Protein AF-A0A944BM39-F1 (afdb_monomer_lite)

Foldseek 3Di:
DDDDDDDDDDDDDDDDDDDDDDDDDDDDDDDDDDDDDDDDDDDDDDDDDDDDDDDDDDDDDDDDDDDDDDDDDDDDDDDDDPPVPPPPQDQAADPQSLLVLCVCCLFVVVPVSNLSQADDLVQQCVLLVDDSVVSNVQSVVQVVLQVVVSVLSDDPDPLQDAPDTLCVFKDFPGWAWAFFAASVRHRDDPVPGDRFKTAFIWGWMDGPPAPDIWTWTQGMWGQTPSGIHRNHHIDTDLLVSLCSQLQLSTALCCQDLVNDQEHQDAFWKFKKWKFFDFQDPPDDDDDDDDDDDDDPDPPPPDPRFTKMKMWGFHDWADDRQKIKTKIWIWIDTPPDDDIDIDIWIWIHGSFFIFTQDPVNVVCVVHSVVNSVVQQATFTPGGPPDDAQQFADRSRDRPDPDGQWGKHDDPPPFDQFLAGTAGPWIWIWGADPQGIKTFTAGGSHGTQKMWHQHSRGIMIIGTNDIDHDD

Radius of gyration: 32.83 Å; chains: 1; bounding box: 105×97×83 Å

pLDDT: mean 75.5, std 26.19, range [22.61, 98.12]

Sequence (469 aa):
MDSRRATERRSCSSNGVAAFMARSNGEKLCSMRRIAALGIWGALSIACALSTMSCERKMSGDDPPMRPLVYTELPPEERAEEEVAPAAAVINIAPEDLGYTLFHAIVDGDRAAYESMFIRAEALSQLIHMPIKEAEKTAAGYMAKSESLWTLFAAKSTAEEPVSVLSSRVRLAEFRLGKGRNLAGKIADPETDEVLQHWGNELRIELLQSDKKFVIRVPKIVKTPQGWRIAQPIDVDSSLRVFLETGMHLKSDLLRSEHYPMPIEVGNFWKYRVEKGERSTFNDHETGKNAAKSPTDPESALPLSTVTVTDMITDVMHRDGYWIVVFEKTTVDSSQPDPETETFAWLVTPRMVFICKRDCRNQADNIGYLLGYIMRQTPIFIFPLDVGQKWDVAGSRTARYSRYEVRKYHQDPVVVPGGAYTGVFEIFGSVEEGRESRYFMPGTGIVMRIVRSGAGIKREELIQHRLIL

Secondary structure (DSSP, 8-state):
---------------------------------------------------------------PPPPPPP---------------------B-SHHHHHHHHHHHHHTT-HHHHHHTBPPHHHHHHHHT--HHHHHHHHHHHHHHHHHHHHHHS-SSTTS--SS-GGGTEEEEEEE--EEE-TTSPBPPTTTS---EEEEEEEEEEETTSS-EEEEEEEEEEEETTEEEE-S--EE-HHHHHHHHTTTTS-GGGGSTTTSSS---TT-EEEEEEEEE--------------------SS-------EEEEEEEEEEEEETTEEEEEEEEEEEETTSSS-EEEEEEEEEETTEEEE--HHHHHTTT-HHHHHHHHTTSPPSEESS--TT-EE-GGG-S--SS-SEEEEE-SS-SEEETTEEESSPEEEEEEETTEEEEEEEETTTEEEEEEEEETTEEEEEEEEEEE---

Structure (mmCIF, N/CA/C/O backbone):
data_AF-A0A944BM39-F1
#
_entry.id   AF-A0A944BM39-F1
#
loop_
_atom_site.group_PDB
_atom_site.id
_atom_site.type_symbol
_atom_site.label_atom_id
_atom_site.label_alt_id
_atom_site.label_comp_id
_atom_site.label_asym_id
_atom_site.label_entity_id
_atom_site.label_seq_id
_atom_site.pdbx_PDB_ins_code
_atom_site.Cartn_x
_atom_site.Cartn_y
_atom_site.Cartn_z
_atom_site.occupancy
_atom_site.B_iso_or_equiv
_atom_site.auth_seq_id
_atom_site.auth_comp_id
_atom_site.auth_asym_id
_atom_site.auth_atom_id
_atom_site.pdbx_PDB_model_num
ATOM 1 N N . MET A 1 1 ? 40.842 -53.279 5.215 1.00 36.69 1 MET A N 1
ATOM 2 C CA . MET A 1 1 ? 42.303 -53.295 5.002 1.00 36.69 1 MET A CA 1
ATOM 3 C C . MET A 1 1 ? 42.680 -51.886 4.586 1.00 36.69 1 MET A C 1
ATOM 5 O O . MET A 1 1 ? 42.465 -51.526 3.443 1.00 36.69 1 MET A O 1
ATOM 9 N N . ASP A 1 2 ? 42.727 -50.962 5.538 1.00 31.30 2 ASP A N 1
ATOM 10 C CA . ASP A 1 2 ? 43.871 -50.567 6.391 1.00 31.30 2 ASP A CA 1
ATOM 11 C C . ASP A 1 2 ? 44.389 -49.213 5.866 1.00 31.30 2 ASP A C 1
ATOM 13 O O . ASP A 1 2 ? 44.834 -49.141 4.733 1.00 31.30 2 ASP A O 1
ATOM 17 N N . SER A 1 3 ? 44.121 -48.056 6.483 1.00 29.20 3 SER A N 1
ATOM 18 C CA . SER A 1 3 ? 44.412 -47.569 7.845 1.00 29.20 3 SER A CA 1
ATOM 19 C C . SER A 1 3 ? 45.765 -46.846 7.936 1.00 29.20 3 SER A C 1
ATOM 21 O O . SER A 1 3 ? 46.814 -47.453 7.753 1.00 29.20 3 SER A O 1
ATOM 23 N N . ARG A 1 4 ? 45.673 -45.575 8.381 1.00 33.97 4 ARG A N 1
ATOM 24 C CA . ARG A 1 4 ? 46.684 -44.729 9.066 1.00 33.97 4 ARG A CA 1
ATOM 25 C C . ARG A 1 4 ? 47.739 -44.058 8.161 1.00 33.97 4 ARG A C 1
ATOM 27 O O . ARG A 1 4 ? 48.220 -44.648 7.215 1.00 33.97 4 ARG A O 1
ATOM 34 N N . ARG A 1 5 ? 48.175 -42.816 8.421 1.00 31.47 5 ARG A N 1
ATOM 35 C CA . ARG A 1 5 ? 48.452 -42.206 9.735 1.00 31.47 5 ARG A CA 1
ATOM 36 C C . ARG A 1 5 ? 48.526 -40.670 9.652 1.00 31.47 5 ARG A C 1
ATOM 38 O O . ARG A 1 5 ? 49.091 -40.119 8.716 1.00 31.47 5 ARG A O 1
ATOM 45 N N . ALA A 1 6 ? 48.000 -40.023 10.687 1.00 32.72 6 ALA A N 1
ATOM 46 C CA . ALA A 1 6 ? 48.200 -38.620 11.033 1.00 32.72 6 ALA A CA 1
ATOM 47 C C . ALA A 1 6 ? 49.622 -38.350 11.557 1.00 32.72 6 ALA A C 1
ATOM 49 O O . ALA A 1 6 ? 50.248 -39.261 12.102 1.00 32.72 6 ALA A O 1
ATOM 50 N N . THR A 1 7 ? 50.062 -37.084 11.512 1.00 31.59 7 THR A N 1
ATOM 51 C CA . THR A 1 7 ? 50.999 -36.554 12.519 1.00 31.59 7 THR A CA 1
ATOM 52 C C . THR A 1 7 ? 50.721 -35.076 12.822 1.00 31.59 7 THR A C 1
ATOM 54 O O . THR A 1 7 ? 50.962 -34.203 11.994 1.00 31.59 7 THR A O 1
ATOM 57 N N . GLU A 1 8 ? 50.222 -34.822 14.034 1.00 28.23 8 GLU A N 1
ATOM 58 C CA . GLU A 1 8 ? 50.304 -33.556 14.772 1.00 28.23 8 GLU A CA 1
ATOM 59 C C . GLU A 1 8 ? 51.749 -33.275 15.235 1.00 28.23 8 GLU A C 1
ATOM 61 O O . GLU A 1 8 ? 52.428 -34.184 15.712 1.00 28.23 8 GLU A O 1
ATOM 66 N N . ARG A 1 9 ? 52.148 -31.996 15.242 1.00 27.59 9 ARG A N 1
ATOM 67 C CA . ARG A 1 9 ? 52.984 -31.327 16.271 1.00 27.59 9 ARG A CA 1
ATOM 68 C C . ARG A 1 9 ? 52.537 -29.855 16.274 1.00 27.59 9 ARG A C 1
ATOM 70 O O . ARG A 1 9 ? 52.689 -29.199 15.255 1.00 27.59 9 ARG A O 1
ATOM 77 N N . ARG A 1 10 ? 51.707 -29.352 17.197 1.00 26.05 10 ARG A N 1
ATOM 78 C CA . ARG A 1 10 ? 51.889 -28.993 18.624 1.00 26.05 10 ARG A CA 1
ATOM 79 C C . ARG A 1 10 ? 53.099 -28.116 18.962 1.00 26.05 10 ARG A C 1
ATOM 81 O O . ARG A 1 10 ? 54.228 -28.476 18.651 1.00 26.05 10 ARG A O 1
ATOM 88 N N . SER A 1 11 ? 52.767 -27.131 19.814 1.00 25.31 11 SER A N 1
ATOM 89 C CA . SER A 1 11 ? 53.570 -26.459 20.853 1.00 25.31 11 SER A CA 1
ATOM 90 C C . SER A 1 11 ? 54.368 -25.222 20.430 1.00 25.31 11 SER A C 1
ATOM 92 O O . SER A 1 11 ? 55.091 -25.285 19.450 1.00 25.31 11 SER A O 1
ATOM 94 N N . CYS A 1 12 ? 54.425 -24.110 21.171 1.00 22.61 12 CYS A N 1
ATOM 95 C CA . CYS A 1 12 ? 53.669 -23.500 22.284 1.00 22.61 12 CYS A CA 1
ATOM 96 C C . CYS A 1 12 ? 54.413 -22.189 22.633 1.00 22.61 12 CYS A C 1
ATOM 98 O O . CYS A 1 12 ? 55.532 -21.979 22.173 1.00 22.61 12 CYS A O 1
ATOM 100 N N . SER A 1 13 ? 53.832 -21.434 23.574 1.00 23.94 13 SER A N 1
ATOM 101 C CA . SER A 1 13 ? 54.423 -20.364 24.402 1.00 23.94 13 SER A CA 1
ATOM 102 C C . SER A 1 13 ? 54.324 -18.952 23.807 1.00 23.94 13 SER A C 1
ATOM 104 O O . SER A 1 13 ? 54.913 -18.705 22.766 1.00 23.94 13 SER A O 1
ATOM 106 N N . SER A 1 14 ? 53.559 -17.974 24.312 1.00 25.53 14 SER A N 1
ATOM 107 C CA . SER A 1 14 ? 53.057 -17.547 25.643 1.00 25.53 14 SER A CA 1
ATOM 108 C C . SER A 1 14 ? 53.782 -16.311 26.198 1.00 25.53 14 SER A C 1
ATOM 110 O O . SER A 1 14 ? 55.005 -16.232 26.143 1.00 25.53 14 SER A O 1
ATOM 112 N N . ASN A 1 15 ? 52.966 -15.437 26.813 1.00 26.05 15 ASN A N 1
ATOM 113 C CA . ASN A 1 15 ? 53.269 -14.320 27.732 1.00 26.05 15 ASN A CA 1
ATOM 114 C C . ASN A 1 15 ? 53.662 -12.981 27.075 1.00 26.05 15 ASN A C 1
ATOM 116 O O . ASN A 1 15 ? 54.475 -12.955 26.165 1.00 26.05 15 ASN A O 1
ATOM 120 N N . GLY A 1 16 ? 53.155 -11.809 27.479 1.00 25.19 16 GLY A N 1
ATOM 121 C CA . GLY A 1 16 ? 52.248 -11.390 28.564 1.00 25.19 16 GLY A CA 1
ATOM 122 C C . GLY A 1 16 ? 51.833 -9.916 28.326 1.00 25.19 16 GLY A C 1
ATOM 123 O O . GLY A 1 16 ? 52.519 -9.199 27.609 1.00 25.19 16 GLY A O 1
ATOM 124 N N . VAL A 1 17 ? 50.588 -9.521 28.620 1.00 26.80 17 VAL A N 1
ATOM 125 C CA . VAL A 1 17 ? 50.118 -8.755 29.806 1.00 26.80 17 VAL A CA 1
ATOM 126 C C . VAL A 1 17 ? 50.775 -7.377 30.035 1.00 26.80 17 VAL A C 1
ATOM 128 O O . VAL A 1 17 ? 51.920 -7.321 30.467 1.00 26.80 17 VAL A O 1
ATOM 131 N N . ALA A 1 18 ? 49.979 -6.305 29.853 1.00 26.17 18 ALA A N 1
ATOM 132 C CA . ALA A 1 18 ? 49.820 -5.076 30.679 1.00 26.17 18 ALA A CA 1
ATOM 133 C C . ALA A 1 18 ? 49.232 -3.951 29.783 1.00 26.17 18 ALA A C 1
ATOM 135 O O . ALA A 1 18 ? 49.803 -3.644 28.747 1.00 26.17 18 ALA A O 1
ATOM 136 N N . ALA A 1 19 ? 47.995 -3.467 29.947 1.00 26.30 19 ALA A N 1
ATOM 137 C CA . ALA A 1 19 ? 47.412 -2.634 31.013 1.00 26.30 19 ALA A CA 1
ATOM 138 C C . ALA A 1 19 ? 47.741 -1.120 30.920 1.00 26.30 19 ALA A C 1
ATOM 140 O O . ALA A 1 19 ? 48.899 -0.728 30.931 1.00 26.30 19 ALA A O 1
ATOM 141 N N . PHE A 1 20 ? 46.665 -0.313 30.977 1.00 22.78 20 PHE A N 1
ATOM 142 C CA . PHE A 1 20 ? 46.569 1.091 31.429 1.00 22.78 20 PHE A CA 1
ATOM 143 C C . PHE A 1 20 ? 47.109 2.241 30.546 1.00 22.78 20 PHE A C 1
ATOM 145 O O . PHE A 1 20 ? 48.304 2.485 30.483 1.00 22.78 20 PHE A O 1
ATOM 152 N N . MET A 1 21 ? 46.208 3.096 30.032 1.00 25.66 21 MET A N 1
ATOM 153 C CA . MET A 1 21 ? 45.911 4.407 30.648 1.00 25.66 21 MET A CA 1
ATOM 154 C C . MET A 1 21 ? 44.826 5.187 29.885 1.00 25.66 21 MET A C 1
ATOM 156 O O . MET A 1 21 ? 44.953 5.490 28.704 1.00 25.66 21 MET A O 1
ATOM 160 N N . ALA A 1 22 ? 43.794 5.578 30.631 1.00 31.44 22 ALA A N 1
ATOM 161 C CA . ALA A 1 22 ? 42.958 6.738 30.363 1.00 31.44 22 ALA A CA 1
ATOM 162 C C . ALA A 1 22 ? 43.580 7.989 31.017 1.00 31.44 22 ALA A C 1
ATOM 164 O O . ALA A 1 22 ? 44.096 7.892 32.131 1.00 31.44 22 ALA A O 1
ATOM 165 N N . ARG A 1 23 ? 43.487 9.148 30.351 1.00 24.67 23 ARG A N 1
ATOM 166 C CA . ARG A 1 23 ? 43.525 10.535 30.886 1.00 24.67 23 ARG A CA 1
ATOM 167 C C . ARG A 1 23 ? 43.257 11.469 29.698 1.00 24.67 23 ARG A C 1
ATOM 169 O O . ARG A 1 23 ? 43.922 11.335 28.682 1.00 24.67 23 ARG A O 1
ATOM 176 N N . SER A 1 24 ? 42.158 12.218 29.624 1.00 25.84 24 SER A N 1
ATOM 177 C CA . SER A 1 24 ? 41.667 13.340 30.449 1.00 25.84 24 SER A CA 1
ATOM 178 C C . SER A 1 24 ? 42.476 14.638 30.329 1.00 25.84 24 SER A C 1
ATOM 180 O O . SER A 1 24 ? 43.684 14.649 30.552 1.00 25.84 24 SER A O 1
ATOM 182 N N . ASN A 1 25 ? 41.705 15.705 30.067 1.00 26.44 25 ASN A N 1
ATOM 183 C CA . ASN A 1 25 ? 41.859 17.151 30.328 1.00 26.44 25 ASN A CA 1
ATOM 184 C C . ASN A 1 25 ? 41.676 17.937 29.016 1.00 26.44 25 ASN A C 1
ATOM 186 O O . ASN A 1 25 ? 42.408 17.712 28.062 1.00 26.44 25 ASN A O 1
ATOM 190 N N . GLY A 1 26 ? 40.631 18.759 28.840 1.00 25.25 26 GLY A N 1
ATOM 191 C CA . GLY A 1 26 ? 40.147 19.823 29.741 1.00 25.25 26 GLY A CA 1
ATOM 192 C C . GLY A 1 26 ? 40.908 21.109 29.378 1.00 25.25 26 GLY A C 1
ATOM 193 O O . GLY A 1 26 ? 42.111 21.042 29.184 1.00 25.25 26 GLY A O 1
ATOM 194 N N . GLU A 1 27 ? 40.363 22.307 29.200 1.00 29.20 27 GLU A N 1
ATOM 195 C CA . GLU A 1 27 ? 39.082 22.965 29.468 1.00 29.20 27 GLU A CA 1
ATOM 196 C C . GLU A 1 27 ? 39.090 24.273 28.635 1.00 29.20 27 GLU A C 1
ATOM 198 O O . GLU A 1 27 ? 40.169 24.770 28.305 1.00 29.20 27 GLU A O 1
ATOM 203 N N . LYS A 1 28 ? 37.930 24.899 28.380 1.00 27.28 28 LYS A N 1
ATOM 204 C CA . LYS A 1 28 ? 37.620 26.249 28.909 1.00 27.28 28 LYS A CA 1
ATOM 205 C C . LYS A 1 28 ? 36.239 26.755 28.477 1.00 27.28 28 LYS A C 1
ATOM 207 O O . LYS A 1 28 ? 35.931 26.900 27.299 1.00 27.28 28 LYS A O 1
ATOM 212 N N . LEU A 1 29 ? 35.449 27.052 29.507 1.00 29.44 29 LEU A N 1
ATOM 213 C CA . LEU A 1 29 ? 34.241 27.871 29.526 1.00 29.44 29 LEU A CA 1
ATOM 214 C C . LEU A 1 29 ? 34.535 29.353 29.235 1.00 29.44 29 LEU A C 1
ATOM 216 O O . LEU A 1 29 ? 35.557 29.869 29.679 1.00 29.44 29 LEU A O 1
ATOM 220 N N . CYS A 1 30 ? 33.557 30.044 28.636 1.00 23.72 30 CYS A N 1
ATOM 221 C CA . CYS A 1 30 ? 33.066 31.377 29.039 1.00 23.72 30 CYS A CA 1
ATOM 222 C C . CYS A 1 30 ? 31.768 31.686 28.249 1.00 23.72 30 CYS A C 1
ATOM 224 O O . CYS A 1 30 ? 31.761 31.589 27.030 1.00 23.72 30 CYS A O 1
ATOM 226 N N . SER A 1 31 ? 30.607 31.833 28.910 1.00 26.39 31 SER A N 1
ATOM 227 C CA . SER A 1 31 ? 30.041 33.113 29.409 1.00 26.39 31 SER A CA 1
ATOM 228 C C . SER A 1 31 ? 29.315 33.903 28.295 1.00 26.39 31 SER A C 1
ATOM 230 O O . SER A 1 31 ? 29.957 34.403 27.387 1.00 26.39 31 SER A O 1
ATOM 232 N N . MET A 1 32 ? 27.980 33.827 28.166 1.00 26.48 32 MET A N 1
ATOM 233 C CA . MET A 1 32 ? 26.893 34.610 28.811 1.00 26.48 32 MET A CA 1
ATOM 234 C C . MET A 1 32 ? 26.247 35.680 27.894 1.00 26.48 32 MET A C 1
ATOM 236 O O . MET A 1 32 ? 26.900 36.617 27.459 1.00 26.48 32 MET A O 1
ATOM 240 N N . ARG A 1 33 ? 24.905 35.585 27.807 1.00 26.36 33 ARG A N 1
ATOM 241 C CA . ARG A 1 33 ? 23.862 36.648 27.831 1.00 26.36 33 ARG A CA 1
ATOM 242 C C . ARG A 1 33 ? 23.755 37.715 26.718 1.00 26.36 33 ARG A C 1
ATOM 244 O O . ARG A 1 33 ? 24.617 38.573 26.593 1.00 26.36 33 ARG A O 1
ATOM 251 N N . ARG A 1 34 ? 22.544 37.780 26.122 1.00 28.52 34 ARG A N 1
ATOM 252 C CA . ARG A 1 34 ? 21.575 38.921 25.971 1.00 28.52 34 ARG A CA 1
ATOM 253 C C . ARG A 1 34 ? 20.440 38.435 25.034 1.00 28.52 34 ARG A C 1
ATOM 255 O O . ARG A 1 34 ? 20.751 37.920 23.974 1.00 28.52 34 ARG A O 1
ATOM 262 N N . ILE A 1 35 ? 19.173 38.252 25.433 1.00 30.30 35 ILE A N 1
ATOM 263 C CA . ILE A 1 35 ? 18.056 39.197 25.701 1.00 30.30 35 ILE A CA 1
ATOM 264 C C . ILE A 1 35 ? 17.857 40.293 24.634 1.00 30.30 35 ILE A C 1
ATOM 266 O O . ILE A 1 35 ? 18.630 41.245 24.619 1.00 30.30 35 ILE A O 1
ATOM 270 N N . ALA A 1 36 ? 16.773 40.167 23.847 1.00 27.91 36 ALA A N 1
ATOM 271 C CA . ALA A 1 36 ? 15.790 41.187 23.397 1.00 27.91 36 ALA A CA 1
ATOM 272 C C . ALA A 1 36 ? 14.858 40.502 22.353 1.00 27.91 36 ALA A C 1
ATOM 274 O O . ALA A 1 36 ? 15.373 39.902 21.421 1.00 27.91 36 ALA A O 1
ATOM 275 N N . ALA A 1 37 ? 13.548 40.289 22.534 1.00 25.33 37 ALA A N 1
ATOM 276 C CA . ALA A 1 37 ? 12.401 41.189 22.748 1.00 25.33 37 ALA A CA 1
ATOM 277 C C . ALA A 1 37 ? 11.857 41.868 21.462 1.00 25.33 37 ALA A C 1
ATOM 279 O O . ALA A 1 37 ? 12.594 42.599 20.813 1.00 25.33 37 ALA A O 1
ATOM 280 N N . LEU A 1 38 ? 10.534 41.693 21.243 1.00 28.11 38 LEU A N 1
ATOM 281 C CA . LEU A 1 38 ? 9.570 42.500 20.445 1.00 28.11 38 LEU A CA 1
ATOM 282 C C . LEU A 1 38 ? 9.625 42.367 18.904 1.00 28.11 38 LEU A C 1
ATOM 284 O O . LEU A 1 38 ? 10.699 42.268 18.337 1.00 28.11 38 LEU A O 1
ATOM 288 N N . GLY A 1 39 ? 8.527 42.368 18.135 1.00 25.72 39 GLY A N 1
ATOM 289 C CA . GLY A 1 39 ? 7.081 42.537 18.378 1.00 25.72 39 GLY A CA 1
ATOM 290 C C . GLY A 1 39 ? 6.296 41.895 17.208 1.00 25.72 39 GLY A C 1
ATOM 291 O O . GLY A 1 39 ? 6.849 41.683 16.136 1.00 25.72 39 GLY A O 1
ATOM 292 N N . ILE A 1 40 ? 5.115 41.304 17.414 1.00 33.00 40 ILE A N 1
ATOM 293 C CA . ILE A 1 40 ? 3.775 41.915 17.260 1.00 33.00 40 ILE A CA 1
ATOM 294 C C . ILE A 1 40 ? 3.730 43.042 16.216 1.00 33.00 40 ILE A C 1
ATOM 296 O O . ILE A 1 40 ? 4.364 44.064 16.435 1.00 33.00 40 ILE A O 1
ATOM 300 N N . TRP A 1 41 ? 2.936 42.840 15.153 1.00 29.03 41 TRP A N 1
ATOM 301 C CA . TRP A 1 41 ? 2.000 43.759 14.460 1.00 29.03 41 TRP A CA 1
ATOM 302 C C . TRP A 1 41 ? 1.322 42.922 13.347 1.00 29.03 41 TRP A C 1
ATOM 304 O O . TRP A 1 41 ? 2.014 42.293 12.557 1.00 29.03 41 TRP A O 1
ATOM 314 N N . GLY A 1 42 ? 0.022 42.615 13.438 1.00 25.94 42 GLY A N 1
ATOM 315 C CA . GLY A 1 42 ? -1.078 43.373 12.808 1.00 25.94 42 GLY A CA 1
ATOM 316 C C . GLY A 1 42 ? -1.453 42.698 11.472 1.00 25.94 42 GLY A C 1
ATOM 317 O O . GLY A 1 42 ? -0.656 42.716 10.551 1.00 25.94 42 GLY A O 1
ATOM 318 N N . ALA A 1 43 ? -2.474 41.839 11.379 1.00 29.08 43 ALA A N 1
ATOM 319 C CA . ALA A 1 43 ? -3.915 42.119 11.306 1.00 29.08 43 ALA A CA 1
ATOM 320 C C . ALA A 1 43 ? -4.349 42.942 10.071 1.00 29.08 43 ALA A C 1
ATOM 322 O O . ALA A 1 43 ? -3.810 44.019 9.844 1.00 29.08 43 ALA A O 1
ATOM 323 N N . LEU A 1 44 ? -5.426 42.457 9.419 1.00 27.84 44 LEU A N 1
ATOM 324 C CA . LEU A 1 44 ? -6.322 43.144 8.463 1.00 27.84 44 LEU A CA 1
ATOM 325 C C . LEU A 1 44 ? -5.759 43.374 7.035 1.00 27.84 44 LEU A C 1
ATOM 327 O O . LEU A 1 44 ? -4.606 43.730 6.881 1.00 27.84 44 LEU A O 1
ATOM 331 N N . SER A 1 45 ? -6.497 43.265 5.922 1.00 30.25 45 SER A N 1
ATOM 332 C CA . SER A 1 45 ? -7.920 43.005 5.652 1.00 30.25 45 SER A CA 1
ATOM 333 C C . SER A 1 45 ? -8.181 43.068 4.126 1.00 30.25 45 SER A C 1
ATOM 335 O O . SER A 1 45 ? -7.388 43.685 3.425 1.00 30.25 45 SER A O 1
ATOM 337 N N . ILE A 1 46 ? -9.363 42.588 3.690 1.00 31.02 46 ILE A N 1
ATOM 338 C CA . ILE A 1 46 ? -10.166 43.035 2.509 1.00 31.02 46 ILE A CA 1
ATOM 339 C C . ILE A 1 46 ? -9.615 42.614 1.122 1.00 31.02 46 ILE A C 1
ATOM 341 O O . ILE A 1 46 ? -8.524 43.001 0.737 1.00 31.02 46 ILE A O 1
ATOM 345 N N . ALA A 1 47 ? -10.236 41.699 0.364 1.00 26.89 47 ALA A N 1
ATOM 346 C CA . ALA A 1 47 ? -11.577 41.658 -0.256 1.00 26.89 47 ALA A CA 1
ATOM 347 C C . ALA A 1 47 ? -11.721 42.468 -1.566 1.00 26.89 47 ALA A C 1
ATOM 349 O O . ALA A 1 47 ? -11.218 43.580 -1.683 1.00 26.89 47 ALA A O 1
ATOM 350 N N . CYS A 1 48 ? -12.506 41.883 -2.487 1.00 25.83 48 CYS A N 1
ATOM 351 C CA . CYS A 1 48 ? -12.957 42.369 -3.805 1.00 25.83 48 CYS A CA 1
ATOM 352 C C . CYS A 1 48 ? -11.912 42.268 -4.944 1.00 25.83 48 CYS A C 1
ATOM 354 O O . CYS A 1 48 ? -10.735 42.499 -4.734 1.00 25.83 48 CYS A O 1
ATOM 356 N N . ALA A 1 49 ? -12.246 41.903 -6.185 1.00 30.14 49 ALA A N 1
ATOM 357 C CA . ALA A 1 49 ? -13.533 41.955 -6.862 1.00 30.14 49 ALA A CA 1
ATOM 358 C C . ALA A 1 49 ? -13.654 40.901 -7.980 1.00 30.14 49 ALA A C 1
ATOM 360 O O . ALA A 1 49 ? -12.680 40.498 -8.612 1.00 30.14 49 ALA A O 1
ATOM 361 N N . LEU A 1 50 ? -14.911 40.535 -8.222 1.00 29.59 50 LEU A N 1
ATOM 362 C CA . LEU A 1 50 ? -15.451 39.896 -9.417 1.00 29.59 50 LEU A CA 1
ATOM 363 C C . LEU A 1 50 ? -15.065 40.648 -10.699 1.00 29.59 50 LEU A C 1
ATOM 365 O O . LEU A 1 50 ? -15.046 41.878 -10.727 1.00 29.59 50 LEU A O 1
ATOM 369 N N . SER A 1 51 ? -14.890 39.914 -11.796 1.00 30.34 51 SER A N 1
ATOM 370 C CA . SER A 1 51 ? -15.132 40.422 -13.149 1.00 30.34 51 SER A CA 1
ATOM 371 C C . SER A 1 51 ? -15.622 39.278 -14.027 1.00 30.34 51 SER A C 1
ATOM 373 O O . SER A 1 51 ? -14.873 38.415 -14.468 1.00 30.34 51 SER A O 1
ATOM 375 N N . THR A 1 52 ? -16.932 39.281 -14.221 1.00 30.91 52 THR A N 1
ATOM 376 C CA . THR A 1 52 ? -17.667 38.574 -15.261 1.00 30.91 52 THR A CA 1
ATOM 377 C C . THR A 1 52 ? -17.321 39.155 -16.632 1.00 30.91 52 THR A C 1
ATOM 379 O O . THR A 1 52 ? -17.492 40.357 -16.822 1.00 30.91 52 THR A O 1
ATOM 382 N N . MET A 1 53 ? -16.966 38.322 -17.610 1.00 28.91 53 MET A N 1
ATOM 383 C CA . MET A 1 53 ? -17.379 38.546 -18.999 1.00 28.91 53 MET A CA 1
ATOM 384 C C . MET A 1 53 ? -17.782 37.216 -19.630 1.00 28.91 53 MET A C 1
ATOM 386 O O . MET A 1 53 ? -17.062 36.223 -19.575 1.00 28.91 53 MET A O 1
ATOM 390 N N . SER A 1 54 ? -18.997 37.245 -20.162 1.00 24.34 54 SER A N 1
ATOM 391 C CA . SER A 1 54 ? -19.675 36.203 -20.917 1.00 24.34 54 SER A CA 1
ATOM 392 C C . SER A 1 54 ? -19.591 36.527 -22.415 1.00 24.34 54 SER A C 1
ATOM 394 O O . SER A 1 54 ? -19.219 37.644 -22.779 1.00 24.34 54 SER A O 1
ATOM 396 N N . CYS A 1 55 ? -20.052 35.566 -23.222 1.00 27.11 55 CYS A N 1
ATOM 397 C CA . CYS A 1 55 ? -20.222 35.538 -24.686 1.00 27.11 55 CYS A CA 1
ATOM 398 C C . CYS A 1 55 ? -18.982 35.073 -25.479 1.00 27.11 55 CYS A C 1
ATOM 400 O O . CYS A 1 55 ? -17.885 35.568 -25.275 1.00 27.11 55 CYS A O 1
ATOM 402 N N . GLU A 1 56 ? -19.051 34.148 -26.439 1.00 26.41 56 GLU A N 1
ATOM 403 C CA . GLU A 1 56 ? -20.154 33.368 -27.010 1.00 26.41 56 GLU A CA 1
ATOM 404 C C . GLU A 1 56 ? -19.552 32.275 -27.930 1.00 26.41 56 GLU A C 1
ATOM 406 O O . GLU A 1 56 ? -18.640 32.544 -28.704 1.00 26.41 56 GLU A O 1
ATOM 411 N N . ARG A 1 57 ? -20.100 31.055 -27.841 1.00 26.78 57 ARG A N 1
ATOM 412 C CA . ARG A 1 57 ? -20.368 30.063 -28.912 1.00 26.78 57 ARG A CA 1
ATOM 413 C C . ARG A 1 57 ? -19.382 29.857 -30.088 1.00 26.78 57 ARG A C 1
ATOM 415 O O . ARG A 1 57 ? -19.296 30.676 -30.997 1.00 26.78 57 ARG A O 1
ATOM 422 N N . LYS A 1 58 ? -18.972 28.589 -30.260 1.00 26.08 58 LYS A N 1
ATOM 423 C CA . LYS A 1 58 ? -19.355 27.773 -31.438 1.00 26.08 58 LYS A CA 1
ATOM 424 C C . LYS A 1 58 ? -19.279 26.267 -31.141 1.00 26.08 58 LYS A C 1
ATOM 426 O O . LYS A 1 58 ? -18.274 25.777 -30.645 1.00 26.08 58 LYS A O 1
ATOM 431 N N . MET A 1 59 ? -20.386 25.581 -31.431 1.00 29.81 59 MET A N 1
ATOM 432 C CA . MET A 1 59 ? -20.583 24.128 -31.375 1.00 29.81 59 MET A CA 1
ATOM 433 C C . MET A 1 59 ? -20.047 23.453 -32.644 1.00 29.81 59 MET A C 1
ATOM 435 O O . MET A 1 59 ? -20.215 23.994 -33.736 1.00 29.81 59 MET A O 1
ATOM 439 N N . SER A 1 60 ? -19.481 22.259 -32.478 1.00 29.61 60 SER A N 1
ATOM 440 C CA . SER A 1 60 ? -19.269 21.184 -33.464 1.00 29.61 60 SER A CA 1
ATOM 441 C C . SER A 1 60 ? -18.605 20.069 -32.647 1.00 29.61 60 SER A C 1
ATOM 443 O O . SER A 1 60 ? -17.520 20.302 -32.133 1.00 29.61 60 SER A O 1
ATOM 445 N N . GLY A 1 61 ? -19.217 18.939 -32.310 1.00 29.17 61 GLY A N 1
ATOM 446 C CA . GLY A 1 61 ? -19.993 18.025 -33.141 1.00 29.17 61 GLY A CA 1
ATOM 447 C C . GLY A 1 61 ? -19.228 16.698 -33.109 1.00 29.17 61 GLY A C 1
ATOM 448 O O . GLY A 1 61 ? -18.096 16.693 -33.576 1.00 29.17 61 GLY A O 1
ATOM 449 N N . ASP A 1 62 ? -19.822 15.678 -32.473 1.00 32.31 62 ASP A N 1
ATOM 450 C CA . ASP A 1 62 ? -19.526 14.225 -32.525 1.00 32.31 62 ASP A CA 1
ATOM 451 C C . ASP A 1 62 ? -19.430 13.561 -31.136 1.00 32.31 62 ASP A C 1
ATOM 453 O O . ASP A 1 62 ? -18.356 13.183 -30.679 1.00 32.31 62 ASP A O 1
ATOM 457 N N . ASP A 1 63 ? -20.591 13.363 -30.497 1.00 34.72 63 ASP A N 1
ATOM 458 C CA . ASP A 1 63 ? -20.784 12.336 -29.462 1.00 34.72 63 ASP A CA 1
ATOM 459 C C . ASP A 1 63 ? -21.672 11.207 -30.038 1.00 34.72 63 ASP A C 1
ATOM 461 O O . ASP A 1 63 ? -22.675 11.498 -30.702 1.00 34.72 63 ASP A O 1
ATOM 465 N N . PRO A 1 64 ? -21.335 9.919 -29.826 1.00 41.03 64 PRO A N 1
ATOM 466 C CA . PRO A 1 64 ? -22.076 8.787 -30.388 1.00 41.03 64 PRO A CA 1
ATOM 467 C C . PRO A 1 64 ? -23.439 8.554 -29.697 1.00 41.03 64 PRO A C 1
ATOM 469 O O . PRO A 1 64 ? -23.617 8.896 -28.527 1.00 41.03 64 PRO A O 1
ATOM 472 N N . PRO A 1 65 ? -24.425 7.947 -30.392 1.00 38.19 65 PRO A N 1
ATOM 473 C CA . PRO A 1 65 ? -25.814 7.936 -29.941 1.00 38.19 65 PRO A CA 1
ATOM 474 C C . PRO A 1 65 ? -26.058 7.021 -28.732 1.00 38.19 65 PRO A C 1
ATOM 476 O O . PRO A 1 65 ? -25.708 5.838 -28.727 1.00 38.19 65 PRO A O 1
ATOM 479 N N . MET A 1 66 ? -26.750 7.575 -27.733 1.00 34.47 66 MET A N 1
ATOM 480 C CA . MET A 1 66 ? -27.317 6.844 -26.601 1.00 34.47 66 MET A CA 1
ATOM 481 C C . MET A 1 66 ? -28.399 5.852 -27.055 1.00 34.47 66 MET A C 1
ATOM 483 O O . MET A 1 66 ? -29.245 6.160 -27.895 1.00 34.47 66 MET A O 1
ATOM 487 N N . ARG A 1 67 ? -28.374 4.649 -26.471 1.00 35.88 67 ARG A N 1
ATOM 488 C CA . ARG A 1 67 ? -29.383 3.596 -26.664 1.00 35.88 67 ARG A CA 1
ATOM 489 C C . ARG A 1 67 ? -30.715 3.994 -26.000 1.00 35.88 67 ARG A C 1
ATOM 491 O O . ARG A 1 67 ? -30.683 4.625 -24.945 1.00 35.88 67 ARG A O 1
ATOM 498 N N . PRO A 1 68 ? -31.875 3.604 -26.558 1.00 30.59 68 PRO A N 1
ATOM 499 C CA . PRO A 1 68 ? -33.170 3.959 -25.991 1.00 30.59 68 PRO A CA 1
ATOM 500 C C . PRO A 1 68 ? -33.445 3.156 -24.712 1.00 30.59 68 PRO A C 1
ATOM 502 O O . PRO A 1 68 ? -33.499 1.926 -24.737 1.00 30.59 68 PRO A O 1
ATOM 505 N N . LEU A 1 69 ? -33.636 3.864 -23.597 1.00 32.56 69 LEU A N 1
ATOM 506 C CA . LEU A 1 69 ? -34.246 3.318 -22.388 1.00 32.56 69 LEU A CA 1
ATOM 507 C C . LEU A 1 69 ? -35.736 3.096 -22.668 1.00 32.56 69 LEU A C 1
ATOM 509 O O . LEU A 1 69 ? -36.481 4.030 -22.961 1.00 32.56 69 LEU A O 1
ATOM 513 N N . VAL A 1 70 ? -36.144 1.832 -22.616 1.00 30.09 70 VAL A N 1
ATOM 514 C CA . VAL A 1 70 ? -37.540 1.403 -22.682 1.00 30.09 70 VAL A CA 1
ATOM 515 C C . VAL A 1 70 ? -38.252 1.909 -21.426 1.00 30.09 70 VAL A C 1
ATOM 517 O O . VAL A 1 70 ? -37.914 1.510 -20.315 1.00 30.09 70 VAL A O 1
ATOM 520 N N . TYR A 1 71 ? -39.231 2.794 -21.616 1.00 28.08 71 TYR A N 1
ATOM 521 C CA . TYR A 1 71 ? -40.192 3.189 -20.591 1.00 28.08 71 TYR A CA 1
ATOM 522 C C . TYR A 1 71 ? -41.199 2.052 -20.389 1.00 28.08 71 TYR A C 1
ATOM 524 O O . TYR A 1 71 ? -41.973 1.742 -21.292 1.00 28.08 71 TYR A O 1
ATOM 532 N N . THR A 1 72 ? -41.219 1.453 -19.202 1.00 33.03 72 THR A N 1
ATOM 533 C CA . THR A 1 72 ? -42.413 0.770 -18.693 1.00 33.03 72 THR A CA 1
ATOM 534 C C . THR A 1 72 ? -43.033 1.657 -17.629 1.00 33.03 72 THR A C 1
ATOM 536 O O . THR A 1 72 ? -42.467 1.835 -16.551 1.00 33.03 72 THR A O 1
ATOM 539 N N . GLU A 1 73 ? -44.177 2.239 -17.971 1.00 30.03 73 GLU A N 1
ATOM 540 C CA . GLU A 1 73 ? -45.067 2.926 -17.045 1.00 30.03 73 GLU A CA 1
ATOM 541 C C . GLU A 1 73 ? -45.562 1.940 -15.975 1.00 30.03 73 GLU A C 1
ATOM 543 O O . GLU A 1 73 ? -46.040 0.851 -16.297 1.00 30.03 73 GLU A O 1
ATOM 548 N N . LEU A 1 74 ? -45.453 2.323 -14.702 1.00 32.69 74 LEU A N 1
ATOM 549 C CA . LEU A 1 74 ? -46.148 1.690 -13.580 1.00 32.69 74 LEU A CA 1
ATOM 550 C C . LEU A 1 74 ? -46.993 2.766 -12.862 1.00 32.69 74 LEU A C 1
ATOM 552 O O . LEU A 1 74 ? -46.569 3.923 -12.808 1.00 32.69 74 LEU A O 1
ATOM 556 N N . PRO A 1 75 ? -48.205 2.413 -12.391 1.00 33.66 75 PRO A N 1
ATOM 557 C CA . PRO A 1 75 ? -49.295 3.344 -12.079 1.00 33.66 75 PRO A CA 1
ATOM 558 C C . PRO A 1 75 ? -49.115 4.077 -10.733 1.00 33.66 75 PRO A C 1
ATOM 560 O O . PRO A 1 75 ? -48.253 3.694 -9.940 1.00 33.66 75 PRO A O 1
ATOM 563 N N . PRO A 1 76 ? -49.906 5.138 -10.466 1.00 38.66 76 PRO A N 1
ATOM 564 C CA . PRO A 1 76 ? -49.635 6.072 -9.382 1.00 38.66 76 PRO A CA 1
ATOM 565 C C . PRO A 1 76 ? -50.284 5.667 -8.047 1.00 38.66 76 PRO A C 1
ATOM 567 O O . PRO A 1 76 ? -51.319 5.010 -8.018 1.00 38.66 76 PRO A O 1
ATOM 570 N N . GLU A 1 77 ? -49.683 6.202 -6.980 1.00 35.12 77 GLU A N 1
ATOM 571 C CA . GLU A 1 77 ? -50.172 6.336 -5.598 1.00 35.12 77 GLU A CA 1
ATOM 572 C C . GLU A 1 77 ? -50.163 5.099 -4.686 1.00 35.12 77 GLU A C 1
ATOM 574 O O . GLU A 1 77 ? -51.109 4.327 -4.628 1.00 35.12 77 GLU A O 1
ATOM 579 N N . GLU A 1 78 ? -49.168 5.062 -3.797 1.00 31.92 78 GLU A N 1
ATOM 580 C CA . GLU A 1 78 ? -49.436 5.007 -2.357 1.00 31.92 78 GLU A CA 1
ATOM 581 C C . GLU A 1 78 ? -48.319 5.768 -1.625 1.00 31.92 78 GLU A C 1
ATOM 583 O O . GLU A 1 78 ? -47.133 5.471 -1.767 1.00 31.92 78 GLU A O 1
ATOM 588 N N . ARG A 1 79 ? -48.695 6.824 -0.892 1.00 39.88 79 ARG A N 1
ATOM 589 C CA . ARG A 1 79 ? -47.798 7.543 0.019 1.00 39.88 79 ARG A CA 1
ATOM 590 C C . ARG A 1 79 ? -47.439 6.596 1.162 1.00 39.88 79 ARG A C 1
ATOM 592 O O . ARG A 1 79 ? -48.157 6.542 2.153 1.00 39.88 79 ARG A O 1
ATOM 599 N N . ALA A 1 80 ? -46.338 5.869 1.023 1.00 32.94 80 ALA A N 1
ATOM 600 C CA . ALA A 1 80 ? -45.635 5.339 2.176 1.00 32.94 80 ALA A CA 1
ATOM 601 C C . ALA A 1 80 ? -44.822 6.493 2.761 1.00 32.94 80 ALA A C 1
ATOM 603 O O . ALA A 1 80 ? -43.894 7.006 2.135 1.00 32.94 80 ALA A O 1
ATOM 604 N N . GLU A 1 81 ? -45.251 6.956 3.929 1.00 32.38 81 GLU A N 1
ATOM 605 C CA . GLU A 1 81 ? -44.445 7.777 4.817 1.00 32.38 81 GLU A CA 1
ATOM 606 C C . GLU A 1 81 ? -43.061 7.128 4.929 1.00 32.38 81 GLU A C 1
ATOM 608 O O . GLU A 1 81 ? -42.939 5.958 5.290 1.00 32.38 81 GLU A O 1
ATOM 613 N N . GLU A 1 82 ? -42.022 7.868 4.544 1.00 34.56 82 GLU A N 1
ATOM 614 C CA . GLU A 1 82 ? -40.634 7.463 4.724 1.00 34.56 82 GLU A CA 1
ATOM 615 C C . GLU A 1 82 ? -40.331 7.534 6.227 1.00 34.56 82 GLU A C 1
ATOM 617 O O . GLU A 1 82 ? -39.779 8.501 6.753 1.00 34.56 82 GLU A O 1
ATOM 622 N N . GLU A 1 83 ? -40.788 6.513 6.949 1.00 30.78 83 GLU A N 1
ATOM 623 C CA . GLU A 1 83 ? -40.322 6.198 8.284 1.00 30.78 83 GLU A CA 1
ATOM 624 C C . GLU A 1 83 ? -38.847 5.819 8.127 1.00 30.78 83 GLU A C 1
ATOM 626 O O . GLU A 1 83 ? -38.499 4.711 7.715 1.00 30.78 83 GLU A O 1
ATOM 631 N N . VAL A 1 84 ? -37.961 6.785 8.385 1.00 34.78 84 VAL A N 1
ATOM 632 C CA . VAL A 1 84 ? -36.531 6.537 8.569 1.00 34.78 84 VAL A CA 1
ATOM 633 C C . VAL A 1 84 ? -36.417 5.573 9.743 1.00 34.78 84 VAL A C 1
ATOM 635 O O . VAL A 1 84 ? -36.383 5.989 10.903 1.00 34.78 84 VAL A O 1
ATOM 638 N N . ALA A 1 85 ? -36.415 4.274 9.446 1.00 28.66 85 ALA A N 1
ATOM 639 C CA . ALA A 1 85 ? -36.208 3.240 10.436 1.00 28.66 85 ALA A CA 1
ATOM 640 C C . ALA A 1 85 ? -34.892 3.566 11.162 1.00 28.66 85 ALA A C 1
ATOM 642 O O . ALA A 1 85 ? -33.849 3.684 10.507 1.00 28.66 85 ALA A O 1
ATOM 643 N N . PRO A 1 86 ? -34.897 3.760 12.493 1.00 35.97 86 PRO A N 1
ATOM 644 C CA . PRO A 1 86 ? -33.652 3.921 13.216 1.00 35.97 86 PRO A CA 1
ATOM 645 C C . PRO A 1 86 ? -32.847 2.648 12.979 1.00 35.97 86 PRO A C 1
ATOM 647 O O . PRO A 1 86 ? -33.346 1.554 13.245 1.00 35.97 86 PRO A O 1
ATOM 650 N N . ALA A 1 87 ? -31.625 2.785 12.456 1.00 39.69 87 ALA A N 1
ATOM 651 C CA . ALA A 1 87 ? -30.681 1.679 12.359 1.00 39.69 87 ALA A CA 1
ATOM 652 C C . ALA A 1 87 ? -30.731 0.908 13.683 1.00 39.69 87 ALA A C 1
ATOM 654 O O . ALA A 1 87 ? -30.485 1.499 14.741 1.00 39.69 87 ALA A O 1
ATOM 655 N N . ALA A 1 88 ? -31.160 -0.358 13.634 1.00 43.50 88 ALA A N 1
ATOM 656 C CA . ALA A 1 88 ? -31.356 -1.171 14.823 1.00 43.50 88 ALA A CA 1
ATOM 657 C C . ALA A 1 88 ? -30.064 -1.109 15.643 1.00 43.50 88 ALA A C 1
ATOM 659 O O . ALA A 1 88 ? -29.005 -1.538 15.186 1.00 43.50 88 ALA A O 1
ATOM 660 N N . ALA A 1 89 ? -30.123 -0.471 16.812 1.00 52.84 89 ALA A N 1
ATOM 661 C CA . ALA A 1 89 ? -28.933 -0.241 17.610 1.00 52.84 89 ALA A CA 1
ATOM 662 C C . ALA A 1 89 ? -28.372 -1.605 18.016 1.00 52.84 89 ALA A C 1
ATOM 664 O O . ALA A 1 89 ? -29.018 -2.327 18.772 1.00 52.84 89 ALA A O 1
ATOM 665 N N . VAL A 1 90 ? -27.187 -1.965 17.517 1.00 59.88 90 VAL A N 1
ATOM 666 C CA . VAL A 1 90 ? -26.538 -3.224 17.889 1.00 59.88 90 VAL A CA 1
ATOM 667 C C . VAL A 1 90 ? -26.312 -3.219 19.405 1.00 59.88 90 VAL A C 1
ATOM 669 O O . VAL A 1 90 ? -25.602 -2.365 19.960 1.00 59.88 90 VAL A O 1
ATOM 672 N N . ILE A 1 91 ? -26.974 -4.141 20.101 1.00 66.38 91 ILE A N 1
ATOM 673 C CA . ILE A 1 91 ? -26.862 -4.290 21.552 1.00 66.38 91 ILE A CA 1
ATOM 674 C C . ILE A 1 91 ? -25.746 -5.298 21.814 1.00 66.38 91 ILE A C 1
ATOM 676 O O . ILE A 1 91 ? -25.942 -6.502 21.697 1.00 66.38 91 ILE A O 1
ATOM 680 N N . ASN A 1 92 ? -24.566 -4.795 22.173 1.00 72.19 92 ASN A N 1
ATOM 681 C CA . ASN A 1 92 ? -23.410 -5.623 22.524 1.00 72.19 92 ASN A CA 1
ATOM 682 C C . ASN A 1 92 ? -23.493 -5.965 24.011 1.00 72.19 92 ASN A C 1
ATOM 684 O O . ASN A 1 92 ? -22.990 -5.211 24.850 1.00 72.19 92 ASN A O 1
ATOM 688 N N . ILE A 1 93 ? -24.218 -7.034 24.341 1.00 73.94 93 ILE A N 1
ATOM 689 C CA . ILE A 1 93 ? -24.524 -7.409 25.728 1.00 73.94 93 ILE A CA 1
ATOM 690 C C . ILE A 1 93 ? -23.254 -7.922 26.412 1.00 73.94 93 ILE A C 1
ATOM 692 O O . ILE A 1 93 ? -22.913 -7.455 27.504 1.00 73.94 93 ILE A O 1
ATOM 696 N N . ALA A 1 94 ? -22.520 -8.819 25.750 1.00 87.12 94 ALA A N 1
ATOM 697 C CA . ALA A 1 94 ? -21.192 -9.238 26.164 1.00 87.12 94 ALA A CA 1
ATOM 698 C C . ALA A 1 94 ? -20.114 -8.331 25.539 1.00 87.12 94 ALA A C 1
ATOM 700 O O . ALA A 1 94 ? -20.291 -7.800 24.436 1.00 87.12 94 ALA A O 1
ATOM 701 N N . PRO A 1 95 ? -18.978 -8.117 26.221 1.00 88.88 95 PRO A N 1
ATOM 702 C CA . PRO A 1 95 ? -17.872 -7.357 25.646 1.00 88.88 95 PRO A CA 1
ATOM 703 C C . PRO A 1 95 ? -17.263 -8.063 24.421 1.00 88.88 95 PRO A C 1
ATOM 705 O O . PRO A 1 95 ? -16.732 -7.390 23.542 1.00 88.88 95 PRO A O 1
ATOM 708 N N . GLU A 1 96 ? -17.377 -9.387 24.312 1.00 91.44 96 GLU A N 1
ATOM 709 C CA . GLU A 1 96 ? -16.984 -10.160 23.133 1.00 91.44 96 GLU A CA 1
ATOM 710 C C . GLU A 1 96 ? -17.836 -9.826 21.904 1.00 91.44 96 GLU A C 1
ATOM 712 O O . GLU A 1 96 ? -17.277 -9.685 20.815 1.00 91.44 96 GLU A O 1
ATOM 717 N N . ASP A 1 97 ? -19.147 -9.609 22.072 1.00 91.25 97 ASP A N 1
ATOM 718 C CA . ASP A 1 97 ? -20.073 -9.249 20.983 1.00 91.25 97 ASP A CA 1
ATOM 719 C C . ASP A 1 97 ? -19.637 -7.957 20.279 1.00 91.25 97 ASP A C 1
ATOM 721 O O . ASP A 1 97 ? -19.752 -7.825 19.059 1.00 91.25 97 ASP A O 1
ATOM 725 N N . LEU A 1 98 ? -19.057 -7.019 21.038 1.00 93.25 98 LEU A N 1
ATOM 726 C CA . LEU A 1 98 ? -18.474 -5.793 20.494 1.00 93.25 98 LEU A CA 1
ATOM 727 C C . LEU A 1 98 ? -17.290 -6.096 19.563 1.00 93.25 98 LEU A C 1
ATOM 729 O O . LEU A 1 98 ? -17.144 -5.448 18.531 1.00 93.25 98 LEU A O 1
ATOM 733 N N . GLY A 1 99 ? -16.451 -7.075 19.911 1.00 92.62 99 GLY A N 1
ATOM 734 C CA . GLY A 1 99 ? -15.335 -7.519 19.077 1.00 92.62 99 GLY A CA 1
ATOM 735 C C . GLY A 1 99 ? -15.795 -8.180 17.777 1.00 92.62 99 GLY A C 1
ATOM 736 O O . GLY A 1 99 ? -15.277 -7.848 16.710 1.00 92.62 99 GLY A O 1
ATOM 737 N N . TYR A 1 100 ? -16.797 -9.063 17.852 1.00 91.69 100 TYR A N 1
ATOM 738 C CA . TYR A 1 100 ? -17.415 -9.683 16.673 1.00 91.69 100 TYR A CA 1
ATOM 739 C C . TYR A 1 100 ? -18.055 -8.635 15.757 1.00 91.69 100 TYR A C 1
ATOM 741 O O . TYR A 1 100 ? -17.777 -8.612 14.559 1.00 91.69 100 TYR A O 1
ATOM 749 N N . THR A 1 101 ? -18.842 -7.720 16.326 1.00 92.75 101 THR A N 1
ATOM 750 C CA . THR A 1 101 ? -19.473 -6.624 15.578 1.00 92.75 101 THR A CA 1
ATOM 751 C C . THR A 1 101 ? -18.425 -5.732 14.918 1.00 92.75 101 THR A C 1
ATOM 753 O O . THR A 1 101 ? -18.575 -5.376 13.754 1.00 92.75 101 THR A O 1
ATOM 756 N N . LEU A 1 102 ? -17.326 -5.416 15.616 1.00 92.31 102 LEU A N 1
ATOM 757 C CA . LEU A 1 102 ? -16.237 -4.611 15.058 1.00 92.31 102 LEU A CA 1
ATOM 758 C C . LEU A 1 102 ? -15.575 -5.288 13.861 1.00 92.31 102 LEU A C 1
ATOM 760 O O . LEU A 1 102 ? -15.306 -4.624 12.860 1.00 92.31 102 LEU A O 1
ATOM 764 N N . PHE A 1 103 ? -15.316 -6.592 13.960 1.00 92.00 103 PHE A N 1
ATOM 765 C CA . PHE A 1 103 ? -14.761 -7.366 12.857 1.00 92.00 103 PHE A CA 1
ATOM 766 C C . PHE A 1 103 ? -15.674 -7.306 11.627 1.00 92.00 103 PHE A C 1
ATOM 768 O O . PHE A 1 103 ? -15.219 -6.893 10.563 1.00 92.00 103 PHE A O 1
ATOM 775 N N . HIS A 1 104 ? -16.956 -7.643 11.786 1.00 89.69 104 HIS A N 1
ATOM 776 C CA . HIS A 1 104 ? -17.921 -7.651 10.684 1.00 89.69 104 HIS A CA 1
ATOM 777 C C . HIS A 1 104 ? -18.144 -6.262 10.087 1.00 89.69 104 HIS A C 1
ATOM 779 O O . HIS A 1 104 ? -18.080 -6.108 8.874 1.00 89.69 104 HIS A O 1
ATOM 785 N N . ALA A 1 105 ? -18.281 -5.224 10.914 1.00 89.94 105 ALA A N 1
ATOM 786 C CA . ALA A 1 105 ? -18.465 -3.859 10.428 1.00 89.94 105 ALA A CA 1
ATOM 787 C C . ALA A 1 105 ? -17.317 -3.396 9.513 1.00 89.94 105 ALA A C 1
ATOM 789 O O . ALA A 1 105 ? -17.552 -2.771 8.482 1.00 89.94 105 ALA A O 1
ATOM 790 N N . ILE A 1 106 ? -16.069 -3.722 9.865 1.00 88.19 106 ILE A N 1
ATOM 791 C CA . ILE A 1 106 ? -14.893 -3.377 9.053 1.00 88.19 106 ILE A CA 1
ATOM 792 C C . ILE A 1 106 ? -14.834 -4.221 7.780 1.00 88.19 106 ILE A C 1
ATOM 794 O O . ILE A 1 106 ? -14.550 -3.710 6.699 1.00 88.19 106 ILE A O 1
ATOM 798 N N . VAL A 1 107 ? -15.046 -5.524 7.925 1.00 85.12 107 VAL A N 1
ATOM 799 C CA . VAL A 1 107 ? -14.863 -6.498 6.852 1.00 85.12 107 VAL A CA 1
ATOM 800 C C . VAL A 1 107 ? -15.944 -6.368 5.779 1.00 85.12 107 VAL A C 1
ATOM 802 O O . VAL A 1 107 ? -15.623 -6.422 4.593 1.00 85.12 107 VAL A O 1
ATOM 805 N N . ASP A 1 108 ? -17.189 -6.166 6.201 1.00 84.62 108 ASP A N 1
ATOM 806 C CA . ASP A 1 108 ? -18.369 -6.077 5.340 1.00 84.62 108 ASP A CA 1
ATOM 807 C C . ASP A 1 108 ? -18.634 -4.633 4.870 1.00 84.62 108 ASP A C 1
ATOM 809 O O . ASP A 1 108 ? -19.522 -4.392 4.057 1.00 84.62 108 ASP A O 1
ATOM 813 N N . GLY A 1 109 ? -17.849 -3.661 5.352 1.00 84.44 109 GLY A N 1
ATOM 814 C CA . GLY A 1 109 ? -17.991 -2.252 4.982 1.00 84.44 109 GLY A CA 1
ATOM 815 C C . GLY A 1 109 ? -19.234 -1.574 5.570 1.00 84.44 109 GLY A C 1
ATOM 816 O O . GLY A 1 109 ? -19.661 -0.537 5.060 1.00 84.44 109 GLY A O 1
ATOM 817 N N . ASP A 1 110 ? -19.801 -2.107 6.657 1.00 88.19 110 ASP A N 1
ATOM 818 C CA . ASP A 1 110 ? -20.947 -1.513 7.350 1.00 88.19 110 ASP A CA 1
ATOM 819 C C . ASP A 1 110 ? -20.515 -0.334 8.237 1.00 88.19 110 ASP A C 1
ATOM 821 O O . ASP A 1 110 ? -20.146 -0.465 9.413 1.00 88.19 110 ASP A O 1
ATOM 825 N N . ARG A 1 111 ? -20.571 0.860 7.640 1.00 88.94 111 ARG A N 1
ATOM 826 C CA . ARG A 1 111 ? -20.222 2.116 8.307 1.00 88.94 111 ARG A CA 1
ATOM 827 C C . ARG A 1 111 ? -21.126 2.408 9.502 1.00 88.94 111 ARG A C 1
ATOM 829 O O . ARG A 1 111 ? -20.642 2.901 10.521 1.00 88.94 111 ARG A O 1
ATOM 836 N N . ALA A 1 112 ? -22.419 2.121 9.387 1.00 90.75 112 ALA A N 1
ATOM 837 C CA . ALA A 1 112 ? -23.385 2.431 10.431 1.00 90.75 112 ALA A CA 1
ATOM 838 C C . ALA A 1 112 ? -23.146 1.552 11.666 1.00 90.75 112 ALA A C 1
ATOM 840 O O . ALA A 1 112 ? -23.101 2.064 12.789 1.00 90.75 112 ALA A O 1
ATOM 841 N N . ALA A 1 113 ? -22.897 0.252 11.465 1.00 90.31 113 ALA A N 1
ATOM 842 C CA . ALA A 1 113 ? -22.482 -0.645 12.537 1.00 90.31 113 ALA A CA 1
ATOM 843 C C . ALA A 1 113 ? -21.164 -0.177 13.170 1.00 90.31 113 ALA A C 1
ATOM 845 O O . ALA A 1 113 ? -21.084 -0.100 14.401 1.00 90.31 113 ALA A O 1
ATOM 846 N N . TYR A 1 114 ? -20.176 0.223 12.354 1.00 91.25 114 TYR A N 1
ATOM 847 C CA . TYR A 1 114 ? -18.890 0.736 12.836 1.00 91.25 114 TYR A CA 1
ATOM 848 C C . TYR A 1 114 ? -19.051 1.931 13.790 1.00 91.25 114 TYR A C 1
ATOM 850 O O . TYR A 1 114 ? -18.535 1.923 14.910 1.00 91.25 114 TYR A O 1
ATOM 858 N N . GLU A 1 115 ? -19.804 2.947 13.370 1.00 92.12 115 GLU A N 1
ATOM 859 C CA . GLU A 1 115 ? -20.035 4.161 14.158 1.00 92.12 115 GLU A CA 1
ATOM 860 C C . GLU A 1 115 ? -20.873 3.889 15.415 1.00 92.12 115 GLU A C 1
ATOM 862 O O . GLU A 1 115 ? -20.598 4.447 16.480 1.00 92.12 115 GLU A O 1
ATOM 867 N N . SER A 1 116 ? -21.856 2.985 15.331 1.00 91.38 116 SER A N 1
ATOM 868 C CA . SER A 1 116 ? -22.758 2.664 16.447 1.00 91.38 116 SER A CA 1
ATOM 869 C C . SER A 1 116 ? -22.059 2.060 17.674 1.00 91.38 116 SER A C 1
ATOM 871 O O . SER A 1 116 ? -22.586 2.131 18.790 1.00 91.38 116 SER A O 1
ATOM 873 N N . MET A 1 117 ? -20.864 1.490 17.488 1.00 93.00 117 MET A N 1
ATOM 874 C CA . MET A 1 117 ? -20.061 0.899 18.560 1.00 93.00 117 MET A CA 1
ATOM 875 C C . MET A 1 117 ? -19.368 1.931 19.446 1.00 93.00 117 MET A C 1
ATOM 877 O O . MET A 1 117 ? -18.960 1.596 20.562 1.00 93.00 117 MET A O 1
ATOM 881 N N . PHE A 1 118 ? -19.204 3.171 18.983 1.00 94.62 118 PHE A N 1
ATOM 882 C CA . PHE A 1 118 ? -18.586 4.223 19.781 1.00 94.62 118 PHE A CA 1
ATOM 883 C C . PHE A 1 118 ? -19.554 4.743 20.845 1.00 94.62 118 PHE A C 1
ATOM 885 O O . PHE A 1 118 ? -20.773 4.783 20.669 1.00 94.62 118 PHE A O 1
ATOM 892 N N . ILE A 1 119 ? -19.005 5.137 21.994 1.00 94.31 119 ILE A N 1
ATOM 893 C CA . ILE A 1 119 ? -19.803 5.743 23.056 1.00 94.31 119 ILE A CA 1
ATOM 894 C C . ILE A 1 119 ? -20.400 7.075 22.585 1.00 94.31 119 ILE A C 1
ATOM 896 O O . ILE A 1 119 ? -19.695 7.929 22.048 1.00 94.31 119 ILE A O 1
ATOM 900 N N . ARG A 1 120 ? -21.704 7.262 22.815 1.00 93.12 120 ARG A N 1
ATOM 901 C CA . ARG A 1 120 ? -22.404 8.522 22.533 1.00 93.12 120 ARG A CA 1
ATOM 902 C C . ARG A 1 120 ? -22.179 9.553 23.637 1.00 93.12 120 ARG A C 1
ATOM 904 O O . ARG A 1 120 ? -21.849 9.201 24.771 1.00 93.12 120 ARG A O 1
ATOM 911 N N . ALA A 1 121 ? -22.379 10.825 23.307 1.00 93.38 121 ALA A N 1
ATOM 912 C CA . ALA A 1 121 ? -22.137 11.943 24.214 1.00 93.38 121 ALA A CA 1
ATOM 913 C C . ALA A 1 121 ? -22.972 11.855 25.499 1.00 93.38 121 ALA A C 1
ATOM 915 O O . ALA A 1 121 ? -22.450 12.088 26.586 1.00 93.38 121 ALA A O 1
ATOM 916 N N . GLU A 1 122 ? -24.239 11.458 25.397 1.00 93.25 122 GLU A N 1
ATOM 917 C CA . GLU A 1 122 ? -25.164 11.344 26.527 1.00 93.25 122 GLU A CA 1
ATOM 918 C C . GLU A 1 122 ? -24.706 10.250 27.492 1.00 93.25 122 GLU A C 1
ATOM 920 O O . GLU A 1 122 ? -24.599 10.482 28.696 1.00 93.25 122 GLU A O 1
ATOM 925 N N . ALA A 1 123 ? -24.360 9.078 26.953 1.00 91.50 123 ALA A N 1
ATOM 926 C CA . ALA A 1 123 ? -23.849 7.960 27.738 1.00 91.50 123 ALA A CA 1
ATOM 927 C C . ALA A 1 123 ? -22.513 8.315 28.406 1.00 91.50 123 ALA A C 1
ATOM 929 O O . ALA A 1 123 ? -22.312 8.011 29.578 1.00 91.50 123 ALA A O 1
ATOM 930 N N . LEU A 1 124 ? -21.613 9.004 27.695 1.00 90.19 124 LEU A N 1
ATOM 931 C CA . LEU A 1 124 ? -20.347 9.473 28.258 1.00 90.19 124 LEU A CA 1
ATOM 932 C C . LEU A 1 124 ? -20.575 10.510 29.371 1.00 90.19 124 LEU A C 1
ATOM 934 O O . LEU A 1 124 ? -19.986 10.393 30.443 1.00 90.19 124 LEU A O 1
ATOM 938 N N . SER A 1 125 ? -21.450 11.491 29.144 1.00 92.00 125 SER A N 1
ATOM 939 C CA . SER A 1 125 ? -21.806 12.527 30.120 1.00 92.00 125 SER A CA 1
ATOM 940 C C . SER A 1 125 ? -22.362 11.918 31.407 1.00 92.00 125 SER A C 1
ATOM 942 O O . SER A 1 125 ? -21.913 12.277 32.495 1.00 92.00 125 SER A O 1
ATOM 944 N N . GLN A 1 126 ? -23.264 10.941 31.290 1.00 89.50 126 GLN A N 1
ATOM 945 C CA . GLN A 1 126 ? -23.826 10.215 32.430 1.00 89.50 126 GLN A CA 1
ATOM 946 C C . GLN A 1 126 ? -22.773 9.379 33.165 1.00 89.50 126 GLN A C 1
ATOM 948 O O . GLN A 1 126 ? -22.741 9.380 34.392 1.00 89.50 126 GLN A O 1
ATOM 953 N N . LEU A 1 127 ? -21.897 8.694 32.424 1.00 86.94 127 LEU A N 1
ATOM 954 C CA . LEU A 1 127 ? -20.931 7.746 32.978 1.00 86.94 127 LEU A CA 1
ATOM 955 C C . LEU A 1 127 ? -19.823 8.425 33.797 1.00 86.94 127 LEU A C 1
ATOM 957 O O . LEU A 1 127 ? -19.403 7.890 34.817 1.00 86.94 127 LEU A O 1
ATOM 961 N N . ILE A 1 128 ? -19.322 9.579 33.347 1.00 86.88 128 ILE A N 1
ATOM 962 C CA . ILE A 1 128 ? -18.200 10.281 34.001 1.00 86.88 128 ILE A CA 1
ATOM 963 C C . ILE A 1 128 ? -18.574 11.671 34.533 1.00 86.88 128 ILE A C 1
ATOM 965 O O . ILE A 1 128 ? -17.685 12.457 34.854 1.00 86.88 128 ILE A O 1
ATOM 969 N N . HIS A 1 129 ? -19.873 11.980 34.617 1.00 88.75 129 HIS A N 1
ATOM 970 C CA . HIS A 1 129 ? -20.417 13.272 35.065 1.00 88.75 129 HIS A CA 1
ATOM 971 C C . HIS A 1 129 ? -19.802 14.489 34.349 1.00 88.75 129 HIS A C 1
ATOM 973 O O . HIS A 1 129 ? -19.622 15.559 34.929 1.00 88.75 129 HIS A O 1
ATOM 979 N N . MET A 1 130 ? -19.468 14.316 33.070 1.00 90.19 130 MET A N 1
ATOM 980 C CA . MET A 1 130 ? -18.892 15.358 32.223 1.00 90.19 130 MET A CA 1
ATOM 981 C C . MET A 1 130 ? -20.006 16.243 31.641 1.00 90.19 130 MET A C 1
ATOM 983 O O . MET A 1 130 ? -21.046 15.707 31.246 1.00 90.19 130 MET A O 1
ATOM 987 N N . PRO A 1 131 ? -19.816 17.571 31.511 1.00 95.38 131 PRO A N 1
ATOM 988 C CA . PRO A 1 131 ? -20.767 18.433 30.813 1.00 95.38 131 PRO A CA 1
ATOM 989 C C . PRO A 1 131 ? -21.038 17.945 29.383 1.00 95.38 131 PRO A C 1
ATOM 991 O O . PRO A 1 131 ? -20.100 17.618 28.655 1.00 95.38 131 PRO A O 1
ATOM 994 N N . ILE A 1 132 ? -22.304 17.946 28.947 1.00 95.50 132 ILE A N 1
ATOM 995 C CA . ILE A 1 132 ? -22.703 17.354 27.655 1.00 95.50 132 ILE A CA 1
ATOM 996 C C . ILE A 1 132 ? -21.903 17.904 26.462 1.00 95.50 132 ILE A C 1
ATOM 998 O O . ILE A 1 132 ? -21.438 17.130 25.635 1.00 95.50 132 ILE A O 1
ATOM 1002 N N . LYS A 1 133 ? -21.614 19.212 26.435 1.00 94.75 133 LYS A N 1
ATOM 1003 C CA . LYS A 1 133 ? -20.803 19.846 25.376 1.00 94.75 133 LYS A CA 1
ATOM 1004 C C . LYS A 1 133 ? -19.367 19.309 25.305 1.00 94.75 133 LYS A C 1
ATOM 1006 O O . LYS A 1 133 ? -18.783 19.204 24.229 1.00 94.75 133 LYS A O 1
ATOM 1011 N N . GLU A 1 134 ? -18.766 18.990 26.449 1.00 94.31 134 GLU A N 1
ATOM 1012 C CA . GLU A 1 134 ? -17.431 18.382 26.494 1.00 94.31 134 GLU A CA 1
ATOM 1013 C C . GLU A 1 134 ? -17.485 16.904 26.094 1.00 94.31 134 GLU A C 1
ATOM 1015 O O . GLU A 1 134 ? -16.582 16.417 25.405 1.00 94.31 134 GLU A O 1
ATOM 1020 N N . ALA A 1 135 ? -18.565 16.210 26.466 1.00 93.50 135 ALA A N 1
ATOM 1021 C CA . ALA A 1 135 ? -18.799 14.823 26.089 1.00 93.50 135 ALA A CA 1
ATOM 1022 C C . ALA A 1 135 ? -18.996 14.673 24.572 1.00 93.50 135 ALA A C 1
ATOM 1024 O O . ALA A 1 135 ? -18.385 13.788 23.977 1.00 93.50 135 ALA A O 1
ATOM 1025 N N . GLU A 1 136 ? -19.742 15.580 23.931 1.00 94.19 136 GLU A N 1
ATOM 1026 C CA . GLU A 1 136 ? -19.897 15.664 22.470 1.00 94.19 136 GLU A CA 1
ATOM 1027 C C . GLU A 1 136 ? -18.541 15.780 21.771 1.00 94.19 136 GLU A C 1
ATOM 1029 O O . GLU A 1 136 ? -18.196 14.957 20.920 1.00 94.19 136 GLU A O 1
ATOM 1034 N N . LYS A 1 137 ? -17.722 16.756 22.183 1.00 94.94 137 LYS A N 1
ATOM 1035 C CA . LYS A 1 137 ? -16.380 16.963 21.621 1.00 94.94 137 LYS A CA 1
ATOM 1036 C C . LYS A 1 137 ? -15.483 15.739 21.813 1.00 94.94 137 LYS A C 1
ATOM 1038 O O . LYS A 1 137 ? -14.696 15.400 20.928 1.00 94.94 137 LYS A O 1
ATOM 1043 N N . THR A 1 138 ? -15.575 15.088 22.969 1.00 93.50 138 THR A N 1
ATOM 1044 C CA . THR A 1 138 ? -14.743 13.930 23.311 1.00 93.50 138 THR A CA 1
ATOM 1045 C C . THR A 1 138 ? -15.141 12.691 22.511 1.00 93.50 138 THR A C 1
ATOM 1047 O O . THR A 1 138 ? -14.273 12.069 21.897 1.00 93.50 138 THR A O 1
ATOM 1050 N N . ALA A 1 139 ? -16.437 12.369 22.460 1.00 92.38 139 ALA A N 1
ATOM 1051 C CA . ALA A 1 139 ? -16.980 11.249 21.694 1.00 92.38 139 ALA A CA 1
ATOM 1052 C C . ALA A 1 139 ? -16.704 11.410 20.190 1.00 92.38 139 ALA A C 1
ATOM 1054 O O . ALA A 1 139 ? -16.139 10.509 19.565 1.00 92.38 139 ALA A O 1
ATOM 1055 N N . ALA A 1 140 ? -16.974 12.597 19.632 1.00 92.50 140 ALA A N 1
ATOM 1056 C CA . ALA A 1 140 ? -16.634 12.917 18.246 1.00 92.50 140 ALA A CA 1
ATOM 1057 C C . ALA A 1 140 ? -15.122 12.797 17.989 1.00 92.50 140 ALA A C 1
ATOM 1059 O O . ALA A 1 140 ? -14.697 12.280 16.958 1.00 92.50 140 ALA A O 1
ATOM 1060 N N . GLY A 1 141 ? -14.292 13.210 18.952 1.00 93.81 141 GLY A N 1
ATOM 1061 C CA . GLY A 1 141 ? -12.840 13.067 18.883 1.00 93.81 141 GLY A CA 1
ATOM 1062 C C . GLY A 1 141 ? -12.353 11.613 18.851 1.00 93.81 141 GLY A C 1
ATOM 1063 O O . GLY A 1 141 ? -11.329 11.342 18.222 1.00 93.81 141 GLY A O 1
ATOM 1064 N N . TYR A 1 142 ? -13.053 10.674 19.498 1.00 94.19 142 TYR A N 1
ATOM 1065 C CA . TYR A 1 142 ? -12.728 9.245 19.417 1.00 94.19 142 TYR A CA 1
ATOM 1066 C C . TYR A 1 142 ? -13.010 8.677 18.030 1.00 94.19 142 TYR A C 1
ATOM 1068 O O . TYR A 1 142 ? -12.141 8.009 17.464 1.00 94.19 142 TYR A O 1
ATOM 1076 N N . MET A 1 143 ? -14.174 9.000 17.467 1.00 90.62 143 MET A N 1
ATOM 1077 C CA . MET A 1 143 ? -14.556 8.582 16.121 1.00 90.62 143 MET A CA 1
ATOM 1078 C C . MET A 1 143 ? -13.620 9.188 15.069 1.00 90.62 143 MET A C 1
ATOM 1080 O O . MET A 1 143 ? -12.996 8.455 14.309 1.00 90.62 143 MET A O 1
ATOM 1084 N N . ALA A 1 144 ? -13.396 10.506 15.110 1.00 91.25 144 ALA A N 1
ATOM 1085 C CA . ALA A 1 144 ? -12.539 11.208 14.153 1.00 91.25 144 ALA A CA 1
ATOM 1086 C C . ALA A 1 144 ? -11.091 10.687 14.144 1.00 91.25 144 ALA A C 1
ATOM 1088 O O . ALA A 1 144 ? -10.474 10.568 13.089 1.00 91.25 144 ALA A O 1
ATOM 1089 N N . LYS A 1 145 ? -10.529 10.336 15.309 1.00 92.38 145 LYS A N 1
ATOM 1090 C CA . LYS A 1 145 ? -9.184 9.733 15.381 1.00 92.38 145 LYS A CA 1
ATOM 1091 C C . LYS A 1 145 ? -9.155 8.290 14.868 1.00 92.38 145 LYS A C 1
ATOM 1093 O O . LYS A 1 145 ? -8.134 7.860 14.334 1.00 92.38 145 LYS A O 1
ATOM 1098 N N . SER A 1 146 ? -10.269 7.571 14.995 1.00 91.75 146 SER A N 1
ATOM 1099 C CA . SER A 1 146 ? -10.428 6.201 14.489 1.00 91.75 146 SER A CA 1
ATOM 1100 C C . SER A 1 146 ? -10.807 6.156 13.004 1.00 91.75 146 SER A C 1
ATOM 1102 O O . SER A 1 146 ? -10.797 5.086 12.409 1.00 91.75 146 SER A O 1
ATOM 1104 N N . GLU A 1 147 ? -11.093 7.298 12.372 1.00 88.25 147 GLU A N 1
ATOM 1105 C CA . GLU A 1 147 ? -11.406 7.391 10.938 1.00 88.25 147 GLU A CA 1
ATOM 1106 C C . GLU A 1 147 ? -10.257 6.892 10.057 1.00 88.25 147 GLU A C 1
ATOM 1108 O O . GLU A 1 147 ? -10.457 6.285 9.004 1.00 88.25 147 GLU A O 1
ATOM 1113 N N . SER A 1 148 ? -9.023 7.099 10.524 1.00 83.12 148 SER A N 1
ATOM 1114 C CA . SER A 1 148 ? -7.831 6.591 9.847 1.00 83.12 148 SER A CA 1
ATOM 1115 C C . SER A 1 148 ? -7.850 5.069 9.689 1.00 83.12 148 SER A C 1
ATOM 1117 O O . SER A 1 148 ? -7.307 4.564 8.718 1.00 83.12 148 SER A O 1
ATOM 1119 N N . LEU A 1 149 ? -8.505 4.336 10.595 1.00 84.12 149 LEU A N 1
ATOM 1120 C CA . LEU A 1 149 ? -8.692 2.899 10.451 1.00 84.12 149 LEU A CA 1
ATOM 1121 C C . LEU A 1 149 ? -9.690 2.579 9.342 1.00 84.12 149 LEU A C 1
ATOM 1123 O O . LEU A 1 149 ? -9.388 1.789 8.457 1.00 84.12 149 LEU A O 1
ATOM 1127 N N . TRP A 1 150 ? -10.863 3.209 9.383 1.00 85.50 150 TRP A N 1
ATOM 1128 C CA . TRP A 1 150 ? -11.923 2.973 8.405 1.00 85.50 150 TRP A CA 1
ATOM 1129 C C . TRP A 1 150 ? -11.444 3.229 6.972 1.00 85.50 150 TRP A C 1
ATOM 1131 O O . TRP A 1 150 ? -11.599 2.399 6.080 1.00 85.50 150 TRP A O 1
ATOM 1141 N N . THR A 1 151 ? -10.765 4.357 6.777 1.00 83.19 151 THR A N 1
ATOM 1142 C CA . THR A 1 151 ? -10.214 4.761 5.477 1.00 83.19 151 THR A CA 1
ATOM 1143 C C . THR A 1 151 ? -9.114 3.834 4.951 1.00 83.19 151 THR A C 1
ATOM 1145 O O . THR A 1 151 ? -8.900 3.799 3.742 1.00 83.19 151 THR A O 1
ATOM 1148 N N . LEU A 1 152 ? -8.432 3.061 5.807 1.00 80.06 152 LEU A N 1
ATOM 1149 C CA . LEU A 1 152 ? -7.447 2.064 5.363 1.00 80.06 152 LEU A CA 1
ATOM 1150 C C . LEU A 1 152 ? -8.097 0.855 4.681 1.00 80.06 152 LEU A C 1
ATOM 1152 O O . LEU A 1 152 ? -7.479 0.275 3.790 1.00 80.06 152 LEU A O 1
ATOM 1156 N N . PHE A 1 153 ? -9.311 0.488 5.095 1.00 76.94 153 PHE A N 1
ATOM 1157 C CA . PHE A 1 153 ? -10.065 -0.635 4.532 1.00 76.94 153 PHE A CA 1
ATOM 1158 C C . PHE A 1 153 ? -10.925 -0.246 3.323 1.00 76.94 153 PHE A C 1
ATOM 1160 O O . PHE A 1 153 ? -11.351 -1.119 2.571 1.00 76.94 153 PHE A O 1
ATOM 1167 N N . ALA A 1 154 ? -11.167 1.049 3.113 1.00 70.06 154 ALA A N 1
ATOM 1168 C CA . ALA A 1 154 ? -11.934 1.532 1.975 1.00 70.06 154 ALA A CA 1
ATOM 1169 C C . ALA A 1 154 ? -11.154 1.396 0.649 1.00 70.06 154 ALA A C 1
ATOM 1171 O O . ALA A 1 154 ? -9.962 1.725 0.552 1.00 70.06 154 ALA A O 1
ATOM 1172 N N . ALA A 1 155 ? -11.852 0.966 -0.405 1.00 67.44 155 ALA A N 1
ATOM 1173 C CA . ALA A 1 155 ? -11.368 1.103 -1.775 1.00 67.44 155 ALA A CA 1
ATOM 1174 C C . ALA A 1 155 ? -11.245 2.596 -2.125 1.00 67.44 155 ALA A C 1
ATOM 1176 O O . ALA A 1 155 ? -12.094 3.404 -1.749 1.00 67.44 155 ALA A O 1
ATOM 1177 N N . LYS A 1 156 ? -10.180 2.984 -2.835 1.00 67.88 156 LYS A N 1
ATOM 1178 C CA . LYS A 1 156 ? -9.960 4.381 -3.247 1.00 67.88 156 LYS A CA 1
ATOM 1179 C C . LYS A 1 156 ? -10.617 4.707 -4.586 1.00 67.88 156 LYS A C 1
ATOM 1181 O O . LYS A 1 156 ? -10.694 5.877 -4.948 1.00 67.88 156 LYS A O 1
ATOM 1186 N N . SER A 1 157 ? -11.060 3.696 -5.329 1.00 63.50 157 SER A N 1
ATOM 1187 C CA . SER A 1 157 ? -11.759 3.856 -6.601 1.00 63.50 157 SER A CA 1
ATOM 1188 C C . SER A 1 157 ? -12.707 2.688 -6.861 1.00 63.50 157 SER A C 1
ATOM 1190 O O . SER A 1 157 ? -12.528 1.600 -6.317 1.00 63.50 157 SER A O 1
ATOM 1192 N N . THR A 1 158 ? -13.665 2.895 -7.763 1.00 60.56 158 THR A N 1
ATOM 1193 C CA . THR A 1 158 ? -14.566 1.847 -8.269 1.00 60.56 158 THR A CA 1
ATOM 1194 C C . THR A 1 158 ? -13.812 0.705 -8.958 1.00 60.56 158 THR A C 1
ATOM 1196 O O . THR A 1 158 ? -14.251 -0.438 -8.950 1.00 60.56 158 THR A O 1
ATOM 1199 N N . ALA A 1 159 ? -12.623 0.970 -9.513 1.00 60.66 159 ALA A N 1
ATOM 1200 C CA . ALA A 1 159 ? -11.764 -0.070 -10.079 1.00 60.66 159 ALA A CA 1
ATOM 1201 C C . ALA A 1 159 ? -11.146 -0.976 -8.996 1.00 60.66 159 ALA A C 1
ATOM 1203 O O . ALA A 1 159 ? -10.927 -2.167 -9.240 1.00 60.66 159 ALA A O 1
ATOM 1204 N N . GLU A 1 160 ? -10.902 -0.426 -7.802 1.00 65.62 160 GLU A N 1
ATOM 1205 C CA . GLU A 1 160 ? -10.446 -1.153 -6.614 1.00 65.62 160 GLU A CA 1
ATOM 1206 C C . GLU A 1 160 ? -11.596 -1.813 -5.831 1.00 65.62 160 GLU A C 1
ATOM 1208 O O . GLU A 1 160 ? -11.314 -2.571 -4.901 1.00 65.62 160 GLU A O 1
ATOM 1213 N N . GLU A 1 161 ? -12.866 -1.559 -6.187 1.00 59.72 161 GLU A N 1
ATOM 1214 C CA . GLU A 1 161 ? -14.010 -2.148 -5.485 1.00 59.72 161 GLU A CA 1
ATOM 1215 C C . GLU A 1 161 ? -13.928 -3.685 -5.520 1.00 59.72 161 GLU A C 1
ATOM 1217 O O . GLU A 1 161 ? -13.723 -4.297 -6.583 1.00 59.72 161 GLU A O 1
ATOM 1222 N N . PRO A 1 162 ? -14.020 -4.336 -4.348 1.00 54.44 162 PRO A N 1
ATOM 1223 C CA . PRO A 1 162 ? -13.843 -5.770 -4.249 1.00 54.44 162 PRO A CA 1
ATOM 1224 C C . PRO A 1 162 ? -15.087 -6.494 -4.773 1.00 54.44 162 PRO A C 1
ATOM 1226 O O . PRO A 1 162 ? -16.180 -6.328 -4.247 1.00 54.44 162 PRO A O 1
ATOM 1229 N N . VAL A 1 163 ? -14.909 -7.384 -5.755 1.00 50.19 163 VAL A N 1
ATOM 1230 C CA . VAL A 1 163 ? -15.960 -8.346 -6.156 1.00 50.19 163 VAL A CA 1
ATOM 1231 C C . VAL A 1 163 ? -16.187 -9.395 -5.048 1.00 50.19 163 VAL A C 1
ATOM 1233 O O . VAL A 1 163 ? -17.243 -10.011 -4.977 1.00 50.19 163 VAL A O 1
ATOM 1236 N N . SER A 1 164 ? -15.222 -9.579 -4.135 1.00 49.12 164 SER A N 1
ATOM 1237 C CA . SER A 1 164 ? -15.393 -10.338 -2.887 1.00 49.12 164 SER A CA 1
ATOM 1238 C C . SER A 1 164 ? -14.396 -9.903 -1.798 1.00 49.12 164 SER A C 1
ATOM 1240 O O . SER A 1 164 ? -13.244 -10.322 -1.748 1.00 49.12 164 SER A O 1
ATOM 1242 N N . VAL A 1 165 ? -14.892 -8.972 -0.980 1.00 59.62 165 VAL A N 1
ATOM 1243 C CA . VAL A 1 165 ? -14.773 -8.761 0.473 1.00 59.62 165 VAL A CA 1
ATOM 1244 C C . VAL A 1 165 ? -13.524 -9.309 1.184 1.00 59.62 165 VAL A C 1
ATOM 1246 O O . VAL A 1 165 ? -13.211 -10.497 1.128 1.00 59.62 165 VAL A O 1
ATOM 1249 N N . LEU A 1 166 ? -12.874 -8.447 1.972 1.00 68.44 166 LEU A N 1
ATOM 1250 C CA . LEU A 1 166 ? -11.819 -8.762 2.946 1.00 68.44 166 LEU A CA 1
ATOM 1251 C C . LEU A 1 166 ? -12.102 -10.049 3.765 1.00 68.44 166 LEU A C 1
ATOM 1253 O O . LEU A 1 166 ? -11.162 -10.751 4.134 1.00 68.44 166 LEU A O 1
ATOM 1257 N N . SER A 1 167 ? -13.377 -10.399 3.988 1.00 71.62 167 SER A N 1
ATOM 1258 C CA . SER A 1 167 ? -13.851 -11.619 4.671 1.00 71.62 167 SER A CA 1
ATOM 1259 C C . SER A 1 167 ? -13.358 -12.912 4.032 1.00 71.62 167 SER A C 1
ATOM 1261 O O . SER A 1 167 ? -13.217 -13.919 4.718 1.00 71.62 167 SER A O 1
ATOM 1263 N N . SER A 1 168 ? -13.070 -12.897 2.731 1.00 76.62 168 SER A N 1
ATOM 1264 C CA . SER A 1 168 ? -12.511 -14.045 2.013 1.00 76.62 168 SER A CA 1
ATOM 1265 C C . SER A 1 168 ? -11.029 -14.279 2.314 1.00 76.62 168 SER A C 1
ATOM 1267 O O . SER A 1 168 ? -10.516 -15.363 2.048 1.00 76.62 168 SER A O 1
ATOM 1269 N N . ARG A 1 169 ? -10.337 -13.273 2.867 1.00 80.88 169 ARG A N 1
ATOM 1270 C CA . ARG A 1 169 ? -8.891 -13.285 3.139 1.00 80.88 169 ARG A CA 1
ATOM 1271 C C . ARG A 1 169 ? -8.571 -13.365 4.617 1.00 80.88 169 ARG A C 1
ATOM 1273 O O . ARG A 1 169 ? -7.499 -13.844 4.977 1.00 80.88 169 ARG A O 1
ATOM 1280 N N . VAL A 1 170 ? -9.459 -12.878 5.477 1.00 88.31 170 VAL A N 1
ATOM 1281 C CA . VAL A 1 170 ? -9.214 -12.834 6.914 1.00 88.31 170 VAL A CA 1
ATOM 1282 C C . VAL A 1 170 ? -10.345 -13.461 7.705 1.00 88.31 170 VAL A C 1
ATOM 1284 O O . VAL A 1 170 ? -11.511 -13.367 7.336 1.00 88.31 170 VAL A O 1
ATOM 1287 N N . ARG A 1 171 ? -9.999 -14.045 8.849 1.00 91.50 171 ARG A N 1
ATOM 1288 C CA . ARG A 1 171 ? -10.974 -14.498 9.841 1.00 91.50 171 ARG A CA 1
ATOM 1289 C C . ARG A 1 171 ? -10.686 -13.892 11.200 1.00 91.50 171 ARG A C 1
ATOM 1291 O O . ARG A 1 171 ? -9.534 -13.611 11.544 1.00 91.50 171 ARG A O 1
ATOM 1298 N N . LEU A 1 172 ? -11.734 -13.735 11.995 1.00 93.12 172 LEU A N 1
ATOM 1299 C CA . LEU A 1 172 ? -11.584 -13.398 13.397 1.00 93.12 172 LEU A CA 1
ATOM 1300 C C . LEU A 1 172 ? -10.912 -14.568 14.125 1.00 93.12 172 LEU A C 1
ATOM 1302 O O . LEU A 1 172 ? -11.416 -15.688 14.099 1.00 93.12 172 LEU A O 1
ATOM 1306 N N . ALA A 1 173 ? -9.768 -14.306 14.756 1.00 93.88 173 ALA A N 1
ATOM 1307 C CA . ALA A 1 173 ? -9.086 -15.291 15.586 1.00 93.88 173 ALA A CA 1
ATOM 1308 C C . ALA A 1 173 ? -9.589 -15.222 17.030 1.00 93.88 173 ALA A C 1
ATOM 1310 O O . ALA A 1 173 ? -9.956 -16.239 17.606 1.00 93.88 173 ALA A O 1
ATOM 1311 N N . GLU A 1 174 ? -9.599 -14.021 17.614 1.00 94.69 174 GLU A N 1
ATOM 1312 C CA . GLU A 1 174 ? -10.115 -13.781 18.964 1.00 94.69 174 GLU A CA 1
ATOM 1313 C C . GLU A 1 174 ? -10.338 -12.287 19.221 1.00 94.69 174 GLU A C 1
ATOM 1315 O O . GLU A 1 174 ? -9.652 -11.435 18.650 1.00 94.69 174 GLU A O 1
ATOM 1320 N N . PHE A 1 175 ? -11.243 -11.967 20.147 1.00 96.25 175 PHE A N 1
ATOM 1321 C CA . PHE A 1 175 ? -11.274 -10.670 20.815 1.00 96.25 175 PHE A CA 1
ATOM 1322 C C . PHE A 1 175 ? -10.770 -10.840 22.248 1.00 96.25 175 PHE A C 1
ATOM 1324 O O . PHE A 1 175 ? -11.485 -11.308 23.131 1.00 96.25 175 PHE A O 1
ATOM 1331 N N . ARG A 1 176 ? -9.502 -10.496 22.479 1.00 96.38 176 ARG A N 1
ATOM 1332 C CA . ARG A 1 176 ? -8.867 -10.628 23.788 1.00 96.38 176 ARG A CA 1
ATOM 1333 C C . ARG A 1 176 ? -9.209 -9.423 24.650 1.00 96.38 176 ARG A C 1
ATOM 1335 O O . ARG A 1 176 ? -8.712 -8.319 24.404 1.00 96.38 176 ARG A O 1
ATOM 1342 N N . LEU A 1 177 ? -9.991 -9.652 25.700 1.00 95.69 177 LEU A N 1
ATOM 1343 C CA . LEU A 1 177 ? -10.270 -8.626 26.694 1.00 95.69 177 LEU A CA 1
ATOM 1344 C C . LEU A 1 177 ? -9.030 -8.285 27.508 1.00 95.69 177 LEU A C 1
ATOM 1346 O O . LEU A 1 177 ? -8.250 -9.142 27.929 1.00 95.69 177 LEU A O 1
ATOM 1350 N N . GLY A 1 178 ? -8.873 -6.990 27.740 1.00 93.94 178 GLY A N 1
ATOM 1351 C CA . GLY A 1 178 ? -7.887 -6.469 28.660 1.00 93.94 178 GLY A CA 1
ATOM 1352 C C . GLY A 1 178 ? -8.354 -6.542 30.115 1.00 93.94 178 GLY A C 1
ATOM 1353 O O . GLY A 1 178 ? -9.366 -7.160 30.458 1.00 93.94 178 GLY A O 1
ATOM 1354 N N . LYS A 1 179 ? -7.620 -5.865 31.002 1.00 94.00 179 LYS A N 1
ATOM 1355 C CA . LYS A 1 179 ? -7.912 -5.891 32.444 1.00 94.00 179 LYS A CA 1
ATOM 1356 C C . LYS A 1 179 ? -9.259 -5.228 32.730 1.00 94.00 179 LYS A C 1
ATOM 1358 O O . LYS A 1 179 ? -9.446 -4.063 32.363 1.00 94.00 179 LYS A O 1
ATOM 1363 N N . GLY A 1 180 ? -10.135 -5.959 33.421 1.00 94.12 180 GLY A N 1
ATOM 1364 C CA . GLY A 1 180 ? -11.389 -5.444 33.959 1.00 94.12 180 GLY A CA 1
ATOM 1365 C C . GLY A 1 180 ? -11.134 -4.347 34.990 1.00 94.12 180 GLY A C 1
ATOM 1366 O O . GLY A 1 180 ? -10.213 -4.433 35.808 1.00 94.12 180 GLY A O 1
ATOM 1367 N N . ARG A 1 181 ? -11.910 -3.271 34.907 1.00 93.69 181 ARG A N 1
ATOM 1368 C CA . ARG A 1 181 ? -11.798 -2.100 35.772 1.00 93.69 181 ARG A CA 1
ATOM 1369 C C . ARG A 1 181 ? -13.169 -1.589 36.184 1.00 93.69 181 ARG A C 1
ATOM 1371 O O . ARG A 1 181 ? -14.135 -1.675 35.425 1.00 93.69 181 ARG A O 1
ATOM 1378 N N . ASN A 1 182 ? -13.220 -0.999 37.371 1.00 91.12 182 ASN A N 1
ATOM 1379 C CA . ASN A 1 182 ? -14.398 -0.286 37.851 1.00 91.12 182 ASN A CA 1
ATOM 1380 C C . ASN A 1 182 ? -14.524 1.094 37.175 1.00 91.12 182 ASN A C 1
ATOM 1382 O O . ASN A 1 182 ? -13.679 1.496 36.369 1.00 91.12 182 ASN A O 1
ATOM 1386 N N . LEU A 1 183 ? -15.567 1.856 37.515 1.00 86.00 183 LEU A N 1
ATOM 1387 C CA . LEU A 1 183 ? -15.827 3.175 36.926 1.00 86.00 183 LEU A CA 1
ATOM 1388 C C . LEU A 1 183 ? -14.695 4.196 37.161 1.00 86.00 183 LEU A C 1
ATOM 1390 O O . LEU A 1 183 ? -14.373 4.988 36.277 1.00 86.00 183 LEU A O 1
ATOM 1394 N N . ALA A 1 184 ? -14.024 4.124 38.312 1.00 84.75 184 ALA A N 1
ATOM 1395 C CA . ALA A 1 184 ? -12.876 4.973 38.635 1.00 84.75 184 ALA A CA 1
ATOM 1396 C C . ALA A 1 184 ? -11.594 4.577 37.873 1.00 84.75 184 ALA A C 1
ATOM 1398 O O . ALA A 1 184 ? -10.560 5.231 38.007 1.00 84.75 184 ALA A O 1
ATOM 1399 N N . GLY A 1 185 ? -11.632 3.493 37.093 1.00 85.38 185 GLY A N 1
ATOM 1400 C CA . GLY A 1 185 ? -10.486 2.988 36.353 1.00 85.38 185 GLY A CA 1
ATOM 1401 C C . GLY A 1 185 ? -9.481 2.238 37.223 1.00 85.38 185 GLY A C 1
ATOM 1402 O O . GLY A 1 185 ? -8.346 2.066 36.790 1.00 85.38 185 GLY A O 1
ATOM 1403 N N . LYS A 1 186 ? -9.841 1.771 38.424 1.00 90.00 186 LYS A N 1
ATOM 1404 C CA . LYS A 1 186 ? -9.013 0.822 39.192 1.00 90.00 186 LYS A CA 1
ATOM 1405 C C . LYS A 1 186 ? -9.257 -0.596 38.681 1.00 90.00 186 LYS A C 1
ATOM 1407 O O . LYS A 1 186 ? -10.342 -0.870 38.179 1.00 90.00 186 LYS A O 1
ATOM 1412 N N . ILE A 1 187 ? -8.248 -1.469 38.772 1.00 92.06 187 ILE A N 1
ATOM 1413 C CA . ILE A 1 187 ? -8.421 -2.898 38.456 1.00 92.06 187 ILE A CA 1
ATOM 1414 C C . ILE A 1 187 ? -9.505 -3.432 39.389 1.00 92.06 187 ILE A C 1
ATOM 1416 O O . ILE A 1 187 ? -9.374 -3.264 40.597 1.00 92.06 187 ILE A O 1
ATOM 1420 N N . ALA A 1 188 ? -10.566 -3.972 38.798 1.00 89.56 188 ALA A N 1
ATOM 1421 C CA . ALA A 1 188 ? -11.684 -4.543 39.529 1.00 89.56 188 ALA A CA 1
ATOM 1422 C C . ALA A 1 188 ? -11.305 -5.951 39.989 1.00 89.56 188 ALA A C 1
ATOM 1424 O O . ALA A 1 188 ? -10.731 -6.718 39.208 1.00 89.56 188 ALA A O 1
ATOM 1425 N N . ASP A 1 189 ? -11.614 -6.269 41.238 1.00 86.75 189 ASP A N 1
ATOM 1426 C CA . ASP A 1 189 ? -11.596 -7.643 41.723 1.00 86.75 189 ASP A CA 1
ATOM 1427 C C . ASP A 1 189 ? -12.853 -8.373 41.208 1.00 86.75 189 ASP A C 1
ATOM 1429 O O . ASP A 1 189 ? -13.963 -7.937 41.516 1.00 86.75 189 ASP A O 1
ATOM 1433 N N . PRO A 1 190 ? -12.720 -9.460 40.423 1.00 77.19 190 PRO A N 1
ATOM 1434 C CA . PRO A 1 190 ? -13.863 -10.177 39.860 1.00 77.19 190 PRO A CA 1
ATOM 1435 C C . PRO A 1 190 ? -14.871 -10.685 40.897 1.00 77.19 190 PRO A C 1
ATOM 1437 O O . PRO A 1 190 ? -16.025 -10.914 40.543 1.00 77.19 190 PRO A O 1
ATOM 1440 N N . GLU A 1 191 ? -14.444 -10.899 42.145 1.00 80.44 191 GLU A N 1
ATOM 1441 C CA . GLU A 1 191 ? -15.307 -11.438 43.201 1.00 80.44 191 GLU A CA 1
ATOM 1442 C C . GLU A 1 191 ? -16.112 -10.357 43.929 1.00 80.44 191 GLU A C 1
ATOM 1444 O O . GLU A 1 191 ? -17.148 -10.658 44.524 1.00 80.44 191 GLU A O 1
ATOM 1449 N N . THR A 1 192 ? -15.654 -9.102 43.902 1.00 82.69 192 THR A N 1
ATOM 1450 C CA . THR A 1 192 ? -16.186 -8.045 44.779 1.00 82.69 192 THR A CA 1
ATOM 1451 C C . THR A 1 192 ? -16.583 -6.763 44.054 1.00 82.69 192 THR A C 1
ATOM 1453 O O . THR A 1 192 ? -17.448 -6.036 44.544 1.00 82.69 192 THR A O 1
ATOM 1456 N N . ASP A 1 193 ? -16.023 -6.499 42.874 1.00 86.06 193 ASP A N 1
ATOM 1457 C CA . ASP A 1 193 ? -16.257 -5.281 42.107 1.00 86.06 193 ASP A CA 1
ATOM 1458 C C . ASP A 1 193 ? -17.047 -5.554 40.820 1.00 86.06 193 ASP A C 1
ATOM 1460 O O . ASP A 1 193 ? -16.768 -6.486 40.064 1.00 86.06 193 ASP A O 1
ATOM 1464 N N . GLU A 1 194 ? -17.977 -4.655 40.482 1.00 88.19 194 GLU A N 1
ATOM 1465 C CA . GLU A 1 194 ? -18.571 -4.661 39.145 1.00 88.19 194 GLU A CA 1
ATOM 1466 C C . GLU A 1 194 ? -17.548 -4.182 38.098 1.00 88.19 194 GLU A C 1
ATOM 1468 O O . GLU A 1 194 ? -17.002 -3.072 38.164 1.00 88.19 194 GLU A O 1
ATOM 1473 N N . VAL A 1 195 ? -17.324 -5.010 37.074 1.00 91.25 195 VAL A N 1
ATOM 1474 C CA . VAL A 1 195 ? -16.502 -4.654 35.915 1.00 91.25 195 VAL A CA 1
ATOM 1475 C C . VAL A 1 195 ? -17.313 -3.781 34.957 1.00 91.25 195 VAL A C 1
ATOM 1477 O O . VAL A 1 195 ? -18.241 -4.240 34.293 1.00 91.25 195 VAL A O 1
ATOM 1480 N N . LEU A 1 196 ? -16.927 -2.509 34.856 1.00 92.31 196 LEU A N 1
ATOM 1481 C CA . LEU A 1 196 ? -17.593 -1.508 34.013 1.00 92.31 196 LEU A CA 1
ATOM 1482 C C . LEU A 1 196 ? -16.729 -1.052 32.832 1.00 92.31 196 LEU A C 1
ATOM 1484 O O . LEU A 1 196 ? -17.208 -0.341 31.948 1.00 92.31 196 LEU A O 1
ATOM 1488 N N . GLN A 1 197 ? -15.448 -1.425 32.812 1.00 94.38 197 GLN A N 1
ATOM 1489 C CA . GLN A 1 197 ? -14.505 -1.075 31.753 1.00 94.38 197 GLN A CA 1
ATOM 1490 C C . GLN A 1 197 ? -13.530 -2.226 31.498 1.00 94.38 197 GLN A C 1
ATOM 1492 O O . GLN A 1 197 ? -13.118 -2.897 32.440 1.00 94.38 197 GLN A O 1
ATOM 1497 N N . HIS A 1 198 ? -13.057 -2.370 30.259 1.00 95.62 198 HIS A N 1
ATOM 1498 C CA . HIS A 1 198 ? -11.862 -3.166 29.955 1.00 95.62 198 HIS A CA 1
ATOM 1499 C C . HIS A 1 198 ? -10.831 -2.326 29.212 1.00 95.62 198 HIS A C 1
ATOM 1501 O O . HIS A 1 198 ? -11.168 -1.595 28.273 1.00 95.62 198 HIS A O 1
ATOM 1507 N N . TRP A 1 199 ? -9.573 -2.401 29.655 1.00 95.81 199 TRP A N 1
ATOM 1508 C CA . TRP A 1 199 ? -8.463 -1.620 29.099 1.00 95.81 199 TRP A CA 1
ATOM 1509 C C . TRP A 1 199 ? -7.389 -2.522 28.494 1.00 95.81 199 TRP A C 1
ATOM 1511 O O . TRP A 1 199 ? -6.920 -3.447 29.161 1.00 95.81 199 TRP A O 1
ATOM 1521 N N . GLY A 1 200 ? -6.932 -2.183 27.288 1.00 95.31 200 GLY A N 1
ATOM 1522 C CA . GLY A 1 200 ? -5.923 -2.935 26.539 1.00 95.31 200 GLY A CA 1
ATOM 1523 C C . GLY A 1 200 ? -6.501 -4.126 25.775 1.00 95.31 200 GLY A C 1
ATOM 1524 O O . GLY A 1 200 ? -5.887 -5.189 25.767 1.00 95.31 200 GLY A O 1
ATOM 1525 N N . ASN A 1 201 ? -7.690 -3.966 25.188 1.00 96.94 201 ASN A N 1
ATOM 1526 C CA . ASN A 1 201 ? -8.335 -5.021 24.407 1.00 96.94 201 ASN A CA 1
ATOM 1527 C C . ASN A 1 201 ? -7.701 -5.128 23.016 1.00 96.94 201 ASN A C 1
ATOM 1529 O O . ASN A 1 201 ? -7.249 -4.132 22.439 1.00 96.94 201 ASN A O 1
ATOM 1533 N N . GLU A 1 202 ? -7.694 -6.336 22.469 1.00 97.25 202 GLU A N 1
ATOM 1534 C CA . GLU A 1 202 ? -7.103 -6.646 21.170 1.00 97.25 202 GLU A CA 1
ATOM 1535 C C . GLU A 1 202 ? -8.069 -7.498 20.352 1.00 97.25 202 GLU A C 1
ATOM 1537 O O . GLU A 1 202 ? -8.403 -8.613 20.746 1.00 97.25 202 GLU A O 1
ATOM 1542 N N . LEU A 1 203 ? -8.468 -7.004 19.185 1.00 96.06 203 LEU A N 1
ATOM 1543 C CA . LEU A 1 203 ? -9.105 -7.817 18.160 1.00 96.06 203 LEU A CA 1
ATOM 1544 C C . LEU A 1 203 ? -8.006 -8.413 17.283 1.00 96.06 203 LEU A C 1
ATOM 1546 O O . LEU A 1 203 ? -7.271 -7.685 16.609 1.00 96.06 203 LEU A O 1
ATOM 1550 N N . ARG A 1 204 ? -7.865 -9.735 17.317 1.00 96.19 204 ARG A N 1
ATOM 1551 C CA . ARG A 1 204 ? -6.862 -10.458 16.541 1.00 96.19 204 ARG A CA 1
ATOM 1552 C C . ARG A 1 204 ? -7.496 -11.063 15.309 1.00 96.19 204 ARG A C 1
ATOM 1554 O O . ARG A 1 204 ? -8.471 -11.805 15.397 1.00 96.19 204 ARG A O 1
ATOM 1561 N N . ILE A 1 205 ? -6.897 -10.762 14.170 1.00 94.31 205 ILE A N 1
ATOM 1562 C CA . ILE A 1 205 ? -7.377 -11.168 12.856 1.00 94.31 205 ILE A CA 1
ATOM 1563 C C . ILE A 1 205 ? -6.310 -12.063 12.235 1.00 94.31 205 ILE A C 1
ATOM 1565 O O . ILE A 1 205 ? -5.133 -11.710 12.233 1.00 94.31 205 ILE A O 1
ATOM 1569 N N . GLU A 1 206 ? -6.695 -13.227 11.739 1.00 94.12 206 GLU A N 1
ATOM 1570 C CA . GLU A 1 206 ? -5.792 -14.155 11.062 1.00 94.12 206 GLU A CA 1
ATOM 1571 C C . GLU A 1 206 ? -5.933 -14.005 9.552 1.00 94.12 206 GLU A C 1
ATOM 1573 O O . GLU A 1 206 ? -7.049 -14.001 9.030 1.00 94.12 206 GLU A O 1
ATOM 1578 N N . LEU A 1 207 ? -4.798 -13.887 8.865 1.00 91.19 207 LEU A N 1
ATOM 1579 C CA . LEU A 1 207 ? -4.737 -13.973 7.414 1.00 91.19 207 LEU A CA 1
ATOM 1580 C C . LEU A 1 207 ? -4.841 -15.444 7.013 1.00 91.19 207 LEU A C 1
ATOM 1582 O O . LEU A 1 207 ? -4.025 -16.265 7.430 1.00 91.19 207 LEU A O 1
ATOM 1586 N N . LEU A 1 208 ? -5.842 -15.782 6.208 1.00 88.06 208 LEU A N 1
ATOM 1587 C CA . LEU A 1 208 ? -6.016 -17.139 5.711 1.00 88.06 208 LEU A CA 1
ATOM 1588 C C . LEU A 1 208 ? -4.809 -17.553 4.861 1.00 88.06 208 LEU A C 1
ATOM 1590 O O . LEU A 1 208 ? -4.146 -16.722 4.247 1.00 88.06 208 LEU A O 1
ATOM 1594 N N . GLN A 1 209 ? -4.523 -18.858 4.838 1.00 84.50 209 GLN A N 1
ATOM 1595 C CA . GLN A 1 209 ? -3.379 -19.438 4.113 1.00 84.50 209 GLN A CA 1
ATOM 1596 C C . GLN A 1 209 ? -2.000 -18.951 4.609 1.00 84.50 209 GLN A C 1
ATOM 1598 O O . GLN A 1 209 ? -0.988 -19.141 3.939 1.00 84.50 209 GLN A O 1
ATOM 1603 N N . SER A 1 210 ? -1.948 -18.361 5.804 1.00 86.69 210 SER A N 1
ATOM 1604 C CA . SER A 1 210 ? -0.740 -17.866 6.455 1.00 86.69 210 SER A CA 1
ATOM 1605 C C . SER A 1 210 ? -0.826 -18.086 7.971 1.00 86.69 210 SER A C 1
ATOM 1607 O O . SER A 1 210 ? -1.906 -18.218 8.535 1.00 86.69 210 SER A O 1
ATOM 1609 N N . ASP A 1 211 ? 0.315 -18.105 8.658 1.00 87.31 211 ASP A N 1
ATOM 1610 C CA . ASP A 1 211 ? 0.406 -18.038 10.122 1.00 87.31 211 ASP A CA 1
ATOM 1611 C C . ASP A 1 211 ? 0.300 -16.596 10.667 1.00 87.31 211 ASP A C 1
ATOM 1613 O O . ASP A 1 211 ? 0.375 -16.354 11.879 1.00 87.31 211 ASP A O 1
ATOM 1617 N N . LYS A 1 212 ? 0.131 -15.609 9.779 1.00 92.75 212 LYS A N 1
ATOM 1618 C CA . LYS A 1 212 ? 0.146 -14.194 10.120 1.00 92.75 212 LYS A CA 1
ATOM 1619 C C . LYS A 1 212 ? -1.130 -13.779 10.841 1.00 92.75 212 LYS A C 1
ATOM 1621 O O . LYS A 1 212 ? -2.234 -13.824 10.304 1.00 92.75 212 LYS A O 1
ATOM 1626 N N . LYS A 1 213 ? -0.934 -13.252 12.049 1.00 94.75 213 LYS A N 1
ATOM 1627 C CA . LYS A 1 213 ? -1.963 -12.567 12.832 1.00 94.75 213 LYS A CA 1
ATOM 1628 C C . LYS A 1 213 ? -1.706 -11.063 12.863 1.00 94.75 213 LYS A C 1
ATOM 1630 O O . LYS A 1 213 ? -0.571 -10.609 13.053 1.00 94.75 213 LYS A O 1
ATOM 1635 N N . PHE A 1 214 ? -2.781 -10.320 12.676 1.00 94.94 214 PHE A N 1
ATOM 1636 C CA . PHE A 1 214 ? -2.891 -8.874 12.769 1.00 94.94 214 PHE A CA 1
ATOM 1637 C C . PHE A 1 214 ? -3.611 -8.486 14.055 1.00 94.94 214 PHE A C 1
ATOM 1639 O O . PHE A 1 214 ? -4.368 -9.286 14.612 1.00 94.94 214 PHE A O 1
ATOM 1646 N N . VAL A 1 215 ? -3.382 -7.262 14.530 1.00 95.62 215 VAL A N 1
ATOM 1647 C CA . VAL A 1 215 ? -3.986 -6.781 15.775 1.00 95.62 215 VAL A CA 1
ATOM 1648 C C . VAL A 1 215 ? -4.603 -5.406 15.568 1.00 95.62 215 VAL A C 1
ATOM 1650 O O . VAL A 1 215 ? -3.904 -4.433 15.287 1.00 95.62 215 VAL A O 1
ATOM 1653 N N . ILE A 1 216 ? -5.909 -5.317 15.804 1.00 95.25 216 ILE A N 1
ATOM 1654 C CA . ILE A 1 216 ? -6.610 -4.053 16.012 1.00 95.25 216 ILE A CA 1
ATOM 1655 C C . ILE A 1 216 ? -6.696 -3.822 17.523 1.00 95.25 216 ILE A C 1
ATOM 1657 O O . ILE A 1 216 ? -7.282 -4.604 18.272 1.00 95.25 216 ILE A O 1
ATOM 1661 N N . ARG A 1 217 ? -6.063 -2.753 17.997 1.00 95.75 217 ARG A N 1
ATOM 1662 C CA . ARG A 1 217 ? -6.067 -2.345 19.400 1.00 95.75 217 ARG A CA 1
ATOM 1663 C C . ARG A 1 217 ? -7.345 -1.573 19.672 1.00 95.75 217 ARG A C 1
ATOM 1665 O O . ARG A 1 217 ? -7.572 -0.534 19.059 1.00 95.75 217 ARG A O 1
ATOM 1672 N N . VAL A 1 218 ? -8.126 -2.041 20.639 1.00 96.12 218 VAL A N 1
ATOM 1673 C CA . VAL A 1 218 ? -9.328 -1.365 21.142 1.00 96.12 218 VAL A CA 1
ATOM 1674 C C . VAL A 1 218 ? -9.027 -0.932 22.581 1.00 96.12 218 VAL A C 1
ATOM 1676 O O . VAL A 1 218 ? -9.287 -1.680 23.530 1.00 96.12 218 VAL A O 1
ATOM 1679 N N . PRO A 1 219 ? -8.402 0.246 22.787 1.00 95.50 219 PRO A N 1
ATOM 1680 C CA . PRO A 1 219 ? -7.694 0.536 24.033 1.00 95.50 219 PRO A CA 1
ATOM 1681 C C . PRO A 1 219 ? -8.598 0.571 25.258 1.00 95.50 219 PRO A C 1
ATOM 1683 O O . PRO A 1 219 ? -8.173 0.173 26.341 1.00 95.50 219 PRO A O 1
ATOM 1686 N N . LYS A 1 220 ? -9.847 1.012 25.087 1.00 95.62 220 LYS A N 1
ATOM 1687 C CA . LYS A 1 220 ? -10.816 1.126 26.168 1.00 95.62 220 LYS A CA 1
ATOM 1688 C C . LYS A 1 220 ? -12.228 0.875 25.663 1.00 95.62 220 LYS A C 1
ATOM 1690 O O . LYS A 1 220 ? -12.686 1.552 24.742 1.00 95.62 220 LYS A O 1
ATOM 1695 N N . ILE A 1 221 ? -12.924 -0.027 26.345 1.00 95.94 221 ILE A N 1
ATOM 1696 C CA . ILE A 1 221 ? -14.367 -0.228 26.212 1.00 95.94 221 ILE A CA 1
ATOM 1697 C C . ILE A 1 221 ? -15.035 -0.002 27.566 1.00 95.94 221 ILE A C 1
ATOM 1699 O O . ILE A 1 221 ? -14.409 -0.224 28.608 1.00 95.94 221 ILE A O 1
ATOM 1703 N N . VAL A 1 222 ? -16.280 0.459 27.556 1.00 94.69 222 VAL A N 1
ATOM 1704 C CA . VAL A 1 222 ? -17.073 0.710 28.765 1.00 94.69 222 VAL A CA 1
ATOM 1705 C C . VAL A 1 222 ? -18.483 0.160 28.616 1.00 94.69 222 VAL A C 1
ATOM 1707 O O . VAL A 1 222 ? -19.030 0.138 27.512 1.00 94.69 222 VAL A O 1
ATOM 1710 N N . LYS A 1 223 ? -19.065 -0.274 29.731 1.00 92.75 223 LYS A N 1
ATOM 1711 C CA . LYS A 1 223 ? -20.446 -0.744 29.804 1.00 92.75 223 LYS A CA 1
ATOM 1712 C C . LYS A 1 223 ? -21.387 0.460 29.877 1.00 92.75 223 LYS A C 1
ATOM 1714 O O . LYS A 1 223 ? -21.204 1.350 30.705 1.00 92.75 223 LYS A O 1
ATOM 1719 N N . THR A 1 224 ? -22.386 0.485 29.004 1.00 90.75 224 THR A N 1
ATOM 1720 C CA . THR A 1 224 ? -23.469 1.480 28.978 1.00 90.75 224 THR A CA 1
ATOM 1721 C C . THR A 1 224 ? -24.819 0.761 29.077 1.00 90.75 224 THR A C 1
ATOM 1723 O O . THR A 1 224 ? -24.858 -0.458 28.882 1.00 90.75 224 THR A O 1
ATOM 1726 N N . PRO A 1 225 ? -25.940 1.463 29.328 1.00 84.75 225 PRO A N 1
ATOM 1727 C CA . PRO A 1 225 ? -27.266 0.842 29.284 1.00 84.75 225 PRO A CA 1
ATOM 1728 C C . PRO A 1 225 ? -27.587 0.161 27.941 1.00 84.75 225 PRO A C 1
ATOM 1730 O O . PRO A 1 225 ? -28.381 -0.770 27.902 1.00 84.75 225 PRO A O 1
ATOM 1733 N N . GLN A 1 226 ? -26.951 0.595 26.847 1.00 83.12 226 GLN A N 1
ATOM 1734 C CA . GLN A 1 226 ? -27.105 0.039 25.498 1.00 83.12 226 GLN A CA 1
ATOM 1735 C C . GLN A 1 226 ? -26.080 -1.072 25.174 1.00 83.12 226 GLN A C 1
ATOM 1737 O O . GLN A 1 226 ? -25.981 -1.510 24.027 1.00 83.12 226 GLN A O 1
ATOM 1742 N N . GLY A 1 227 ? -25.300 -1.515 26.165 1.00 89.88 227 GLY A N 1
ATOM 1743 C CA . GLY A 1 227 ? -24.245 -2.519 26.021 1.00 89.88 227 GLY A CA 1
ATOM 1744 C C . GLY A 1 227 ? -22.832 -1.932 26.044 1.00 89.88 227 GLY A C 1
ATOM 1745 O O . GLY A 1 227 ? -22.611 -0.775 26.416 1.00 89.88 227 GLY A O 1
ATOM 1746 N N . TRP A 1 228 ? -21.849 -2.740 25.662 1.00 94.56 228 TRP A N 1
ATOM 1747 C CA . TRP A 1 228 ? -20.447 -2.333 25.610 1.00 94.56 228 TRP A CA 1
ATOM 1748 C C . TRP A 1 228 ? -20.177 -1.393 24.436 1.00 94.56 228 TRP A C 1
ATOM 1750 O O . TRP A 1 228 ? -20.686 -1.585 23.326 1.00 94.56 228 TRP A O 1
ATOM 1760 N N . ARG A 1 229 ? -19.382 -0.350 24.693 1.00 95.25 229 ARG A N 1
ATOM 1761 C CA . ARG A 1 229 ? -19.039 0.698 23.724 1.00 95.25 229 ARG A CA 1
ATOM 1762 C C . ARG A 1 229 ? -17.562 1.056 23.766 1.00 95.25 229 ARG A C 1
ATOM 1764 O O . ARG A 1 229 ? -16.936 1.039 24.825 1.00 95.25 229 ARG A O 1
ATOM 1771 N N . ILE A 1 230 ? -17.019 1.428 22.612 1.00 95.44 230 ILE A N 1
ATOM 1772 C CA . ILE A 1 230 ? -15.646 1.905 22.446 1.00 95.44 230 ILE A CA 1
ATOM 1773 C C . ILE A 1 230 ? -15.553 3.333 22.984 1.00 95.44 230 ILE A C 1
ATOM 1775 O O . ILE A 1 230 ? -16.296 4.221 22.568 1.00 95.44 230 ILE A O 1
ATOM 1779 N N . ALA A 1 231 ? -14.633 3.554 23.919 1.00 94.75 231 ALA A N 1
ATOM 1780 C CA . ALA A 1 231 ? -14.484 4.823 24.633 1.00 94.75 231 ALA A CA 1
ATOM 1781 C C . ALA A 1 231 ? -13.074 5.416 24.515 1.00 94.75 231 ALA A C 1
ATOM 1783 O O . ALA A 1 231 ? -12.688 6.240 25.341 1.00 94.75 231 ALA A O 1
ATOM 1784 N N . GLN A 1 232 ? -12.296 4.972 23.525 1.00 94.88 232 GLN A N 1
ATOM 1785 C CA . GLN A 1 232 ? -11.020 5.553 23.104 1.00 94.88 232 GLN A CA 1
ATOM 1786 C C . GLN A 1 232 ? -10.772 5.261 21.617 1.00 94.88 232 GLN A C 1
ATOM 1788 O O . GLN A 1 232 ? -11.361 4.318 21.091 1.00 94.88 232 GLN A O 1
ATOM 1793 N N . PRO A 1 233 ? -9.894 6.029 20.943 1.00 94.75 233 PRO A N 1
ATOM 1794 C CA . PRO A 1 233 ? -9.574 5.785 19.544 1.00 94.75 233 PRO A CA 1
ATOM 1795 C C . PRO A 1 233 ? -8.997 4.389 19.317 1.00 94.75 233 PRO A C 1
ATOM 1797 O O . PRO A 1 233 ? -8.137 3.944 20.080 1.00 94.75 233 PRO A O 1
ATOM 1800 N N . ILE A 1 234 ? -9.456 3.733 18.258 1.00 94.50 234 ILE A N 1
ATOM 1801 C CA . ILE A 1 234 ? -8.937 2.444 17.803 1.00 94.50 234 ILE A CA 1
ATOM 1802 C C . ILE A 1 234 ? -7.622 2.687 17.053 1.00 94.50 234 ILE A C 1
ATOM 1804 O O . ILE A 1 234 ? -7.459 3.705 16.380 1.00 94.50 234 ILE A O 1
ATOM 1808 N N . ASP A 1 235 ? -6.684 1.752 17.165 1.00 91.75 235 ASP A N 1
ATOM 1809 C CA . ASP A 1 235 ? -5.434 1.763 16.406 1.00 91.75 235 ASP A CA 1
ATOM 1810 C C . ASP A 1 235 ? -5.140 0.369 15.846 1.00 91.75 235 ASP A C 1
ATOM 1812 O O . ASP A 1 235 ? -5.675 -0.631 16.319 1.00 91.75 235 ASP A O 1
ATOM 1816 N N . VAL A 1 236 ? -4.266 0.287 14.851 1.00 91.75 236 VAL A N 1
ATOM 1817 C CA . VAL A 1 236 ? -3.819 -0.976 14.259 1.00 91.75 236 VAL A CA 1
ATOM 1818 C C . VAL A 1 236 ? -2.334 -1.165 14.437 1.00 91.75 236 VAL A C 1
ATOM 1820 O O . VAL A 1 236 ? -1.549 -0.214 14.459 1.00 91.75 236 VAL A O 1
ATOM 1823 N N . ASP A 1 237 ? -1.928 -2.421 14.545 1.00 92.25 237 ASP A N 1
ATOM 1824 C CA . ASP A 1 237 ? -0.521 -2.745 14.491 1.00 92.25 237 ASP A CA 1
ATOM 1825 C C . ASP A 1 237 ? 0.080 -2.372 13.124 1.00 92.25 237 ASP A C 1
ATOM 1827 O O . ASP A 1 237 ? -0.592 -2.291 12.092 1.00 92.25 237 ASP A O 1
ATOM 1831 N N . SER A 1 238 ? 1.386 -2.118 13.120 1.00 91.25 238 SER A N 1
ATOM 1832 C CA . SER A 1 238 ? 2.081 -1.620 11.935 1.00 91.25 238 SER A CA 1
ATOM 1833 C C . SER A 1 238 ? 2.031 -2.600 10.766 1.00 91.25 238 SER A C 1
ATOM 1835 O O . SER A 1 238 ? 2.062 -2.171 9.617 1.00 91.25 238 SER A O 1
ATOM 1837 N N . SER A 1 239 ? 1.947 -3.905 11.042 1.00 92.81 239 SER A N 1
ATOM 1838 C CA . SER A 1 239 ? 1.924 -4.909 9.983 1.00 92.81 239 SER A CA 1
ATOM 1839 C C . SER A 1 239 ? 0.580 -4.955 9.257 1.00 92.81 239 SER A C 1
ATOM 1841 O O . SER A 1 239 ? 0.582 -5.029 8.031 1.00 92.81 239 SER A O 1
ATOM 1843 N N . LEU A 1 240 ? -0.546 -4.814 9.972 1.00 92.12 240 LEU A N 1
ATOM 1844 C CA . LEU A 1 240 ? -1.862 -4.662 9.348 1.00 92.12 240 LEU A CA 1
ATOM 1845 C C . LEU A 1 240 ? -1.939 -3.371 8.539 1.00 92.12 240 LEU A C 1
ATOM 1847 O O . LEU A 1 240 ? -2.389 -3.387 7.399 1.00 92.12 240 LEU A O 1
ATOM 1851 N N . ARG A 1 241 ? -1.441 -2.262 9.097 1.00 91.56 241 ARG A N 1
ATOM 1852 C CA . ARG A 1 241 ? -1.406 -0.980 8.385 1.00 91.56 241 ARG A CA 1
ATOM 1853 C C . ARG A 1 241 ? -0.687 -1.104 7.042 1.00 91.56 241 ARG A C 1
ATOM 1855 O O . ARG A 1 241 ? -1.258 -0.742 6.022 1.00 91.56 241 ARG A O 1
ATOM 1862 N N . VAL A 1 242 ? 0.517 -1.679 7.025 1.00 92.44 242 VAL A N 1
ATOM 1863 C CA . VAL A 1 242 ? 1.284 -1.873 5.784 1.00 92.44 242 VAL A CA 1
ATOM 1864 C C . VAL A 1 242 ? 0.584 -2.819 4.809 1.00 92.44 242 VAL A C 1
ATOM 1866 O O . VAL A 1 242 ? 0.556 -2.542 3.610 1.00 92.44 242 VAL A O 1
ATOM 1869 N N . PHE A 1 243 ? -0.016 -3.906 5.297 1.00 91.88 243 PHE A N 1
ATOM 1870 C CA . PHE A 1 243 ? -0.797 -4.831 4.469 1.00 91.88 243 PHE A CA 1
ATOM 1871 C C . PHE A 1 243 ? -1.960 -4.120 3.749 1.00 91.88 243 PHE A C 1
ATOM 1873 O O . PHE A 1 243 ? -2.204 -4.340 2.560 1.00 91.88 243 PHE A O 1
ATOM 1880 N N . LEU A 1 244 ? -2.642 -3.204 4.440 1.00 89.75 244 LEU A N 1
ATOM 1881 C CA . LEU A 1 244 ? -3.734 -2.417 3.867 1.00 89.75 244 LEU A CA 1
ATOM 1882 C C . LEU A 1 244 ? -3.232 -1.308 2.930 1.00 89.75 244 LEU A C 1
ATOM 1884 O O . LEU A 1 244 ? -3.733 -1.156 1.815 1.00 89.75 244 LEU A O 1
ATOM 1888 N N . GLU A 1 245 ? -2.202 -0.562 3.331 1.00 89.88 245 GLU A N 1
ATOM 1889 C CA . GLU A 1 245 ? -1.649 0.549 2.545 1.00 89.88 245 GLU A CA 1
ATOM 1890 C C . GLU A 1 245 ? -1.078 0.089 1.198 1.00 89.88 245 GLU A C 1
ATOM 1892 O O . GLU A 1 245 ? -1.278 0.764 0.186 1.00 89.88 245 GLU A O 1
ATOM 1897 N N . THR A 1 246 ? -0.437 -1.082 1.167 1.00 91.81 246 THR A N 1
ATOM 1898 C CA . THR A 1 246 ? 0.088 -1.712 -0.060 1.00 91.81 246 THR A CA 1
ATOM 1899 C C . THR A 1 246 ? -1.001 -2.318 -0.948 1.00 91.81 246 THR A C 1
ATOM 1901 O O . THR A 1 246 ? -0.750 -2.650 -2.105 1.00 91.81 246 THR A O 1
ATOM 1904 N N . GLY A 1 247 ? -2.233 -2.423 -0.446 1.00 90.06 247 GLY A N 1
ATOM 1905 C CA . GLY A 1 247 ? -3.355 -2.973 -1.199 1.00 90.06 247 GLY A CA 1
ATOM 1906 C C . GLY A 1 247 ? -3.360 -4.499 -1.285 1.00 90.06 247 GLY A C 1
ATOM 1907 O O . GLY A 1 247 ? -4.124 -5.034 -2.073 1.00 90.06 247 GLY A O 1
ATOM 1908 N N . MET A 1 248 ? -2.580 -5.221 -0.471 1.00 89.94 248 MET A N 1
ATOM 1909 C CA . MET A 1 248 ? -2.542 -6.699 -0.491 1.00 89.94 248 MET A CA 1
ATOM 1910 C C . MET A 1 248 ? -3.877 -7.368 -0.107 1.00 89.94 248 MET A C 1
ATOM 1912 O O . MET A 1 248 ? -4.066 -8.565 -0.305 1.00 89.94 248 MET A O 1
ATOM 1916 N N . HIS A 1 249 ? -4.807 -6.598 0.454 1.00 85.50 249 HIS A N 1
ATOM 1917 C CA . HIS A 1 249 ? -6.173 -7.017 0.752 1.00 85.50 249 HIS A CA 1
ATOM 1918 C C . HIS A 1 249 ? -7.137 -6.904 -0.441 1.00 85.50 249 HIS A C 1
ATOM 1920 O O . HIS A 1 249 ? -8.253 -7.414 -0.368 1.00 85.50 249 HIS A O 1
ATOM 1926 N N . LEU A 1 250 ? -6.736 -6.206 -1.506 1.00 83.81 250 LEU A N 1
ATOM 1927 C CA . LEU A 1 250 ? -7.558 -5.986 -2.691 1.00 83.81 250 LEU A CA 1
ATOM 1928 C C . LEU A 1 250 ? -7.583 -7.240 -3.580 1.00 83.81 250 LEU A C 1
ATOM 1930 O O . LEU A 1 250 ? -6.829 -8.193 -3.372 1.00 83.81 250 LEU A O 1
ATOM 1934 N N . LYS A 1 251 ? -8.460 -7.245 -4.592 1.00 79.50 251 LYS A N 1
ATOM 1935 C CA . LYS A 1 251 ? -8.546 -8.348 -5.561 1.00 79.50 251 LYS A CA 1
ATOM 1936 C C . LYS A 1 251 ? -7.207 -8.543 -6.284 1.00 79.50 251 LYS A C 1
ATOM 1938 O O . LYS A 1 251 ? -6.582 -7.578 -6.725 1.00 79.50 251 LYS A O 1
ATOM 1943 N N . SER A 1 252 ? -6.798 -9.799 -6.447 1.00 79.50 252 SER A N 1
ATOM 1944 C CA . SER A 1 252 ? -5.553 -10.168 -7.133 1.00 79.50 252 SER A CA 1
ATOM 1945 C C . SER A 1 252 ? -5.535 -9.741 -8.602 1.00 79.50 252 SER A C 1
ATOM 1947 O O . SER A 1 252 ? -4.462 -9.501 -9.147 1.00 79.50 252 SER A O 1
ATOM 1949 N N . ASP A 1 253 ? -6.708 -9.574 -9.221 1.00 82.12 253 ASP A N 1
ATOM 1950 C CA . ASP A 1 253 ? -6.837 -9.111 -10.604 1.00 82.12 253 ASP A CA 1
ATOM 1951 C C . ASP A 1 253 ? -6.215 -7.728 -10.836 1.00 82.12 253 ASP A C 1
ATOM 1953 O O . ASP A 1 253 ? -5.789 -7.441 -11.946 1.00 82.12 253 ASP A O 1
ATOM 1957 N N . LEU A 1 254 ? -6.073 -6.895 -9.796 1.00 86.31 254 LEU A N 1
ATOM 1958 C CA . LEU A 1 254 ? -5.398 -5.596 -9.916 1.00 86.31 254 LEU A CA 1
ATOM 1959 C C . LEU A 1 254 ? -3.916 -5.705 -10.286 1.00 86.31 254 LEU A C 1
ATOM 1961 O O . LEU A 1 254 ? -3.341 -4.710 -10.706 1.00 86.31 254 LEU A O 1
ATOM 1965 N N . LEU A 1 255 ? -3.295 -6.873 -10.106 1.00 89.19 255 LEU A N 1
ATOM 1966 C CA . LEU A 1 255 ? -1.908 -7.116 -10.499 1.00 89.19 255 LEU A CA 1
ATOM 1967 C C . LEU A 1 255 ? -1.777 -7.613 -11.942 1.00 89.19 255 LEU A C 1
ATOM 1969 O O . LEU A 1 255 ? -0.669 -7.623 -12.466 1.00 89.19 255 LEU A O 1
ATOM 1973 N N . ARG A 1 256 ? -2.878 -8.008 -12.592 1.00 87.19 256 ARG A N 1
ATOM 1974 C CA . ARG A 1 256 ? -2.835 -8.448 -13.990 1.00 87.19 256 ARG A CA 1
ATOM 1975 C C . ARG A 1 256 ? -2.539 -7.284 -14.920 1.00 87.19 256 ARG A C 1
ATOM 1977 O O . ARG A 1 256 ? -2.876 -6.136 -14.622 1.00 87.19 256 ARG A O 1
ATOM 1984 N N . SER A 1 257 ? -1.921 -7.592 -16.049 1.00 83.19 257 SER A N 1
ATOM 1985 C CA . SER A 1 257 ? -1.405 -6.589 -16.977 1.00 83.19 257 SER A CA 1
ATOM 1986 C C . SER A 1 257 ? -2.488 -5.709 -17.612 1.00 83.19 257 SER A C 1
ATOM 1988 O O . SER A 1 257 ? -2.202 -4.554 -17.928 1.00 83.19 257 SER A O 1
ATOM 1990 N N . GLU A 1 258 ? -3.745 -6.160 -17.674 1.00 83.31 258 GLU A N 1
ATOM 1991 C CA . GLU A 1 258 ? -4.879 -5.346 -18.136 1.00 83.31 258 GLU A CA 1
ATOM 1992 C C . GLU A 1 258 ? -5.309 -4.264 -17.130 1.00 83.31 258 GLU A C 1
ATOM 1994 O O . GLU A 1 258 ? -5.995 -3.303 -17.489 1.00 83.31 258 GLU A O 1
ATOM 1999 N N . HIS A 1 259 ? -4.946 -4.424 -15.856 1.00 84.50 259 HIS A N 1
ATOM 2000 C CA . HIS A 1 259 ? -5.392 -3.564 -14.758 1.00 84.50 259 HIS A CA 1
ATOM 2001 C C . HIS A 1 259 ? -4.249 -2.811 -14.077 1.00 84.50 259 HIS A C 1
ATOM 2003 O O . HIS A 1 259 ? -4.466 -1.721 -13.539 1.00 84.50 259 HIS A O 1
ATOM 2009 N N . TYR A 1 260 ? -3.042 -3.373 -14.082 1.00 88.81 260 TYR A N 1
ATOM 2010 C CA . TYR A 1 260 ? -1.912 -2.803 -13.371 1.00 88.81 260 TYR A CA 1
ATOM 2011 C C . TYR A 1 260 ? -1.275 -1.647 -14.168 1.00 88.81 260 TYR A C 1
ATOM 2013 O O . TYR A 1 260 ? -1.136 -1.741 -15.388 1.00 88.81 260 TYR A O 1
ATOM 2021 N N . PRO A 1 261 ? -0.823 -0.549 -13.522 1.00 88.50 261 PRO A N 1
ATOM 2022 C CA . PRO A 1 261 ? -0.292 0.623 -14.231 1.00 88.50 261 PRO A CA 1
ATOM 2023 C C . PRO A 1 261 ? 0.967 0.377 -15.075 1.00 88.50 261 PRO A C 1
ATOM 2025 O O . PRO A 1 261 ? 1.369 1.259 -15.835 1.00 88.50 261 PRO A O 1
ATOM 2028 N N . MET A 1 262 ? 1.608 -0.783 -14.929 1.00 88.25 262 MET A N 1
ATOM 2029 C CA . MET A 1 262 ? 2.748 -1.219 -15.729 1.00 88.25 262 MET A CA 1
ATOM 2030 C C . MET A 1 262 ? 2.602 -2.722 -16.013 1.00 88.25 262 MET A C 1
ATOM 2032 O O . MET A 1 262 ? 2.598 -3.478 -15.049 1.00 88.25 262 MET A O 1
ATOM 2036 N N . PRO A 1 263 ? 2.506 -3.183 -17.271 1.00 89.19 263 PRO A N 1
ATOM 2037 C CA . PRO A 1 263 ? 2.334 -4.607 -17.570 1.00 89.19 263 PRO A CA 1
ATOM 2038 C C . PRO A 1 263 ? 3.493 -5.449 -17.026 1.00 89.19 263 PRO A C 1
ATOM 2040 O O . PRO A 1 263 ? 4.655 -5.169 -17.327 1.00 89.19 263 PRO A O 1
ATOM 2043 N N . ILE A 1 264 ? 3.192 -6.483 -16.240 1.00 90.75 264 ILE A N 1
ATOM 2044 C CA . ILE A 1 264 ? 4.187 -7.295 -15.515 1.00 90.75 264 ILE A CA 1
ATOM 2045 C C . ILE A 1 264 ? 4.188 -8.773 -15.932 1.00 90.75 264 ILE A C 1
ATOM 2047 O O . ILE A 1 264 ? 4.589 -9.626 -15.147 1.00 90.75 264 ILE A O 1
ATOM 2051 N N . GLU A 1 265 ? 3.794 -9.082 -17.169 1.00 93.62 265 GLU A N 1
ATOM 2052 C CA . GLU A 1 265 ? 3.890 -10.441 -17.720 1.00 93.62 265 GLU A CA 1
ATOM 2053 C C . GLU A 1 265 ? 5.317 -10.856 -18.105 1.00 93.62 265 GLU A C 1
ATOM 2055 O O . GLU A 1 265 ? 6.138 -10.054 -18.565 1.00 93.62 265 GLU A O 1
ATOM 2060 N N . VAL A 1 266 ? 5.579 -12.163 -18.007 1.00 96.12 266 VAL A N 1
ATOM 2061 C CA . VAL A 1 266 ? 6.798 -12.792 -18.535 1.00 96.12 266 VAL A CA 1
ATOM 2062 C C . VAL A 1 266 ? 6.922 -12.544 -20.039 1.00 96.12 266 VAL A C 1
ATOM 2064 O O . VAL A 1 266 ? 5.981 -12.750 -20.801 1.00 96.12 266 VAL A O 1
ATOM 2067 N N . GLY A 1 267 ? 8.114 -12.139 -20.478 1.00 95.25 267 GLY A N 1
ATOM 2068 C CA . GLY A 1 267 ? 8.409 -11.803 -21.871 1.00 95.25 267 GLY A CA 1
ATOM 2069 C C . GLY A 1 267 ? 8.203 -10.327 -22.220 1.00 95.25 267 GLY A C 1
ATOM 2070 O O . GLY A 1 267 ? 8.611 -9.909 -23.310 1.00 95.25 267 GLY A O 1
ATOM 2071 N N . ASN A 1 268 ? 7.639 -9.527 -21.309 1.00 96.62 268 ASN A N 1
ATOM 2072 C CA . ASN A 1 268 ? 7.655 -8.073 -21.442 1.00 96.62 268 ASN A CA 1
ATOM 2073 C C . ASN A 1 268 ? 9.087 -7.554 -21.340 1.00 96.62 268 ASN A C 1
ATOM 2075 O O . ASN A 1 268 ? 9.874 -8.033 -20.520 1.00 96.62 268 ASN A O 1
ATOM 2079 N N . PHE A 1 269 ? 9.425 -6.559 -22.158 1.00 97.12 269 PHE A N 1
ATOM 2080 C CA . PHE A 1 269 ? 10.730 -5.912 -22.075 1.00 97.12 269 PHE A CA 1
ATOM 2081 C C . PHE A 1 269 ? 10.682 -4.430 -22.424 1.00 97.12 269 PHE A C 1
ATOM 2083 O O . PHE A 1 269 ? 9.846 -3.975 -23.213 1.00 97.12 269 PHE A O 1
ATOM 2090 N N . TRP A 1 270 ? 11.673 -3.712 -21.900 1.00 97.62 270 TRP A N 1
ATOM 2091 C CA . TRP A 1 270 ? 11.975 -2.324 -22.217 1.00 97.62 270 TRP A CA 1
ATOM 2092 C C . TRP A 1 270 ? 13.438 -2.196 -22.609 1.00 97.62 270 TRP A C 1
ATOM 2094 O O . TRP A 1 270 ? 14.329 -2.628 -21.882 1.00 97.62 270 TRP A O 1
ATOM 2104 N N . LYS A 1 271 ? 13.687 -1.585 -23.762 1.00 97.50 271 LYS A N 1
ATOM 2105 C CA . LYS A 1 271 ? 15.021 -1.348 -24.304 1.00 97.50 271 LYS A CA 1
ATOM 2106 C C . LYS A 1 271 ? 15.301 0.145 -24.337 1.00 97.50 271 LYS A C 1
ATOM 2108 O O . LYS A 1 271 ? 14.579 0.900 -24.987 1.00 97.50 271 LYS A O 1
ATOM 2113 N N . TYR A 1 272 ? 16.380 0.551 -23.687 1.00 97.19 272 TYR A N 1
ATOM 2114 C CA . TYR A 1 272 ? 16.778 1.935 -23.486 1.00 97.19 272 TYR A CA 1
ATOM 2115 C C . TYR A 1 272 ? 18.115 2.244 -24.153 1.00 97.19 272 TYR A C 1
ATOM 2117 O O . TYR A 1 272 ? 19.053 1.446 -24.098 1.00 97.19 272 TYR A O 1
ATOM 2125 N N . ARG A 1 273 ? 18.219 3.444 -24.724 1.00 94.94 273 ARG A N 1
ATOM 2126 C CA . ARG A 1 273 ? 19.490 4.076 -25.080 1.00 94.94 273 ARG A CA 1
ATOM 2127 C C . ARG A 1 273 ? 19.999 4.815 -23.860 1.00 94.94 273 ARG A C 1
ATOM 2129 O O . ARG A 1 273 ? 19.253 5.598 -23.278 1.00 94.94 273 ARG A O 1
ATOM 2136 N N . VAL A 1 274 ? 21.255 4.607 -23.499 1.00 92.88 274 VAL A N 1
ATOM 2137 C CA . VAL A 1 274 ? 21.899 5.299 -22.389 1.00 92.88 274 VAL A CA 1
ATOM 2138 C C . VAL A 1 274 ? 22.958 6.246 -22.927 1.00 92.88 274 VAL A C 1
ATOM 2140 O O . VAL A 1 274 ? 23.933 5.828 -23.545 1.00 92.88 274 VAL A O 1
ATOM 2143 N N . GLU A 1 275 ? 22.780 7.525 -22.631 1.00 88.88 275 GLU A N 1
ATOM 2144 C CA . GLU A 1 275 ? 23.723 8.591 -22.938 1.00 88.88 275 GLU A CA 1
ATOM 2145 C C . GLU A 1 275 ? 24.332 9.102 -21.630 1.00 88.88 275 GLU A C 1
ATOM 2147 O O . GLU A 1 275 ? 23.624 9.427 -20.670 1.00 88.88 275 GLU A O 1
ATOM 2152 N N . LYS A 1 276 ? 25.664 9.157 -21.570 1.00 82.69 276 LYS A N 1
ATOM 2153 C CA . LYS A 1 276 ? 26.399 9.754 -20.451 1.00 82.69 276 LYS A CA 1
ATOM 2154 C C . LYS A 1 276 ? 26.960 11.091 -20.920 1.00 82.69 276 LYS A C 1
ATOM 2156 O O . LYS A 1 276 ? 27.858 11.128 -21.753 1.00 82.69 276 LYS A O 1
ATOM 2161 N N . GLY A 1 277 ? 26.411 12.180 -20.398 1.00 69.94 277 GLY A N 1
ATOM 2162 C CA . GLY A 1 277 ? 26.960 13.516 -20.582 1.00 69.94 277 GLY A CA 1
ATOM 2163 C C . GLY A 1 277 ? 28.177 13.728 -19.687 1.00 69.94 277 GLY A C 1
ATOM 2164 O O . GLY A 1 277 ? 28.197 13.277 -18.538 1.00 69.94 277 GLY A O 1
ATOM 2165 N N . GLU A 1 278 ? 29.179 14.436 -20.205 1.00 58.78 278 GLU A N 1
ATOM 2166 C CA . GLU A 1 278 ? 30.351 14.831 -19.428 1.00 58.78 278 GLU A CA 1
ATOM 2167 C C . GLU A 1 278 ? 29.976 15.730 -18.241 1.00 58.78 278 GLU A C 1
ATOM 2169 O O . GLU A 1 278 ? 28.911 16.355 -18.180 1.00 58.78 278 GLU A O 1
ATOM 2174 N N . ARG A 1 279 ? 30.883 15.780 -17.263 1.00 49.56 279 ARG A N 1
ATOM 2175 C CA . ARG A 1 279 ? 30.769 16.578 -16.044 1.00 49.56 279 ARG A CA 1
ATOM 2176 C C . ARG A 1 279 ? 30.613 18.058 -16.399 1.00 49.56 279 ARG A C 1
ATOM 2178 O O . ARG A 1 279 ? 31.594 18.761 -16.608 1.00 49.56 279 ARG A O 1
ATOM 2185 N N . SER A 1 280 ? 29.381 18.556 -16.407 1.00 45.00 280 SER A N 1
ATOM 2186 C CA . SER A 1 280 ? 29.147 19.994 -16.391 1.00 45.00 280 SER A CA 1
ATOM 2187 C C . SER A 1 280 ? 29.658 20.535 -15.055 1.00 45.00 280 SER A C 1
ATOM 2189 O O . SER A 1 280 ? 29.152 20.174 -13.990 1.00 45.00 280 SER A O 1
ATOM 2191 N N . THR A 1 281 ? 30.687 21.379 -15.090 1.00 37.94 281 THR A N 1
ATOM 2192 C CA . THR A 1 281 ? 31.051 22.239 -13.963 1.00 37.94 281 THR A CA 1
ATOM 2193 C C . THR A 1 281 ? 29.938 23.270 -13.772 1.00 37.94 281 THR A C 1
ATOM 2195 O O . THR A 1 281 ? 30.067 24.420 -14.183 1.00 37.94 281 THR A O 1
ATOM 2198 N N . PHE A 1 282 ? 28.818 22.850 -13.184 1.00 37.09 282 PHE A N 1
ATOM 2199 C CA . PHE A 1 282 ? 27.808 23.752 -12.643 1.00 37.09 282 PHE A CA 1
ATOM 2200 C C . PHE A 1 282 ? 28.389 24.383 -11.375 1.00 37.09 282 PHE A C 1
ATOM 2202 O O . PHE A 1 282 ? 28.185 23.893 -10.268 1.00 37.09 282 PHE A O 1
ATOM 2209 N N . ASN A 1 283 ? 29.168 25.448 -11.553 1.00 35.97 283 ASN A N 1
ATOM 2210 C CA . ASN A 1 283 ? 29.257 26.476 -10.531 1.00 35.97 283 ASN A CA 1
ATOM 2211 C C . ASN A 1 283 ? 28.148 27.482 -10.824 1.00 35.97 283 ASN A C 1
ATOM 2213 O O . ASN A 1 283 ? 28.131 28.112 -11.882 1.00 35.97 283 ASN A O 1
ATOM 2217 N N . ASP A 1 284 ? 27.232 27.603 -9.870 1.00 41.19 284 ASP A N 1
ATOM 2218 C CA . ASP A 1 284 ? 26.334 28.737 -9.743 1.00 41.19 284 ASP A CA 1
ATOM 2219 C C . ASP A 1 284 ? 27.145 30.034 -9.793 1.00 41.19 284 ASP A C 1
ATOM 2221 O O . ASP A 1 284 ? 28.046 30.234 -8.984 1.00 41.19 284 ASP A O 1
ATOM 2225 N N . HIS A 1 285 ? 26.816 30.916 -10.732 1.00 33.25 285 HIS A N 1
ATOM 2226 C CA . HIS A 1 285 ? 26.640 32.332 -10.442 1.00 33.25 285 HIS A CA 1
ATOM 2227 C C . HIS A 1 285 ? 25.858 32.972 -11.584 1.00 33.25 285 HIS A C 1
ATOM 2229 O O . HIS A 1 285 ? 26.324 33.084 -12.718 1.00 33.25 285 HIS A O 1
ATOM 2235 N N . GLU A 1 286 ? 24.659 33.441 -11.246 1.00 40.34 286 GLU A N 1
ATOM 2236 C CA . GLU A 1 286 ? 24.068 34.601 -11.891 1.00 40.34 286 GLU A CA 1
ATOM 2237 C C . GLU A 1 286 ? 25.145 35.674 -12.081 1.00 40.34 286 GLU A C 1
ATOM 2239 O O . GLU A 1 286 ? 25.622 36.276 -11.126 1.00 40.34 286 GLU A O 1
ATOM 2244 N N . THR A 1 287 ? 25.538 35.917 -13.321 1.00 31.64 287 THR A N 1
ATOM 2245 C CA . THR A 1 287 ? 25.862 37.257 -13.806 1.00 31.64 287 THR A CA 1
ATOM 2246 C C . THR A 1 287 ? 25.655 37.243 -15.309 1.00 31.64 287 THR A C 1
ATOM 2248 O O . THR A 1 287 ? 26.404 36.642 -16.075 1.00 31.64 287 THR A O 1
ATOM 2251 N N . GLY A 1 288 ? 24.580 37.896 -15.744 1.00 36.59 288 GLY A N 1
ATOM 2252 C CA . GLY A 1 288 ? 24.396 38.196 -17.150 1.00 36.59 288 GLY A CA 1
ATOM 2253 C C . GLY A 1 288 ? 25.568 39.026 -17.667 1.00 36.59 288 GLY A C 1
ATOM 2254 O O . GLY A 1 288 ? 25.889 40.062 -17.090 1.00 36.59 288 GLY A O 1
ATOM 2255 N N . LYS A 1 289 ? 26.177 38.571 -18.762 1.00 33.84 289 LYS A N 1
ATOM 2256 C CA . LYS A 1 289 ? 26.498 39.351 -19.971 1.00 33.84 289 LYS A CA 1
ATOM 2257 C C . LYS A 1 289 ? 27.471 38.562 -20.847 1.00 33.84 289 LYS A C 1
ATOM 2259 O O . LYS A 1 289 ? 28.592 38.287 -20.450 1.00 33.84 289 LYS A O 1
ATOM 2264 N N . ASN A 1 290 ? 27.026 38.333 -22.080 1.00 35.00 290 ASN A N 1
ATOM 2265 C CA . ASN A 1 290 ? 27.828 38.187 -23.292 1.00 35.00 290 ASN A CA 1
ATOM 2266 C C . ASN A 1 290 ? 28.859 37.047 -23.341 1.00 35.00 290 ASN A C 1
ATOM 2268 O O . ASN A 1 290 ? 30.012 37.227 -22.971 1.00 35.00 290 ASN A O 1
ATOM 2272 N N . ALA A 1 291 ? 28.497 35.966 -24.031 1.00 30.55 291 ALA A N 1
ATOM 2273 C CA . ALA A 1 291 ? 29.398 35.357 -25.009 1.00 30.55 291 ALA A CA 1
ATOM 2274 C C . ALA A 1 291 ? 28.583 34.573 -26.043 1.00 30.55 291 ALA A C 1
ATOM 2276 O O . ALA A 1 291 ? 28.306 33.388 -25.890 1.00 30.55 291 ALA A O 1
ATOM 2277 N N . ALA A 1 292 ? 28.200 35.261 -27.117 1.00 40.56 292 ALA A N 1
ATOM 2278 C CA . ALA A 1 292 ? 27.889 34.604 -28.372 1.00 40.56 292 ALA A CA 1
ATOM 2279 C C . ALA A 1 292 ? 29.169 33.933 -28.893 1.00 40.56 292 ALA A C 1
ATOM 2281 O O . ALA A 1 292 ? 30.140 34.618 -29.212 1.00 40.56 292 ALA A O 1
ATOM 2282 N N . LYS A 1 293 ? 29.161 32.605 -28.993 1.00 31.64 293 LYS A N 1
ATOM 2283 C CA . LYS A 1 293 ? 29.997 31.854 -29.933 1.00 31.64 293 LYS A CA 1
ATOM 2284 C C . LYS A 1 293 ? 29.166 30.706 -30.492 1.00 31.64 293 LYS A C 1
ATOM 2286 O O . LYS A 1 293 ? 28.868 29.750 -29.783 1.00 31.64 293 LYS A O 1
ATOM 2291 N N . SER A 1 294 ? 28.789 30.837 -31.763 1.00 34.53 294 SER A N 1
ATOM 2292 C CA . SER A 1 294 ? 28.421 29.702 -32.613 1.00 34.53 294 SER A CA 1
ATOM 2293 C C . SER A 1 294 ? 29.514 28.636 -32.557 1.00 34.53 294 SER A C 1
ATOM 2295 O O . SER A 1 294 ? 30.686 28.993 -32.700 1.00 34.53 294 SER A O 1
ATOM 2297 N N . PRO A 1 295 ? 29.166 27.346 -32.468 1.00 35.56 295 PRO A N 1
ATOM 2298 C CA . PRO A 1 295 ? 30.013 26.282 -32.962 1.00 35.56 295 PRO A CA 1
ATOM 2299 C C . PRO A 1 295 ? 29.601 25.975 -34.406 1.00 35.56 295 PRO A C 1
ATOM 2301 O O . PRO A 1 295 ? 28.609 25.298 -34.669 1.00 35.56 295 PRO A O 1
ATOM 2304 N N . THR A 1 296 ? 30.362 26.529 -35.344 1.00 35.12 296 THR A N 1
ATOM 2305 C CA . THR A 1 296 ? 30.486 25.994 -36.699 1.00 35.12 296 THR A CA 1
ATOM 2306 C C . THR A 1 296 ? 31.521 24.875 -36.607 1.00 35.12 296 THR A C 1
ATOM 2308 O O . THR A 1 296 ? 32.679 25.188 -36.371 1.00 35.12 296 THR A O 1
ATOM 2311 N N . ASP A 1 297 ? 31.085 23.612 -36.655 1.00 28.48 297 ASP A N 1
ATOM 2312 C CA . ASP A 1 297 ? 31.819 22.446 -37.192 1.00 28.48 297 ASP A CA 1
ATOM 2313 C C . ASP A 1 297 ? 31.012 21.156 -36.915 1.00 28.48 297 ASP A C 1
ATOM 2315 O O . ASP A 1 297 ? 30.874 20.758 -35.756 1.00 28.48 297 ASP A O 1
ATOM 2319 N N . PRO A 1 298 ? 30.448 20.485 -37.940 1.00 38.88 298 PRO A N 1
ATOM 2320 C CA . PRO A 1 298 ? 29.643 19.274 -37.760 1.00 38.88 298 PRO A CA 1
ATOM 2321 C C . PRO A 1 298 ? 30.450 17.958 -37.754 1.00 38.88 298 PRO A C 1
ATOM 2323 O O . PRO A 1 298 ? 29.850 16.894 -37.871 1.00 38.88 298 PRO A O 1
ATOM 2326 N N . GLU A 1 299 ? 31.781 17.977 -37.609 1.00 37.81 299 GLU A N 1
ATOM 2327 C CA . GLU A 1 299 ? 32.618 16.796 -37.912 1.00 37.81 299 GLU A CA 1
ATOM 2328 C C . GLU A 1 299 ? 33.679 16.453 -36.844 1.00 37.81 299 GLU A C 1
ATOM 2330 O O . GLU A 1 299 ? 34.785 16.019 -37.147 1.00 37.81 299 GLU A O 1
ATOM 2335 N N . SER A 1 300 ? 33.345 16.619 -35.559 1.00 32.94 300 SER A N 1
ATOM 2336 C CA . SER A 1 300 ? 34.191 16.156 -34.440 1.00 32.94 300 SER A CA 1
ATOM 2337 C C . SER A 1 300 ? 33.377 15.666 -33.229 1.00 32.94 300 SER A C 1
ATOM 2339 O O . SER A 1 300 ? 33.779 15.831 -32.075 1.00 32.94 300 SER A O 1
ATOM 2341 N N . ALA A 1 301 ? 32.224 15.038 -33.462 1.00 40.12 301 ALA A N 1
ATOM 2342 C CA . ALA A 1 301 ? 31.592 14.226 -32.428 1.00 40.12 301 ALA A CA 1
ATOM 2343 C C . ALA A 1 301 ? 32.298 12.862 -32.400 1.00 40.12 301 ALA A C 1
ATOM 2345 O O . ALA A 1 301 ? 31.983 11.973 -33.190 1.00 40.12 301 ALA A O 1
ATOM 2346 N N . LEU A 1 302 ? 33.276 12.698 -31.501 1.00 36.88 302 LEU A N 1
ATOM 2347 C CA . LEU A 1 302 ? 33.694 11.366 -31.052 1.00 36.88 302 LEU A CA 1
ATOM 2348 C C . LEU A 1 302 ? 32.423 10.559 -30.735 1.00 36.88 302 LEU A C 1
ATOM 2350 O O . LEU A 1 302 ? 31.487 11.144 -30.179 1.00 36.88 302 LEU A O 1
ATOM 2354 N N . PRO A 1 303 ? 32.337 9.263 -31.087 1.00 40.06 303 PRO A N 1
ATOM 2355 C CA . PRO A 1 303 ? 31.129 8.501 -30.819 1.00 40.06 303 PRO A CA 1
ATOM 2356 C C . PRO A 1 303 ? 30.886 8.532 -29.309 1.00 40.06 303 PRO A C 1
ATOM 2358 O O . PRO A 1 303 ? 31.674 7.968 -28.548 1.00 40.06 303 PRO A O 1
ATOM 2361 N N . LEU A 1 304 ? 29.819 9.211 -28.861 1.00 54.19 304 LEU A N 1
ATOM 2362 C CA . LEU A 1 304 ? 29.294 8.975 -27.521 1.00 54.19 304 LEU A CA 1
ATOM 2363 C C . LEU A 1 304 ? 29.081 7.466 -27.453 1.00 54.19 304 LEU A C 1
ATOM 2365 O O . LEU A 1 304 ? 28.344 6.926 -28.281 1.00 54.19 304 LEU A O 1
ATOM 2369 N N . SER A 1 305 ? 29.768 6.776 -26.543 1.00 57.62 305 SER A N 1
ATOM 2370 C CA . SER A 1 305 ? 29.565 5.344 -26.362 1.00 57.62 305 SER A CA 1
ATOM 2371 C C . SER A 1 305 ? 28.075 5.114 -26.128 1.00 57.62 305 SER A C 1
ATOM 2373 O O . SER A 1 305 ? 27.489 5.587 -25.152 1.00 57.62 305 SER A O 1
ATOM 2375 N N . THR A 1 306 ? 27.429 4.468 -27.098 1.00 73.25 306 THR A N 1
ATOM 2376 C CA . THR A 1 306 ? 25.988 4.242 -27.066 1.00 73.25 306 THR A CA 1
ATOM 2377 C C . THR A 1 306 ? 25.769 2.933 -26.342 1.00 73.25 306 THR A C 1
ATOM 2379 O O . THR A 1 306 ? 25.816 1.850 -26.917 1.00 73.25 306 THR A O 1
ATOM 2382 N N . VAL A 1 307 ? 25.574 3.039 -25.033 1.00 90.38 307 VAL A N 1
ATOM 2383 C CA . VAL A 1 307 ? 25.233 1.884 -24.211 1.00 90.38 307 VAL A CA 1
ATOM 2384 C C . VAL A 1 307 ? 23.745 1.615 -24.385 1.00 90.38 307 VAL A C 1
ATOM 2386 O O . VAL A 1 307 ? 22.920 2.515 -24.244 1.00 90.38 307 VAL A O 1
ATOM 2389 N N . THR A 1 308 ? 23.387 0.377 -24.695 1.00 93.75 308 THR A N 1
ATOM 2390 C CA . THR A 1 308 ? 21.991 -0.059 -24.757 1.00 93.75 308 THR A CA 1
ATOM 2391 C C . THR A 1 308 ? 21.698 -0.959 -23.570 1.00 93.75 308 THR A C 1
ATOM 2393 O O . THR A 1 308 ? 22.454 -1.885 -23.299 1.00 93.75 308 THR A O 1
ATOM 2396 N N . VAL A 1 309 ? 20.598 -0.704 -22.870 1.00 96.00 309 VAL A N 1
ATOM 2397 C CA . VAL A 1 309 ? 20.151 -1.508 -21.726 1.00 96.00 309 VAL A CA 1
ATOM 2398 C C . VAL A 1 309 ? 18.798 -2.111 -22.060 1.00 96.00 309 VAL A C 1
ATOM 2400 O O . VAL A 1 309 ? 17.914 -1.393 -22.513 1.00 96.00 309 VAL A O 1
ATOM 2403 N N . THR A 1 310 ? 18.623 -3.409 -21.848 1.00 97.12 310 THR A N 1
ATOM 2404 C CA . THR A 1 310 ? 17.328 -4.084 -21.983 1.00 97.12 310 THR A CA 1
ATOM 2405 C C . THR A 1 310 ? 16.955 -4.706 -20.652 1.00 97.12 310 THR A C 1
ATOM 2407 O O . THR A 1 310 ? 17.706 -5.539 -20.162 1.00 97.12 310 THR A O 1
ATOM 2410 N N . ASP A 1 311 ? 15.811 -4.319 -20.097 1.00 97.19 311 ASP A N 1
ATOM 2411 C CA . ASP A 1 311 ? 15.217 -4.952 -18.921 1.00 97.19 311 ASP A CA 1
ATOM 2412 C C . ASP A 1 311 ? 14.065 -5.848 -19.396 1.00 97.19 311 ASP A C 1
ATOM 2414 O O . ASP A 1 311 ? 13.105 -5.353 -19.991 1.00 97.19 311 ASP A O 1
ATOM 2418 N N . MET A 1 312 ? 14.158 -7.157 -19.160 1.00 97.81 312 MET A N 1
ATOM 2419 C CA . MET A 1 312 ? 13.170 -8.158 -19.572 1.00 97.81 312 MET A CA 1
ATOM 2420 C C . MET A 1 312 ? 12.630 -8.913 -18.362 1.00 97.81 312 MET A C 1
ATOM 2422 O O . MET A 1 312 ? 13.406 -9.366 -17.526 1.00 97.81 312 MET A O 1
ATOM 2426 N N . ILE A 1 313 ? 11.313 -9.098 -18.289 1.00 97.81 313 ILE A N 1
ATOM 2427 C CA . ILE A 1 313 ? 10.691 -9.942 -17.266 1.00 97.81 313 ILE A CA 1
ATOM 2428 C C . ILE A 1 313 ? 10.872 -11.404 -17.662 1.00 97.81 313 ILE A C 1
ATOM 2430 O O . ILE A 1 313 ? 10.376 -11.843 -18.702 1.00 97.81 313 ILE A O 1
ATOM 2434 N N . THR A 1 314 ? 11.580 -12.157 -16.826 1.00 97.75 314 THR A N 1
ATOM 2435 C CA . THR A 1 314 ? 11.909 -13.568 -17.073 1.00 97.75 314 THR A CA 1
ATOM 2436 C C . THR A 1 314 ? 11.075 -14.532 -16.247 1.00 97.75 314 THR A C 1
ATOM 2438 O O . THR A 1 314 ? 10.869 -15.664 -16.678 1.00 97.75 314 THR A O 1
ATOM 2441 N N . ASP A 1 315 ? 10.581 -14.097 -15.088 1.00 97.31 315 ASP A N 1
ATOM 2442 C CA . ASP A 1 315 ? 9.767 -14.918 -14.195 1.00 97.31 315 ASP A CA 1
ATOM 2443 C C . ASP A 1 315 ? 8.857 -14.049 -13.315 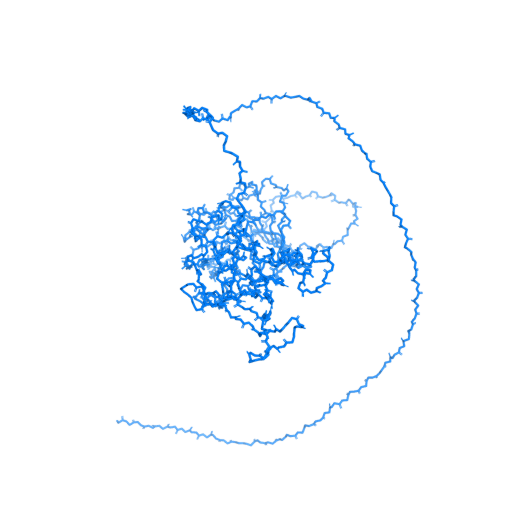1.00 97.31 315 ASP A C 1
ATOM 2445 O O . ASP A 1 315 ? 9.203 -12.915 -12.965 1.00 97.31 315 ASP A O 1
ATOM 2449 N N . VAL A 1 316 ? 7.698 -14.594 -12.939 1.00 95.81 316 VAL A N 1
ATOM 2450 C CA . VAL A 1 316 ? 6.729 -13.952 -12.044 1.00 95.81 316 VAL A CA 1
ATOM 2451 C C . VAL A 1 316 ? 6.216 -14.975 -11.035 1.00 95.81 316 VAL A C 1
ATOM 2453 O O . VAL A 1 316 ? 5.475 -15.903 -11.355 1.00 95.81 316 VAL A O 1
ATOM 2456 N N . MET A 1 317 ? 6.569 -14.778 -9.767 1.00 95.12 317 MET A N 1
ATOM 2457 C CA . MET A 1 317 ? 6.045 -15.588 -8.673 1.00 95.12 317 MET A CA 1
ATOM 2458 C C . MET A 1 317 ? 4.737 -14.978 -8.172 1.00 95.12 317 MET A C 1
ATOM 2460 O O . MET A 1 317 ? 4.742 -13.982 -7.443 1.00 95.12 317 MET A O 1
ATOM 2464 N N . HIS A 1 318 ? 3.613 -15.595 -8.526 1.00 93.12 318 HIS A N 1
ATOM 2465 C CA . HIS A 1 318 ? 2.296 -15.148 -8.080 1.00 93.12 318 HIS A CA 1
ATOM 2466 C C . HIS A 1 318 ? 2.011 -15.608 -6.645 1.00 93.12 318 HIS A C 1
ATOM 2468 O O . HIS A 1 318 ? 2.125 -16.795 -6.323 1.00 93.12 318 HIS A O 1
ATOM 2474 N N . ARG A 1 319 ? 1.627 -14.671 -5.776 1.00 90.25 319 ARG A N 1
ATOM 2475 C CA . ARG A 1 319 ? 1.084 -14.924 -4.437 1.00 90.25 319 ARG A CA 1
ATOM 2476 C C . ARG A 1 319 ? -0.195 -14.127 -4.248 1.00 90.25 319 ARG A C 1
ATOM 2478 O O . ARG A 1 319 ? -0.526 -13.236 -5.033 1.00 90.25 319 ARG A O 1
ATOM 2485 N N . ASP A 1 320 ? -0.930 -14.479 -3.206 1.00 84.75 320 ASP A N 1
ATOM 2486 C CA . ASP A 1 320 ? -2.180 -13.810 -2.911 1.00 84.75 320 ASP A CA 1
ATOM 2487 C C . ASP A 1 320 ? -1.921 -12.390 -2.366 1.00 84.75 320 ASP A C 1
ATOM 2489 O O . ASP A 1 320 ? -1.346 -12.211 -1.293 1.00 84.75 320 ASP A O 1
ATOM 2493 N N . GLY A 1 321 ? -2.301 -11.375 -3.148 1.00 87.94 321 GLY A N 1
ATOM 2494 C CA . GLY A 1 321 ? -2.133 -9.953 -2.822 1.00 87.94 321 GLY A CA 1
ATOM 2495 C C . GLY A 1 321 ? -0.798 -9.310 -3.234 1.00 87.94 321 GLY A C 1
ATOM 2496 O O . GLY A 1 321 ? -0.673 -8.090 -3.137 1.00 87.94 321 GLY A O 1
ATOM 2497 N N . TYR A 1 322 ? 0.197 -10.072 -3.701 1.00 93.69 322 TYR A N 1
ATOM 2498 C CA . TYR A 1 322 ? 1.490 -9.536 -4.162 1.00 93.69 322 TYR A CA 1
ATOM 2499 C C . TYR A 1 322 ? 2.229 -10.516 -5.072 1.00 93.69 322 TYR A C 1
ATOM 2501 O O . TYR A 1 322 ? 2.095 -11.724 -4.909 1.00 93.69 322 TYR A O 1
ATOM 2509 N N . TRP A 1 323 ? 3.061 -10.014 -5.984 1.00 95.50 323 TRP A N 1
ATOM 2510 C CA . TRP A 1 323 ? 3.898 -10.819 -6.880 1.00 95.50 323 TRP A CA 1
ATOM 2511 C C . TRP A 1 323 ? 5.383 -10.482 -6.706 1.00 95.50 323 TRP A C 1
ATOM 2513 O O . TRP A 1 323 ? 5.739 -9.360 -6.340 1.00 95.50 323 TRP A O 1
ATOM 2523 N N . ILE A 1 324 ? 6.261 -11.446 -6.989 1.00 97.12 324 ILE A N 1
ATOM 2524 C CA . ILE A 1 324 ? 7.697 -11.193 -7.167 1.00 97.12 324 ILE A CA 1
ATOM 2525 C C . ILE A 1 324 ? 8.005 -11.261 -8.657 1.00 97.12 324 ILE A C 1
ATOM 2527 O O . ILE A 1 324 ? 7.901 -12.327 -9.254 1.00 97.12 324 ILE A O 1
ATOM 2531 N N . VAL A 1 325 ? 8.387 -10.131 -9.246 1.00 97.25 325 VAL A N 1
ATOM 2532 C CA . VAL A 1 325 ? 8.696 -10.016 -10.676 1.00 97.25 325 VAL A CA 1
ATOM 2533 C C . VAL A 1 325 ? 10.207 -10.009 -10.842 1.00 97.25 325 VAL A C 1
ATOM 2535 O O . VAL A 1 325 ? 10.885 -9.148 -10.276 1.00 97.25 325 VAL A O 1
ATOM 2538 N N . VAL A 1 326 ? 10.743 -10.977 -11.578 1.00 97.88 326 VAL A N 1
ATOM 2539 C CA . VAL A 1 326 ? 12.179 -11.129 -11.821 1.00 97.88 326 VAL A CA 1
ATOM 2540 C C . VAL A 1 326 ? 12.522 -10.561 -13.188 1.00 97.88 326 VAL A C 1
ATOM 2542 O O . VAL A 1 326 ? 11.880 -10.868 -14.190 1.00 97.88 326 VAL A O 1
ATOM 2545 N N . PHE A 1 327 ? 13.562 -9.737 -13.206 1.00 97.88 327 PHE A N 1
ATOM 2546 C CA . PHE A 1 327 ? 14.082 -9.084 -14.389 1.00 97.88 327 PHE A CA 1
ATOM 2547 C C . PHE A 1 327 ? 15.477 -9.609 -14.705 1.00 97.88 327 PHE A C 1
ATOM 2549 O O . PHE A 1 327 ? 16.318 -9.761 -13.812 1.00 97.88 327 PHE A O 1
ATOM 2556 N N . GLU A 1 328 ? 15.734 -9.814 -15.986 1.00 98.12 328 GLU A N 1
ATOM 2557 C CA . GLU A 1 328 ? 17.072 -9.893 -16.547 1.00 98.12 328 GLU A CA 1
ATOM 2558 C C . GLU A 1 328 ? 17.392 -8.572 -17.243 1.00 98.12 328 GLU A C 1
ATOM 2560 O O . GLU A 1 328 ? 16.629 -8.081 -18.075 1.00 98.12 328 GLU A O 1
ATOM 2565 N N . LYS A 1 329 ? 18.528 -7.996 -16.874 1.00 97.62 329 LYS A N 1
ATOM 2566 C CA . LYS A 1 329 ? 19.080 -6.781 -17.444 1.00 97.62 329 LYS A CA 1
ATOM 2567 C C . LYS A 1 329 ? 20.259 -7.130 -18.321 1.00 97.62 329 LYS A C 1
ATOM 2569 O O . LYS A 1 329 ? 21.270 -7.605 -17.812 1.00 97.62 329 LYS A O 1
ATOM 2574 N N . THR A 1 330 ? 20.169 -6.825 -19.604 1.00 97.00 330 THR A N 1
ATOM 2575 C CA . THR A 1 330 ? 21.273 -6.971 -20.553 1.00 97.00 330 THR A CA 1
ATOM 2576 C C . THR A 1 330 ? 21.814 -5.598 -20.924 1.00 97.00 330 THR A C 1
ATOM 2578 O O . THR A 1 330 ? 21.072 -4.749 -21.420 1.00 97.00 330 THR A O 1
ATOM 2581 N N . THR A 1 331 ? 23.107 -5.377 -20.715 1.00 95.56 331 THR A N 1
ATOM 2582 C CA . THR A 1 331 ? 23.814 -4.156 -21.106 1.00 95.56 331 THR A CA 1
ATOM 2583 C C . THR A 1 331 ? 24.749 -4.466 -22.265 1.00 95.56 331 THR A C 1
ATOM 2585 O O . THR A 1 331 ? 25.616 -5.327 -22.162 1.00 95.56 331 THR A O 1
ATOM 2588 N N . VAL A 1 332 ? 24.569 -3.756 -23.375 1.00 92.25 332 VAL A N 1
ATOM 2589 C CA . VAL A 1 332 ? 25.416 -3.846 -24.565 1.00 92.25 332 VAL A CA 1
ATOM 2590 C C . VAL A 1 332 ? 26.150 -2.523 -24.710 1.00 92.25 332 VAL A C 1
ATOM 2592 O O . VAL A 1 332 ? 25.531 -1.496 -24.999 1.00 92.25 332 VAL A O 1
ATOM 2595 N N . ASP A 1 333 ? 27.461 -2.543 -24.496 1.00 87.44 333 ASP A N 1
ATOM 2596 C CA . ASP A 1 333 ? 28.344 -1.414 -24.771 1.00 87.44 333 ASP A CA 1
ATOM 2597 C C . ASP A 1 333 ? 29.079 -1.680 -26.085 1.00 87.44 333 ASP A C 1
ATOM 2599 O O . ASP A 1 333 ? 29.750 -2.696 -26.229 1.00 87.44 333 ASP A O 1
ATOM 2603 N N . SER A 1 334 ? 28.984 -0.754 -27.041 1.00 77.88 334 SER A N 1
ATOM 2604 C CA . SER A 1 334 ? 29.694 -0.838 -28.326 1.00 77.88 334 SER A CA 1
ATOM 2605 C C . SER A 1 334 ? 31.217 -1.004 -28.199 1.00 77.88 334 SER A C 1
ATOM 2607 O O . SER A 1 334 ? 31.871 -1.398 -29.161 1.00 77.88 334 SER A O 1
ATOM 2609 N N . SER A 1 335 ? 31.787 -0.668 -27.038 1.00 79.38 335 SER A N 1
ATOM 2610 C CA . SER A 1 335 ? 33.216 -0.790 -26.740 1.00 79.38 335 SER A CA 1
ATOM 2611 C C . SER A 1 335 ? 33.615 -2.119 -26.087 1.00 79.38 335 SER A C 1
ATOM 2613 O O . SER A 1 335 ? 34.811 -2.374 -25.935 1.00 79.38 335 SER A O 1
ATOM 2615 N N . GLN A 1 336 ? 32.653 -2.976 -25.727 1.00 79.88 336 GLN A N 1
ATOM 2616 C CA . GLN A 1 336 ? 32.905 -4.290 -25.136 1.00 79.88 336 GLN A CA 1
ATOM 2617 C C . GLN A 1 336 ? 32.422 -5.423 -26.058 1.00 79.88 336 GLN A C 1
ATOM 2619 O O . GLN A 1 336 ? 31.408 -5.275 -26.738 1.00 79.88 336 GLN A O 1
ATOM 2624 N N . PRO A 1 337 ? 33.146 -6.557 -26.115 1.00 74.69 337 PRO A N 1
ATOM 2625 C CA . PRO A 1 337 ? 32.817 -7.651 -27.027 1.00 74.69 337 PRO A CA 1
ATOM 2626 C C . PRO A 1 337 ? 31.595 -8.467 -26.582 1.00 74.69 337 PRO A C 1
ATOM 2628 O O . PRO A 1 337 ? 30.852 -8.941 -27.438 1.00 74.69 337 PRO A O 1
ATOM 2631 N N . ASP A 1 338 ? 31.375 -8.603 -25.271 1.00 87.44 338 ASP A N 1
ATOM 2632 C CA . ASP A 1 338 ? 30.324 -9.446 -24.701 1.00 87.44 338 ASP A CA 1
ATOM 2633 C C . ASP A 1 338 ? 29.304 -8.605 -23.917 1.00 87.44 338 ASP A C 1
ATOM 2635 O O . ASP A 1 338 ? 29.695 -7.681 -23.199 1.00 87.44 338 ASP A O 1
ATOM 2639 N N . PRO A 1 339 ? 27.998 -8.909 -24.022 1.00 89.31 339 PRO A N 1
ATOM 2640 C CA . PRO A 1 339 ? 26.976 -8.232 -23.239 1.00 89.31 339 PRO A CA 1
ATOM 2641 C C . PRO A 1 339 ? 27.073 -8.604 -21.754 1.00 89.31 339 PRO A C 1
ATOM 2643 O O . PRO A 1 339 ? 27.212 -9.774 -21.398 1.00 89.31 339 PRO A O 1
ATOM 2646 N N . GLU A 1 340 ? 26.918 -7.617 -20.875 1.00 94.00 340 GLU A N 1
ATOM 2647 C CA . GLU A 1 340 ? 26.830 -7.844 -19.432 1.00 94.00 340 GLU A CA 1
ATOM 2648 C C . GLU A 1 340 ? 25.381 -8.150 -19.034 1.00 94.00 340 GLU A C 1
ATOM 2650 O O . GLU A 1 340 ? 24.462 -7.403 -19.379 1.00 94.00 340 GLU A O 1
ATOM 2655 N N . THR A 1 341 ? 25.167 -9.226 -18.275 1.00 95.00 341 THR A N 1
ATOM 2656 C CA . THR A 1 341 ? 23.838 -9.622 -17.785 1.00 95.00 341 THR A CA 1
ATOM 2657 C C . THR A 1 341 ? 23.757 -9.583 -16.264 1.00 95.00 341 THR A C 1
ATOM 2659 O O . THR A 1 341 ? 24.590 -10.176 -15.577 1.00 95.00 341 THR A O 1
ATOM 2662 N N . GLU A 1 342 ? 22.717 -8.951 -15.729 1.00 96.56 342 GLU A N 1
ATOM 2663 C CA . GLU A 1 342 ? 22.416 -8.887 -14.297 1.00 96.56 342 GLU A CA 1
ATOM 2664 C C . GLU A 1 342 ? 20.961 -9.296 -14.046 1.00 96.56 342 GLU A C 1
ATOM 2666 O O . GLU A 1 342 ? 20.066 -8.911 -14.788 1.00 96.56 342 GLU A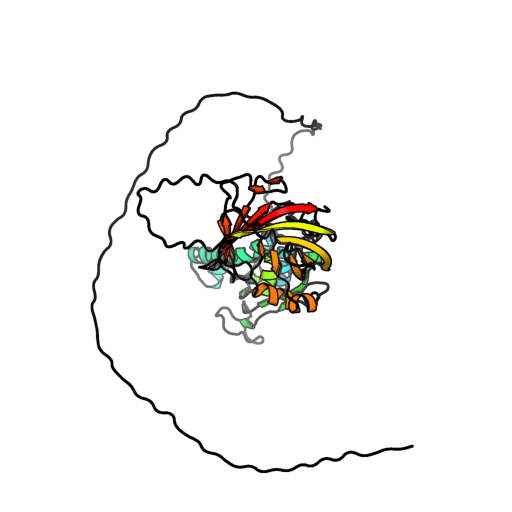 O 1
ATOM 2671 N N . THR A 1 343 ? 20.694 -10.032 -12.965 1.00 96.75 343 THR A N 1
ATOM 2672 C CA . THR A 1 343 ? 19.315 -10.321 -12.541 1.00 96.75 343 THR A CA 1
ATOM 2673 C C . THR A 1 343 ? 18.922 -9.465 -11.345 1.00 96.75 343 THR A C 1
ATOM 2675 O O . THR A 1 343 ? 19.629 -9.465 -10.332 1.00 96.75 343 THR A O 1
ATOM 2678 N N . PHE A 1 344 ? 17.749 -8.844 -11.391 1.00 97.12 344 PHE A N 1
ATOM 2679 C CA . PHE A 1 344 ? 17.147 -8.167 -10.243 1.00 97.12 344 PHE A CA 1
ATOM 2680 C C . PHE A 1 344 ? 15.672 -8.551 -10.104 1.00 97.12 344 PHE A C 1
ATOM 2682 O O . PHE A 1 344 ? 15.128 -9.268 -10.935 1.00 97.12 344 PHE A O 1
ATOM 2689 N N . ALA A 1 345 ? 15.019 -8.155 -9.014 1.00 97.88 345 ALA A N 1
ATOM 2690 C CA . ALA A 1 345 ? 13.603 -8.450 -8.827 1.00 97.88 345 ALA A CA 1
ATOM 2691 C C . ALA A 1 345 ? 12.883 -7.332 -8.091 1.00 97.88 345 ALA A C 1
ATOM 2693 O O . ALA A 1 345 ? 13.491 -6.600 -7.302 1.00 97.88 345 ALA A O 1
ATOM 2694 N N . TRP A 1 346 ? 11.578 -7.248 -8.315 1.00 97.69 346 TRP A N 1
ATOM 2695 C CA . TRP A 1 346 ? 10.667 -6.351 -7.622 1.00 97.69 346 TRP A CA 1
ATOM 2696 C C . TRP A 1 346 ? 9.624 -7.132 -6.832 1.00 97.69 346 TRP A C 1
ATOM 2698 O O . TRP A 1 346 ? 9.147 -8.174 -7.269 1.00 97.69 346 TRP A O 1
ATOM 2708 N N . LEU A 1 347 ? 9.266 -6.597 -5.667 1.00 97.81 347 LEU A N 1
ATOM 2709 C CA . LEU A 1 347 ? 8.084 -6.992 -4.911 1.00 97.81 347 LEU A CA 1
ATOM 2710 C C . LEU A 1 347 ? 6.964 -6.037 -5.311 1.00 97.81 347 LEU A C 1
ATOM 2712 O O . LEU A 1 347 ? 7.051 -4.833 -5.055 1.00 97.81 347 LEU A O 1
ATOM 2716 N N . VAL A 1 348 ? 5.945 -6.578 -5.962 1.00 96.75 348 VAL A N 1
ATOM 2717 C CA . VAL A 1 348 ? 4.852 -5.830 -6.572 1.00 96.75 348 VAL A CA 1
ATOM 2718 C C . VAL A 1 348 ? 3.572 -6.088 -5.793 1.00 96.75 348 VAL A C 1
ATOM 2720 O O . VAL A 1 348 ? 3.187 -7.228 -5.563 1.00 96.75 348 VAL A O 1
ATOM 2723 N N . THR A 1 349 ? 2.917 -5.014 -5.377 1.00 95.12 349 THR A N 1
ATOM 2724 C CA . THR A 1 349 ? 1.624 -5.021 -4.685 1.00 95.12 349 THR A CA 1
ATOM 2725 C C . THR A 1 349 ? 0.670 -4.107 -5.449 1.00 95.12 349 THR A C 1
ATOM 2727 O O . THR A 1 349 ? 1.154 -3.230 -6.168 1.00 95.12 349 THR A O 1
ATOM 2730 N N . PRO A 1 350 ? -0.659 -4.234 -5.291 1.00 91.69 350 PRO A N 1
ATOM 2731 C CA . PRO A 1 350 ? -1.613 -3.431 -6.055 1.00 91.69 350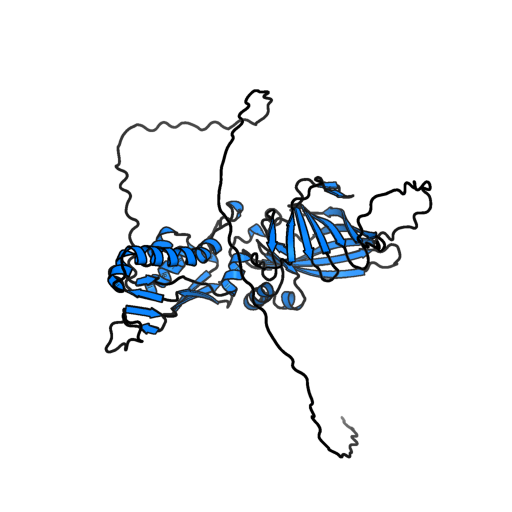 PRO A CA 1
ATOM 2732 C C . PRO A 1 350 ? -1.371 -1.918 -5.990 1.00 91.69 350 PRO A C 1
ATOM 2734 O O . PRO A 1 350 ? -1.658 -1.208 -6.948 1.00 91.69 350 PRO A O 1
ATOM 2737 N N . ARG A 1 351 ? -0.815 -1.411 -4.880 1.00 92.19 351 ARG A N 1
ATOM 2738 C CA . ARG A 1 351 ? -0.560 0.025 -4.700 1.00 92.19 351 ARG A CA 1
ATOM 2739 C C . ARG A 1 351 ? 0.913 0.403 -4.622 1.00 92.19 351 ARG A C 1
ATOM 2741 O O . ARG A 1 351 ? 1.205 1.593 -4.584 1.00 92.19 351 ARG A O 1
ATOM 2748 N N . MET A 1 352 ? 1.854 -0.534 -4.536 1.00 95.12 352 MET A N 1
ATOM 2749 C CA . MET A 1 352 ? 3.269 -0.200 -4.320 1.00 95.12 352 MET A CA 1
ATOM 2750 C C . MET A 1 352 ? 4.226 -1.201 -4.963 1.00 95.12 352 MET A C 1
ATOM 2752 O O . MET A 1 352 ? 3.987 -2.408 -4.956 1.00 95.12 352 MET A O 1
ATOM 2756 N N . VAL A 1 353 ? 5.368 -0.699 -5.431 1.00 96.75 353 VAL A N 1
ATOM 2757 C CA . VAL A 1 353 ? 6.467 -1.515 -5.968 1.00 96.75 353 VAL A CA 1
ATOM 2758 C C . VAL A 1 353 ? 7.726 -1.271 -5.156 1.00 96.75 353 VAL A C 1
ATOM 2760 O O . VAL A 1 353 ? 8.107 -0.122 -4.944 1.00 96.75 353 VAL A O 1
ATOM 2763 N N . PHE A 1 354 ? 8.413 -2.333 -4.750 1.00 97.06 354 PHE A N 1
ATOM 2764 C CA . PHE A 1 354 ? 9.667 -2.269 -4.003 1.00 97.06 354 PHE A CA 1
ATOM 2765 C C . PHE A 1 354 ? 10.769 -3.027 -4.735 1.00 97.06 354 PHE A C 1
ATOM 2767 O O . PHE A 1 354 ? 10.512 -4.039 -5.382 1.00 97.06 354 PHE A O 1
ATOM 2774 N N . ILE A 1 355 ? 12.019 -2.592 -4.568 1.00 95.88 355 ILE A N 1
ATOM 2775 C CA . ILE A 1 355 ? 13.167 -3.439 -4.913 1.00 95.88 355 ILE A CA 1
ATOM 2776 C C . ILE A 1 355 ? 13.088 -4.685 -4.025 1.00 95.88 355 ILE A C 1
ATOM 2778 O O . ILE A 1 355 ? 12.918 -4.549 -2.819 1.00 95.88 355 ILE A O 1
ATOM 2782 N N . CYS A 1 356 ? 13.229 -5.879 -4.597 1.00 97.25 356 CYS A N 1
ATOM 2783 C CA . CYS A 1 356 ? 13.273 -7.138 -3.861 1.00 97.25 356 CYS A CA 1
ATOM 2784 C C . CYS A 1 356 ? 14.671 -7.746 -3.979 1.00 97.25 356 CYS A C 1
ATOM 2786 O O . CYS A 1 356 ? 15.023 -8.424 -4.944 1.00 97.25 356 CYS A O 1
ATOM 2788 N N . LYS A 1 357 ? 15.501 -7.467 -2.968 1.00 94.38 357 LYS A N 1
ATOM 2789 C CA . LYS A 1 357 ? 16.851 -8.041 -2.862 1.00 94.38 357 LYS A CA 1
ATOM 2790 C C . LYS A 1 357 ? 16.786 -9.549 -2.579 1.00 94.38 357 LYS A C 1
ATOM 2792 O O . LYS A 1 357 ? 15.725 -10.101 -2.296 1.00 94.38 357 LYS A O 1
ATOM 2797 N N . ARG A 1 358 ? 17.946 -10.214 -2.599 1.00 93.69 358 ARG A N 1
ATOM 2798 C CA . ARG A 1 358 ? 18.083 -11.664 -2.362 1.00 93.69 358 ARG A CA 1
ATOM 2799 C C . ARG A 1 358 ? 17.295 -12.167 -1.146 1.00 93.69 358 ARG A C 1
ATOM 2801 O O . ARG A 1 358 ? 16.579 -13.150 -1.282 1.00 93.69 358 ARG A O 1
ATOM 2808 N N . ASP A 1 359 ? 17.377 -11.482 -0.007 1.00 94.25 359 ASP A N 1
ATOM 2809 C CA . ASP A 1 359 ? 16.682 -11.918 1.213 1.00 94.25 359 ASP A CA 1
ATOM 2810 C C . ASP A 1 359 ? 15.156 -11.821 1.094 1.00 94.25 359 ASP A C 1
ATOM 2812 O O . ASP A 1 359 ? 14.453 -12.705 1.572 1.00 94.25 359 ASP A O 1
ATOM 2816 N N . CYS A 1 360 ? 14.650 -10.795 0.398 1.00 96.12 360 CYS A N 1
ATOM 2817 C CA . CYS A 1 360 ? 13.228 -10.667 0.071 1.00 96.12 360 CYS A CA 1
ATOM 2818 C C . CYS A 1 360 ? 12.763 -11.842 -0.803 1.00 96.12 360 CYS A C 1
ATOM 2820 O O . CYS A 1 360 ? 11.772 -12.482 -0.469 1.00 96.12 360 CYS A O 1
ATOM 2822 N N . ARG A 1 361 ? 13.524 -12.199 -1.848 1.00 94.44 361 ARG A N 1
ATOM 2823 C CA . ARG A 1 361 ? 13.198 -13.347 -2.717 1.00 94.44 361 ARG A CA 1
ATOM 2824 C C . ARG A 1 361 ? 13.210 -14.675 -1.963 1.00 94.44 361 ARG A C 1
ATOM 2826 O O . ARG A 1 361 ? 12.295 -15.474 -2.105 1.00 94.44 361 ARG A O 1
ATOM 2833 N N . ASN A 1 362 ? 14.222 -14.897 -1.126 1.00 95.38 362 ASN A N 1
ATOM 2834 C CA . ASN A 1 362 ? 14.352 -16.128 -0.342 1.00 95.38 362 ASN A CA 1
ATOM 2835 C C . ASN A 1 362 ? 13.237 -16.298 0.704 1.00 95.38 362 ASN A C 1
ATOM 2837 O O . ASN A 1 362 ? 13.031 -17.400 1.201 1.00 95.38 362 ASN A O 1
ATOM 2841 N N . GLN A 1 363 ? 12.565 -15.208 1.076 1.00 95.38 363 GLN A N 1
ATOM 2842 C CA . GLN A 1 363 ? 11.471 -15.178 2.046 1.00 95.38 363 GLN A CA 1
ATOM 2843 C C . GLN A 1 363 ? 10.137 -14.816 1.379 1.00 95.38 363 GLN A C 1
ATOM 2845 O O . GLN A 1 363 ? 9.228 -14.336 2.054 1.00 95.38 363 GLN A O 1
ATOM 2850 N N . ALA A 1 364 ? 10.012 -15.045 0.066 1.00 92.88 364 ALA A N 1
ATOM 2851 C CA . ALA A 1 364 ? 8.824 -14.688 -0.705 1.00 92.88 364 ALA A CA 1
ATOM 2852 C C . ALA A 1 364 ? 7.539 -15.353 -0.185 1.00 92.88 364 ALA A C 1
ATOM 2854 O O . ALA A 1 364 ? 6.472 -14.793 -0.377 1.00 92.88 364 ALA A O 1
ATOM 2855 N N . ASP A 1 365 ? 7.629 -16.495 0.503 1.00 92.81 365 ASP A N 1
ATOM 2856 C CA . ASP A 1 365 ? 6.471 -17.194 1.082 1.00 92.81 365 ASP A CA 1
ATOM 2857 C C . ASP A 1 365 ? 6.167 -16.783 2.536 1.00 92.81 365 ASP A C 1
ATOM 2859 O O . ASP A 1 365 ? 5.152 -17.178 3.106 1.00 92.81 365 ASP A O 1
ATOM 2863 N N . ASN A 1 366 ? 7.027 -15.972 3.162 1.00 94.00 366 ASN A N 1
ATOM 2864 C CA . ASN A 1 366 ? 6.865 -15.527 4.543 1.00 94.00 366 ASN A CA 1
ATOM 2865 C C . ASN A 1 366 ? 6.312 -14.097 4.583 1.00 94.00 366 ASN A C 1
ATOM 2867 O O . ASN A 1 366 ? 7.057 -13.116 4.665 1.00 94.00 366 ASN A O 1
ATOM 2871 N N . ILE A 1 367 ? 4.983 -13.966 4.575 1.00 93.31 367 ILE A N 1
ATOM 2872 C CA . ILE A 1 367 ? 4.316 -12.655 4.606 1.00 93.31 367 ILE A CA 1
ATOM 2873 C C . ILE A 1 367 ? 4.704 -11.822 5.838 1.00 93.31 367 ILE A C 1
ATOM 2875 O O . ILE A 1 367 ? 4.844 -10.604 5.745 1.00 93.31 367 ILE A O 1
ATOM 2879 N N . GLY A 1 368 ? 4.946 -12.456 6.991 1.00 93.62 368 GLY A N 1
ATOM 2880 C CA . GLY A 1 368 ? 5.409 -11.762 8.193 1.00 93.62 368 GLY A CA 1
ATOM 2881 C C . GLY A 1 368 ? 6.760 -11.079 7.973 1.00 93.62 368 GLY A C 1
ATOM 2882 O O . GLY A 1 368 ? 6.932 -9.909 8.331 1.00 93.62 368 GLY A O 1
ATOM 2883 N N . TYR A 1 369 ? 7.693 -11.782 7.327 1.00 95.06 369 TYR A N 1
ATOM 2884 C CA . TYR A 1 369 ? 8.976 -11.223 6.914 1.00 95.06 369 TYR A CA 1
ATOM 2885 C C . TYR A 1 369 ? 8.797 -10.104 5.882 1.00 95.06 369 TYR A C 1
ATOM 2887 O O . TYR A 1 369 ? 9.374 -9.030 6.060 1.00 95.06 369 TYR A O 1
ATOM 2895 N N . LEU A 1 370 ? 7.987 -10.321 4.838 1.00 95.81 370 LEU A N 1
ATOM 2896 C CA . LEU A 1 370 ? 7.780 -9.346 3.761 1.00 95.81 370 LEU A CA 1
ATOM 2897 C C . LEU A 1 370 ? 7.167 -8.036 4.262 1.00 95.81 370 LEU A C 1
ATOM 2899 O O . LEU A 1 370 ? 7.640 -6.963 3.897 1.00 95.81 370 LEU A O 1
ATOM 2903 N N . LEU A 1 371 ? 6.181 -8.093 5.159 1.00 95.56 371 LEU A N 1
ATOM 2904 C CA . LEU A 1 371 ? 5.616 -6.891 5.778 1.00 95.56 371 LEU A CA 1
ATOM 2905 C C . LEU A 1 371 ? 6.682 -6.130 6.576 1.00 95.56 371 LEU A C 1
ATOM 2907 O O . LEU A 1 371 ? 6.816 -4.913 6.442 1.00 95.56 371 LEU A O 1
ATOM 2911 N N . GLY A 1 372 ? 7.505 -6.845 7.350 1.00 95.44 372 GLY A N 1
ATOM 2912 C CA . GLY A 1 372 ? 8.642 -6.245 8.047 1.00 95.44 372 GLY A CA 1
ATOM 2913 C C . GLY A 1 372 ? 9.686 -5.655 7.090 1.00 95.44 372 GLY A C 1
ATOM 2914 O O . GLY A 1 372 ? 10.275 -4.617 7.387 1.00 95.44 372 GLY A O 1
ATOM 2915 N N . TYR A 1 373 ? 9.920 -6.295 5.943 1.00 96.00 373 TYR A N 1
ATOM 2916 C CA . TYR A 1 373 ? 10.799 -5.802 4.887 1.00 96.00 373 TYR A CA 1
ATOM 2917 C C . TYR A 1 373 ? 10.275 -4.488 4.296 1.00 96.00 373 TYR A C 1
ATOM 2919 O O . TYR A 1 373 ? 11.008 -3.498 4.302 1.00 96.00 373 TYR A O 1
ATOM 2927 N N . ILE A 1 374 ? 9.003 -4.454 3.883 1.00 96.25 374 ILE A N 1
ATOM 2928 C CA . ILE A 1 374 ? 8.324 -3.280 3.312 1.00 96.25 374 ILE A CA 1
ATOM 2929 C C . ILE A 1 374 ? 8.404 -2.079 4.255 1.00 96.25 374 ILE A C 1
ATOM 2931 O O . ILE A 1 374 ? 8.756 -0.984 3.821 1.00 96.25 374 ILE A O 1
ATOM 2935 N N . MET A 1 375 ? 8.178 -2.291 5.555 1.00 94.75 375 MET A N 1
ATOM 2936 C CA . MET A 1 375 ? 8.272 -1.240 6.578 1.00 94.75 375 MET A CA 1
ATOM 2937 C C . MET A 1 375 ? 9.623 -0.505 6.605 1.00 94.75 375 MET A C 1
ATOM 2939 O O . MET A 1 375 ? 9.718 0.576 7.180 1.00 94.75 375 MET A O 1
ATOM 2943 N N . ARG A 1 376 ? 10.680 -1.093 6.031 1.00 93.88 376 ARG A N 1
ATOM 2944 C CA . ARG A 1 376 ? 12.038 -0.530 5.997 1.00 93.88 376 ARG A CA 1
ATOM 2945 C C . ARG A 1 376 ? 12.482 -0.080 4.608 1.00 93.88 376 ARG A C 1
ATOM 2947 O O . ARG A 1 376 ? 13.552 0.512 4.497 1.00 93.88 376 ARG A O 1
ATOM 2954 N N . GLN A 1 377 ? 11.721 -0.379 3.558 1.00 94.75 377 GLN A N 1
ATOM 2955 C CA . GLN A 1 377 ? 12.079 -0.011 2.189 1.00 94.75 377 GLN A CA 1
ATOM 2956 C C . GLN A 1 377 ? 11.335 1.244 1.742 1.00 94.75 377 GLN A C 1
ATOM 2958 O O . GLN A 1 377 ? 10.174 1.447 2.086 1.00 94.75 377 GLN A O 1
ATOM 2963 N N . THR A 1 378 ? 11.974 2.069 0.917 1.00 94.25 378 THR A N 1
ATOM 2964 C CA . THR A 1 378 ? 11.254 3.090 0.148 1.00 94.25 378 THR A CA 1
ATOM 2965 C C . THR A 1 378 ? 10.693 2.441 -1.122 1.00 94.25 378 THR A C 1
ATOM 2967 O O . THR A 1 378 ? 11.476 1.847 -1.870 1.00 94.25 378 THR A O 1
ATOM 2970 N N . PRO A 1 379 ? 9.385 2.553 -1.407 1.00 95.75 379 PRO A N 1
ATOM 2971 C CA . PRO A 1 379 ? 8.834 2.070 -2.666 1.00 95.75 379 PRO A CA 1
ATOM 2972 C C . PRO A 1 379 ? 9.391 2.858 -3.860 1.00 95.75 379 PRO A C 1
ATOM 2974 O O . PRO A 1 379 ? 9.603 4.071 -3.794 1.00 95.75 379 PRO A O 1
ATOM 2977 N N . ILE A 1 380 ? 9.609 2.149 -4.967 1.00 94.25 380 ILE A N 1
ATOM 2978 C CA . ILE A 1 380 ? 9.961 2.701 -6.280 1.00 94.25 380 ILE A CA 1
ATOM 2979 C C . ILE A 1 380 ? 8.771 3.488 -6.841 1.00 94.25 380 ILE A C 1
ATOM 2981 O O . ILE A 1 380 ? 8.956 4.587 -7.363 1.00 94.25 380 ILE A O 1
ATOM 2985 N N . PHE A 1 381 ? 7.566 2.930 -6.681 1.00 94.31 381 PHE A N 1
ATOM 2986 C CA . PHE A 1 381 ? 6.297 3.489 -7.143 1.00 94.31 381 PHE A CA 1
ATOM 2987 C C . PHE A 1 381 ? 5.219 3.344 -6.070 1.00 94.31 381 PHE A C 1
ATOM 2989 O O . PHE A 1 381 ? 5.191 2.338 -5.357 1.00 94.31 381 PHE A O 1
ATOM 2996 N N . ILE A 1 382 ? 4.316 4.326 -6.002 1.00 93.62 382 ILE A N 1
ATOM 2997 C CA . ILE A 1 382 ? 3.050 4.235 -5.271 1.00 93.62 382 ILE A CA 1
ATOM 2998 C C . ILE A 1 382 ? 1.925 4.576 -6.242 1.00 93.62 382 ILE A C 1
ATOM 3000 O O . ILE A 1 382 ? 1.969 5.630 -6.869 1.00 93.62 382 ILE A O 1
ATOM 3004 N N . PHE A 1 383 ? 0.927 3.707 -6.328 1.00 90.19 383 PHE A N 1
ATOM 3005 C CA . PHE A 1 383 ? -0.232 3.839 -7.193 1.00 90.19 383 PHE A CA 1
ATOM 3006 C C . PHE A 1 383 ? -1.524 4.079 -6.385 1.00 90.19 383 PHE A C 1
ATOM 3008 O O . PHE A 1 383 ? -1.639 3.597 -5.250 1.00 90.19 383 PHE A O 1
ATOM 3015 N N . PRO A 1 384 ? -2.500 4.814 -6.953 1.00 89.25 384 PRO A N 1
ATOM 3016 C CA . PRO A 1 384 ? -2.371 5.641 -8.162 1.00 89.25 384 PRO A CA 1
ATOM 3017 C C . PRO A 1 384 ? -1.355 6.784 -7.968 1.00 89.25 384 PRO A C 1
ATOM 3019 O O . PRO A 1 384 ? -0.995 7.111 -6.836 1.00 89.25 384 PRO A O 1
ATOM 3022 N N . LEU A 1 385 ? -0.846 7.327 -9.080 1.00 89.88 385 LEU A N 1
ATOM 3023 C CA . LEU A 1 385 ? 0.068 8.471 -9.071 1.00 89.88 385 LEU A CA 1
ATOM 3024 C C . LEU A 1 385 ? -0.737 9.770 -9.122 1.00 89.88 385 LEU A C 1
ATOM 3026 O O . LEU A 1 385 ? -1.408 10.034 -10.116 1.00 89.88 385 LEU A O 1
ATOM 3030 N N . ASP A 1 386 ? -0.595 10.603 -8.094 1.00 90.31 386 ASP A N 1
ATOM 3031 C CA . ASP A 1 386 ? -1.219 11.925 -8.031 1.00 90.31 386 ASP A CA 1
ATOM 3032 C C . ASP A 1 386 ? -0.163 13.039 -8.041 1.00 90.31 386 ASP A C 1
ATOM 3034 O O . ASP A 1 386 ? 0.860 12.959 -7.358 1.00 90.31 386 ASP A O 1
ATOM 3038 N N . VAL A 1 387 ? -0.402 14.128 -8.779 1.00 91.56 387 VAL A N 1
ATOM 3039 C CA . VAL A 1 387 ? 0.522 15.277 -8.797 1.00 91.56 387 VAL A CA 1
ATOM 3040 C C . VAL A 1 387 ? 0.651 15.883 -7.396 1.00 91.56 387 VAL A C 1
ATOM 3042 O O . VAL A 1 387 ? -0.339 16.155 -6.724 1.00 91.56 387 VAL A O 1
ATOM 3045 N N . GLY A 1 388 ? 1.888 16.121 -6.959 1.00 91.56 388 GLY A N 1
ATOM 3046 C CA . GLY A 1 388 ? 2.212 16.609 -5.619 1.00 91.56 388 GLY A CA 1
ATOM 3047 C C . GLY A 1 388 ? 2.317 15.505 -4.564 1.00 91.56 388 GLY A C 1
ATOM 3048 O O . GLY A 1 388 ? 2.723 15.788 -3.434 1.00 91.56 388 GLY A O 1
ATOM 3049 N N . GLN A 1 389 ? 2.003 14.250 -4.909 1.00 92.62 389 GLN A N 1
ATOM 3050 C CA . GLN A 1 389 ? 2.187 13.114 -4.013 1.00 92.62 389 GLN A CA 1
ATOM 3051 C C . GLN A 1 389 ? 3.666 12.921 -3.690 1.00 92.62 389 GLN A C 1
ATOM 3053 O O . GLN A 1 389 ? 4.520 12.902 -4.572 1.00 92.62 389 GLN A O 1
ATOM 3058 N N . LYS A 1 390 ? 3.961 12.739 -2.403 1.00 93.88 390 LYS A N 1
ATOM 3059 C CA . LYS A 1 390 ? 5.313 12.556 -1.871 1.00 93.88 390 LYS A CA 1
ATOM 3060 C C . LYS A 1 390 ? 5.385 11.284 -1.063 1.00 93.88 390 LYS A C 1
ATOM 3062 O O . LYS A 1 390 ? 4.420 10.952 -0.374 1.00 93.88 390 LYS A O 1
ATOM 3067 N N . TRP A 1 391 ? 6.524 10.604 -1.113 1.00 94.44 391 TRP A N 1
ATOM 3068 C CA . TRP A 1 391 ? 6.749 9.455 -0.248 1.00 94.44 391 TRP A CA 1
ATOM 3069 C C . TRP A 1 391 ? 8.203 9.244 0.148 1.00 94.44 391 TRP A C 1
ATOM 3071 O O . TRP A 1 391 ? 9.145 9.703 -0.503 1.00 94.44 391 TRP A O 1
ATOM 3081 N N . ASP A 1 392 ? 8.355 8.514 1.246 1.00 92.62 392 ASP A N 1
ATOM 3082 C CA . ASP A 1 392 ? 9.617 7.989 1.747 1.00 92.62 392 ASP A CA 1
ATOM 3083 C C . ASP A 1 392 ? 9.444 6.520 2.195 1.00 92.62 392 ASP A C 1
ATOM 3085 O O . ASP A 1 392 ? 8.610 5.798 1.643 1.00 92.62 392 ASP A O 1
ATOM 3089 N N . VAL A 1 393 ? 10.256 6.044 3.143 1.00 91.31 393 VAL A N 1
ATOM 3090 C CA . VAL A 1 393 ? 10.223 4.693 3.717 1.00 91.31 393 VAL A CA 1
ATOM 3091 C C . VAL A 1 393 ? 8.791 4.248 4.033 1.00 91.31 393 VAL A C 1
ATOM 3093 O O . VAL A 1 393 ? 7.988 5.017 4.566 1.00 91.31 393 VAL A O 1
ATOM 3096 N N . ALA A 1 394 ? 8.476 3.002 3.668 1.00 87.12 394 ALA A N 1
ATOM 3097 C CA . ALA A 1 394 ? 7.158 2.372 3.753 1.00 87.12 394 ALA A CA 1
ATOM 3098 C C . ALA A 1 394 ? 6.035 3.114 3.001 1.00 87.12 394 ALA A C 1
ATOM 3100 O O . ALA A 1 394 ? 4.862 2.834 3.207 1.00 87.12 394 ALA A O 1
ATOM 3101 N N . GLY A 1 395 ? 6.375 4.076 2.142 1.00 86.56 395 GLY A N 1
ATOM 3102 C CA . GLY A 1 395 ? 5.407 4.931 1.464 1.00 86.56 395 GLY A CA 1
ATOM 3103 C C . GLY A 1 395 ? 4.890 6.096 2.312 1.00 86.56 395 GLY A C 1
ATOM 3104 O O . GLY A 1 395 ? 3.894 6.721 1.945 1.00 86.56 395 GLY A O 1
ATOM 3105 N N . SER A 1 396 ? 5.560 6.417 3.428 1.00 85.62 396 SER A N 1
ATOM 3106 C CA . SER A 1 396 ? 5.161 7.506 4.325 1.00 85.62 396 SER A CA 1
ATOM 3107 C C . SER A 1 396 ? 5.070 8.847 3.593 1.00 85.62 396 SER A C 1
ATOM 3109 O O . SER A 1 396 ? 6.037 9.295 2.977 1.00 85.62 396 SER A O 1
ATOM 3111 N N . ARG A 1 397 ? 3.911 9.508 3.706 1.00 81.38 397 ARG A N 1
ATOM 3112 C CA . ARG A 1 397 ? 3.607 10.800 3.060 1.00 81.38 397 ARG A CA 1
ATOM 3113 C C . ARG A 1 397 ? 3.874 12.019 3.951 1.00 81.38 397 ARG A C 1
ATOM 3115 O O . ARG A 1 397 ? 3.712 13.151 3.510 1.00 81.38 397 ARG A O 1
ATOM 3122 N N . THR A 1 398 ? 4.243 11.804 5.213 1.00 72.50 398 THR A N 1
ATOM 3123 C CA . THR A 1 398 ? 4.346 12.857 6.244 1.00 72.50 398 THR A CA 1
ATOM 3124 C C . THR A 1 398 ? 5.784 13.237 6.588 1.00 72.50 398 THR A C 1
ATOM 3126 O O . THR A 1 398 ? 6.013 14.083 7.455 1.00 72.50 398 THR A O 1
ATOM 3129 N N . ALA A 1 399 ? 6.768 12.614 5.939 1.00 67.44 399 ALA A N 1
ATOM 3130 C CA . ALA A 1 399 ? 8.170 12.881 6.208 1.00 67.44 399 ALA A CA 1
ATOM 3131 C C . ALA A 1 399 ? 8.528 14.341 5.868 1.00 67.44 399 ALA A C 1
ATOM 3133 O O . ALA A 1 399 ? 8.160 14.861 4.816 1.00 67.44 399 ALA A O 1
ATOM 3134 N N . ARG A 1 400 ? 9.278 15.005 6.764 1.00 68.00 400 ARG A N 1
ATOM 3135 C CA . ARG A 1 400 ? 9.781 16.379 6.552 1.00 68.00 400 ARG A CA 1
ATOM 3136 C C . ARG A 1 400 ? 10.633 16.479 5.279 1.00 68.00 400 ARG A C 1
ATOM 3138 O O . ARG A 1 400 ? 10.656 17.526 4.639 1.00 68.00 400 ARG A O 1
ATOM 3145 N N . TYR A 1 401 ? 11.306 15.388 4.929 1.00 74.19 401 TYR A N 1
ATOM 3146 C CA . TYR A 1 401 ? 12.002 15.194 3.667 1.00 74.19 401 TYR A CA 1
ATOM 3147 C C . TYR A 1 401 ? 11.416 13.948 3.010 1.00 74.19 401 TYR A C 1
ATOM 3149 O O . TYR A 1 401 ? 11.344 12.908 3.653 1.00 74.19 401 TYR A O 1
ATOM 3157 N N . SER A 1 402 ? 10.974 14.057 1.762 1.00 84.50 402 SER A N 1
ATOM 3158 C CA . SER A 1 402 ? 10.480 12.924 0.980 1.00 84.50 402 SER A CA 1
ATOM 3159 C C . SER A 1 402 ? 11.559 12.455 0.016 1.00 84.50 402 SER A C 1
ATOM 3161 O O . SER A 1 402 ? 12.214 13.279 -0.627 1.00 84.50 402 SER A O 1
ATOM 3163 N N . ARG A 1 403 ? 11.723 11.138 -0.124 1.00 90.06 403 ARG A N 1
ATOM 3164 C CA . ARG A 1 403 ? 12.672 10.576 -1.088 1.00 90.06 403 ARG A CA 1
ATOM 3165 C C . ARG A 1 403 ? 12.206 10.769 -2.527 1.00 90.06 403 ARG A C 1
ATOM 3167 O O . ARG A 1 403 ? 13.051 11.002 -3.386 1.00 90.06 403 ARG A O 1
ATOM 3174 N N . TYR A 1 404 ? 10.895 10.709 -2.761 1.00 94.88 404 TYR A N 1
ATOM 3175 C CA . TYR A 1 404 ? 10.278 10.910 -4.070 1.00 94.88 404 TYR A CA 1
ATOM 3176 C C . TYR A 1 404 ? 9.082 11.871 -4.003 1.00 94.88 404 TYR A C 1
ATOM 3178 O O . TYR A 1 404 ? 8.413 11.989 -2.974 1.00 94.88 404 TYR A O 1
ATOM 3186 N N . GLU A 1 405 ? 8.820 12.545 -5.120 1.00 95.06 405 GLU A N 1
ATOM 3187 C CA . GLU A 1 405 ? 7.706 13.458 -5.368 1.00 95.06 405 GLU A CA 1
ATOM 3188 C C . GLU A 1 405 ? 7.216 13.285 -6.811 1.00 95.06 405 GLU A C 1
ATOM 3190 O O . GLU A 1 405 ? 8.018 13.268 -7.745 1.00 95.06 405 GLU A O 1
ATOM 3195 N N . VAL A 1 406 ? 5.900 13.213 -7.003 1.00 95.00 406 VAL A N 1
ATOM 3196 C CA . VAL A 1 406 ? 5.275 13.256 -8.328 1.00 95.00 406 VAL A CA 1
ATOM 3197 C C . VAL A 1 406 ? 5.058 14.706 -8.726 1.00 95.00 406 VAL A C 1
ATOM 3199 O O . VAL A 1 406 ? 4.437 15.488 -8.005 1.00 95.00 406 VAL A O 1
ATOM 3202 N N . ARG A 1 407 ? 5.541 15.061 -9.907 1.00 93.69 407 ARG A N 1
ATOM 3203 C CA . ARG A 1 407 ? 5.428 16.383 -10.509 1.00 93.69 407 ARG A CA 1
ATOM 3204 C C . ARG A 1 407 ? 4.707 16.279 -11.839 1.00 93.69 407 ARG A C 1
ATOM 3206 O O . ARG A 1 407 ? 4.759 15.262 -12.532 1.00 93.69 407 ARG A O 1
ATOM 3213 N N . LYS A 1 408 ? 4.043 17.373 -12.203 1.00 87.00 408 LYS A N 1
ATOM 3214 C CA . LYS A 1 408 ? 3.534 17.534 -13.557 1.00 87.00 408 LYS A CA 1
ATOM 3215 C C . LYS A 1 408 ? 4.723 17.756 -14.484 1.00 87.00 408 LYS A C 1
ATOM 3217 O O . LYS A 1 408 ? 5.510 18.672 -14.254 1.00 87.00 408 LYS A O 1
ATOM 3222 N N . TYR A 1 409 ? 4.833 16.955 -15.537 1.00 85.19 409 TYR A N 1
ATOM 3223 C CA . TYR A 1 409 ? 5.799 17.248 -16.581 1.00 85.19 409 TYR A CA 1
ATOM 3224 C C . TYR A 1 409 ? 5.262 18.367 -17.477 1.00 85.19 409 TYR A C 1
ATOM 3226 O O . TYR A 1 409 ? 4.151 18.291 -17.996 1.00 85.19 409 TYR A O 1
ATOM 3234 N N . HIS A 1 410 ? 6.029 19.447 -17.607 1.00 77.94 410 HIS A N 1
ATOM 3235 C CA . HIS A 1 410 ? 5.588 20.650 -18.319 1.00 77.94 410 HIS A CA 1
ATOM 3236 C C . HIS A 1 410 ? 5.900 20.633 -19.819 1.00 77.94 410 HIS A C 1
ATOM 3238 O O . HIS A 1 410 ? 5.370 21.462 -20.550 1.00 77.94 410 HIS A O 1
ATOM 3244 N N . GLN A 1 411 ? 6.748 19.711 -20.277 1.00 80.44 411 GLN A N 1
ATOM 3245 C CA . GLN A 1 411 ? 7.140 19.574 -21.683 1.00 80.44 411 GLN A CA 1
ATOM 3246 C C . GLN A 1 411 ? 6.442 18.356 -22.311 1.00 80.44 411 GLN A C 1
ATOM 3248 O O . GLN A 1 411 ? 7.087 17.515 -22.919 1.00 80.44 411 GLN A O 1
ATOM 3253 N N . ASP A 1 412 ? 5.133 18.231 -22.100 1.00 79.88 412 ASP A N 1
ATOM 3254 C CA . ASP A 1 412 ? 4.309 17.166 -22.682 1.00 79.88 412 ASP A CA 1
ATOM 3255 C C . ASP A 1 412 ? 4.087 17.437 -24.189 1.00 79.88 412 ASP A C 1
ATOM 3257 O O . ASP A 1 412 ? 3.703 18.562 -24.530 1.00 79.88 412 ASP A O 1
ATOM 3261 N N . PRO A 1 413 ? 4.317 16.473 -25.105 1.00 90.25 413 PRO A N 1
ATOM 3262 C CA . PRO A 1 413 ? 4.697 15.074 -24.877 1.00 90.25 413 PRO A CA 1
ATOM 3263 C C . PRO A 1 413 ? 6.189 14.846 -24.591 1.00 90.25 413 PRO A C 1
ATOM 3265 O O . PRO A 1 413 ? 7.057 15.540 -25.119 1.00 90.25 413 PRO A O 1
ATOM 3268 N N . VAL A 1 414 ? 6.500 13.767 -23.863 1.00 93.62 414 VAL A N 1
ATOM 3269 C CA . VAL A 1 414 ? 7.864 13.213 -23.823 1.00 93.62 414 VAL A CA 1
ATOM 3270 C C . VAL A 1 414 ? 8.158 12.540 -25.163 1.00 93.62 414 VAL A C 1
ATOM 3272 O O . VAL A 1 414 ? 7.538 11.532 -25.500 1.00 93.62 414 VAL A O 1
ATOM 3275 N N . VAL A 1 415 ? 9.118 13.076 -25.917 1.00 94.94 415 VAL A N 1
ATOM 3276 C CA . VAL A 1 415 ? 9.559 12.515 -27.203 1.00 94.94 415 VAL A CA 1
ATOM 3277 C C . VAL A 1 415 ? 10.878 11.768 -27.017 1.00 94.94 415 VAL A C 1
ATOM 3279 O O . VAL A 1 415 ? 11.884 12.364 -26.636 1.00 94.94 415 VAL A O 1
ATOM 3282 N N . VAL A 1 416 ? 10.867 10.465 -27.299 1.00 94.81 416 VAL A N 1
ATOM 3283 C CA . VAL A 1 416 ? 12.021 9.549 -27.240 1.00 94.81 416 VAL A CA 1
ATOM 3284 C C . VAL A 1 416 ? 12.065 8.686 -28.511 1.00 94.81 416 VAL A C 1
ATOM 3286 O O . VAL A 1 416 ? 11.090 8.675 -29.265 1.00 94.81 416 VAL A O 1
ATOM 3289 N N . PRO A 1 417 ? 13.155 7.946 -28.800 1.00 95.38 417 PRO A N 1
ATOM 3290 C CA . PRO A 1 417 ? 13.236 7.139 -30.023 1.00 95.38 417 PRO A CA 1
ATOM 3291 C C . PRO A 1 417 ? 12.111 6.106 -30.173 1.00 95.38 417 PRO A C 1
ATOM 3293 O O . PRO A 1 417 ? 11.701 5.808 -31.290 1.00 95.38 417 PRO A O 1
ATOM 3296 N N . GLY A 1 418 ? 11.587 5.594 -29.058 1.00 93.50 418 GLY A N 1
ATOM 3297 C CA . GLY A 1 418 ? 10.458 4.668 -29.030 1.00 93.50 418 GLY A CA 1
ATOM 3298 C C . GLY A 1 418 ? 9.081 5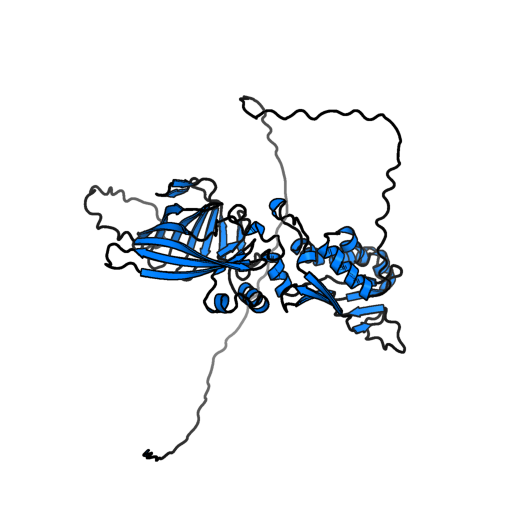.311 -29.212 1.00 93.50 418 GLY A C 1
ATOM 3299 O O . GLY A 1 418 ? 8.091 4.595 -29.108 1.00 93.50 418 GLY A O 1
ATOM 3300 N N . GLY A 1 419 ? 8.985 6.628 -29.431 1.00 94.75 419 GLY A N 1
ATOM 3301 C CA . GLY A 1 419 ? 7.727 7.330 -29.708 1.00 94.75 419 GLY A CA 1
ATOM 3302 C C . GLY A 1 419 ? 7.518 8.612 -28.894 1.00 94.75 419 GLY A C 1
ATOM 3303 O O . GLY A 1 419 ? 8.373 9.039 -28.118 1.00 94.75 419 GLY A O 1
ATOM 3304 N N . ALA A 1 420 ? 6.349 9.229 -29.082 1.00 95.75 420 ALA A N 1
ATOM 3305 C CA . ALA A 1 420 ? 5.896 10.386 -28.314 1.00 95.75 420 ALA A CA 1
ATOM 3306 C C . ALA A 1 420 ? 4.798 9.966 -27.329 1.00 95.75 420 ALA A C 1
ATOM 3308 O O . ALA A 1 420 ? 3.805 9.362 -27.733 1.00 95.75 420 ALA A O 1
ATOM 3309 N N . TYR A 1 421 ? 4.971 10.301 -26.051 1.00 95.19 421 TYR A N 1
ATOM 3310 C CA . TYR A 1 421 ? 4.082 9.890 -24.963 1.00 95.19 421 TYR A CA 1
ATOM 3311 C C . TYR A 1 421 ? 3.453 11.118 -24.302 1.00 95.19 421 TYR A C 1
ATOM 3313 O O . TYR A 1 421 ? 4.173 11.977 -23.789 1.00 95.19 421 TYR A O 1
ATOM 3321 N N . THR A 1 422 ? 2.121 11.196 -24.323 1.00 93.75 422 THR A N 1
ATOM 3322 C CA . THR A 1 422 ? 1.323 12.268 -23.702 1.00 93.75 422 THR A CA 1
ATOM 3323 C C . THR A 1 422 ? 0.778 11.844 -22.342 1.00 93.75 422 THR A C 1
ATOM 3325 O O . THR A 1 422 ? 0.368 10.695 -22.190 1.00 93.75 422 THR A O 1
ATOM 3328 N N . GLY A 1 423 ? 0.677 12.769 -21.385 1.00 90.69 423 GLY A N 1
ATOM 3329 C CA . GLY A 1 423 ? 0.128 12.469 -20.054 1.00 90.69 423 GLY A CA 1
ATOM 3330 C C . GLY A 1 423 ? 1.125 11.780 -19.116 1.00 90.69 423 GLY A C 1
ATOM 3331 O O . GLY A 1 423 ? 0.739 11.012 -18.236 1.00 90.69 423 GLY A O 1
ATOM 3332 N N . VAL A 1 424 ? 2.416 12.048 -19.310 1.00 94.25 424 VAL A N 1
ATOM 3333 C CA . VAL A 1 424 ? 3.504 11.443 -18.536 1.00 94.25 424 VAL A CA 1
ATOM 3334 C C . VAL A 1 424 ? 3.666 12.116 -17.170 1.00 94.25 424 VAL A C 1
ATOM 3336 O O . VAL A 1 424 ? 3.690 13.345 -17.053 1.00 94.25 424 VAL A O 1
ATOM 3339 N N . PHE A 1 425 ? 3.852 11.306 -16.129 1.00 94.88 425 PHE A N 1
ATOM 3340 C CA . PHE A 1 425 ? 4.202 11.780 -14.789 1.00 94.88 425 PHE A CA 1
ATOM 3341 C C . PHE A 1 425 ? 5.718 11.859 -14.619 1.00 94.88 425 PHE A C 1
ATOM 3343 O O . PHE A 1 425 ? 6.434 10.926 -14.980 1.00 94.88 425 PHE A O 1
ATOM 3350 N N . GLU A 1 426 ? 6.222 12.933 -14.008 1.00 96.19 426 GLU A N 1
ATOM 3351 C CA . GLU A 1 426 ? 7.607 12.969 -13.532 1.00 96.19 426 GLU A CA 1
ATOM 3352 C C . GLU A 1 426 ? 7.640 12.517 -12.069 1.00 96.19 426 GLU A C 1
ATOM 3354 O O . GLU A 1 426 ? 7.078 13.170 -11.196 1.00 96.19 426 GLU A O 1
ATOM 3359 N N . ILE A 1 427 ? 8.336 11.424 -11.781 1.00 96.38 427 ILE A N 1
ATOM 3360 C CA . ILE A 1 427 ? 8.671 11.004 -10.421 1.00 96.38 427 ILE A CA 1
ATOM 3361 C C . ILE A 1 427 ? 10.097 11.474 -10.157 1.00 96.38 427 ILE A C 1
ATOM 3363 O O . ILE A 1 427 ? 11.065 10.884 -10.641 1.00 96.38 427 ILE A O 1
ATOM 3367 N N . PHE A 1 428 ? 10.216 12.565 -9.412 1.00 95.06 428 PHE A N 1
ATOM 3368 C CA . PHE A 1 428 ? 11.488 13.161 -9.035 1.00 95.06 428 PHE A CA 1
ATOM 3369 C C . PHE A 1 428 ? 11.913 12.668 -7.655 1.00 95.06 428 PHE A C 1
ATOM 3371 O O . PHE A 1 428 ? 11.106 12.647 -6.729 1.00 95.06 428 PHE A O 1
ATOM 3378 N N . GLY A 1 429 ? 13.184 12.326 -7.475 1.00 92.81 429 GLY A N 1
ATOM 3379 C CA . GLY A 1 429 ? 13.680 11.901 -6.175 1.00 92.81 429 GLY A CA 1
ATOM 3380 C C . GLY A 1 429 ? 15.189 11.907 -6.015 1.00 92.81 429 GLY A C 1
ATOM 3381 O O . GLY A 1 429 ? 15.944 12.345 -6.886 1.00 92.81 429 GLY A O 1
ATOM 3382 N N . SER A 1 430 ? 15.608 11.412 -4.855 1.00 88.50 430 SER A N 1
ATOM 3383 C CA . SER A 1 430 ? 17.012 11.251 -4.478 1.00 88.50 430 SER A CA 1
ATOM 3384 C C . SER A 1 430 ? 17.389 9.768 -4.418 1.00 88.50 430 SER A C 1
ATOM 3386 O O . SER A 1 430 ? 16.741 8.955 -3.744 1.00 88.50 430 SER A O 1
ATOM 3388 N N . VAL A 1 431 ? 18.474 9.429 -5.102 1.00 86.12 431 VAL A N 1
ATOM 3389 C CA . VAL A 1 431 ? 19.114 8.109 -5.128 1.00 86.12 431 VAL A CA 1
ATOM 3390 C C . VAL A 1 431 ? 20.547 8.217 -4.607 1.00 86.12 431 VAL A C 1
ATOM 3392 O O . VAL A 1 431 ? 21.032 9.319 -4.358 1.00 86.12 431 VAL A O 1
ATOM 3395 N N . GLU A 1 432 ? 21.219 7.084 -4.395 1.00 83.44 432 GLU A N 1
ATOM 3396 C CA . GLU A 1 432 ? 22.595 7.077 -3.871 1.00 83.44 432 GLU A CA 1
ATOM 3397 C C . GLU A 1 432 ? 23.551 7.844 -4.795 1.00 83.44 432 GLU A C 1
ATOM 3399 O O . GLU A 1 432 ? 24.439 8.553 -4.327 1.00 83.44 432 GLU A O 1
ATOM 3404 N N . GLU A 1 433 ? 23.317 7.777 -6.106 1.00 81.88 433 GLU A N 1
ATOM 3405 C CA . GLU A 1 433 ? 24.124 8.453 -7.116 1.00 81.88 433 GLU A CA 1
ATOM 3406 C C . GLU A 1 433 ? 23.843 9.961 -7.215 1.00 81.88 433 GLU A C 1
ATOM 3408 O O . GLU A 1 433 ? 24.662 10.694 -7.763 1.00 81.88 433 GLU A O 1
ATOM 3413 N N . GLY A 1 434 ? 22.709 10.461 -6.715 1.00 89.69 434 GLY A N 1
ATOM 3414 C CA . GLY A 1 434 ? 22.333 11.870 -6.837 1.00 89.69 434 GLY A CA 1
ATOM 3415 C C . GLY A 1 434 ? 20.831 12.086 -6.989 1.00 89.69 434 GLY A C 1
ATOM 3416 O O . GLY A 1 434 ? 20.025 11.495 -6.276 1.00 89.69 434 GLY A O 1
ATOM 3417 N N . ARG A 1 435 ? 20.437 12.975 -7.904 1.00 93.56 435 ARG A N 1
ATOM 3418 C CA . ARG A 1 435 ? 19.024 13.273 -8.183 1.00 93.56 435 ARG A CA 1
ATOM 3419 C C . ARG A 1 435 ? 18.553 12.523 -9.410 1.00 93.56 435 ARG A C 1
ATOM 3421 O O . ARG A 1 435 ? 19.259 12.470 -10.410 1.00 93.56 435 ARG A O 1
ATOM 3428 N N . GLU A 1 436 ? 17.339 12.014 -9.361 1.00 94.75 436 GLU A N 1
ATOM 3429 C CA . GLU A 1 436 ? 16.746 11.215 -10.420 1.00 94.75 436 GLU A CA 1
ATOM 3430 C C . GLU A 1 436 ? 15.367 11.768 -10.793 1.00 94.75 436 GLU A C 1
ATOM 3432 O O . GLU A 1 436 ? 14.569 12.089 -9.917 1.00 94.75 436 GLU A O 1
ATOM 3437 N N . SER A 1 437 ? 15.086 11.848 -12.091 1.00 96.12 437 SER A N 1
ATOM 3438 C CA . SER A 1 437 ? 13.747 12.042 -12.655 1.00 96.12 437 SER A CA 1
ATOM 3439 C C . SER A 1 437 ? 13.379 10.790 -13.448 1.00 96.12 437 SER A C 1
ATOM 3441 O O . SER A 1 437 ? 14.112 10.422 -14.369 1.00 96.12 437 SER A O 1
ATOM 3443 N N . ARG A 1 438 ? 12.258 10.140 -13.122 1.00 96.62 438 ARG A N 1
ATOM 3444 C CA . ARG A 1 438 ? 11.670 9.044 -13.909 1.00 96.62 438 ARG A CA 1
ATOM 3445 C C . ARG A 1 438 ? 10.395 9.545 -14.575 1.00 96.62 438 ARG A C 1
ATOM 3447 O O . ARG A 1 438 ? 9.499 10.022 -13.888 1.00 96.62 438 ARG A O 1
ATOM 3454 N N . TYR A 1 439 ? 10.309 9.420 -15.887 1.00 96.81 439 TYR A N 1
ATOM 3455 C CA . TYR A 1 439 ? 9.149 9.818 -16.673 1.00 96.81 439 TYR A CA 1
ATOM 3456 C C . TYR A 1 439 ? 8.295 8.576 -16.911 1.00 96.81 439 TYR A C 1
ATOM 3458 O O . TYR A 1 439 ? 8.693 7.687 -17.663 1.00 96.81 439 TYR A O 1
ATOM 3466 N N . PHE A 1 440 ? 7.176 8.483 -16.199 1.00 96.06 440 PHE A N 1
ATOM 3467 C CA . PHE A 1 440 ? 6.316 7.306 -16.142 1.00 96.06 440 PHE A CA 1
ATOM 3468 C C . PHE A 1 440 ? 5.036 7.511 -16.957 1.00 96.06 440 PHE A C 1
ATOM 3470 O O . PHE A 1 440 ? 4.280 8.452 -16.708 1.00 96.06 440 PHE A O 1
ATOM 3477 N N . MET A 1 441 ? 4.786 6.601 -17.895 1.00 95.19 441 MET A N 1
ATOM 3478 C CA . MET A 1 441 ? 3.580 6.533 -18.712 1.00 95.19 441 MET A CA 1
ATOM 3479 C C . MET A 1 441 ? 2.731 5.328 -18.275 1.00 95.19 441 MET A C 1
ATOM 3481 O O . MET A 1 441 ? 3.202 4.195 -18.407 1.00 95.19 441 MET A O 1
ATOM 3485 N N . PRO A 1 442 ? 1.495 5.521 -17.781 1.00 91.81 442 PRO A N 1
ATOM 3486 C CA . PRO A 1 442 ? 0.600 4.412 -17.452 1.00 91.81 442 PRO A CA 1
ATOM 3487 C C . PRO A 1 442 ? 0.395 3.456 -18.634 1.00 91.81 442 PRO A C 1
ATOM 3489 O O . PRO A 1 442 ? 0.275 3.892 -19.776 1.00 91.81 442 PRO A O 1
ATOM 3492 N N . GLY A 1 443 ? 0.382 2.153 -18.359 1.00 91.44 443 GLY A N 1
ATOM 3493 C CA . GLY A 1 443 ? 0.275 1.098 -19.371 1.00 91.44 443 GLY A CA 1
ATOM 3494 C C . GLY A 1 443 ? 1.581 0.807 -20.117 1.00 91.44 443 GLY A C 1
ATOM 3495 O O . GLY A 1 443 ? 1.699 -0.256 -20.713 1.00 91.44 443 GLY A O 1
ATOM 3496 N N . THR A 1 444 ? 2.584 1.689 -20.034 1.00 93.50 444 THR A N 1
ATOM 3497 C CA . THR A 1 444 ? 3.903 1.477 -20.651 1.00 93.50 444 THR A CA 1
ATOM 3498 C C . THR A 1 444 ? 5.005 1.295 -19.615 1.00 93.50 444 THR A C 1
ATOM 3500 O O . THR A 1 444 ? 5.825 0.407 -19.780 1.00 93.50 444 THR A O 1
ATOM 3503 N N . GLY A 1 445 ? 5.057 2.099 -18.552 1.00 94.12 445 GLY A N 1
ATOM 3504 C CA . GLY A 1 445 ? 6.164 2.131 -17.591 1.00 94.12 445 GLY A CA 1
ATOM 3505 C C . GLY A 1 445 ? 7.068 3.358 -17.756 1.00 94.12 445 GLY A C 1
ATOM 3506 O O . GLY A 1 445 ? 6.606 4.445 -18.104 1.00 94.12 445 GLY A O 1
ATOM 3507 N N . ILE A 1 446 ? 8.365 3.219 -17.466 1.00 96.00 446 ILE A N 1
ATOM 3508 C CA . ILE A 1 446 ? 9.330 4.324 -17.591 1.00 96.00 446 ILE A CA 1
ATOM 3509 C C . ILE A 1 446 ? 9.675 4.530 -19.073 1.00 96.00 446 ILE A C 1
ATOM 3511 O O . ILE A 1 446 ? 10.221 3.641 -19.713 1.00 96.00 446 ILE A O 1
ATOM 3515 N N . VAL A 1 447 ? 9.407 5.719 -19.615 1.00 96.94 447 VAL A N 1
ATOM 3516 C CA . VAL A 1 447 ? 9.747 6.075 -21.011 1.00 96.94 447 VAL A CA 1
ATOM 3517 C C . VAL A 1 447 ? 11.052 6.864 -21.117 1.00 96.94 447 VAL A C 1
ATOM 3519 O O . VAL A 1 447 ? 11.713 6.869 -22.153 1.00 96.94 447 VAL A O 1
ATOM 3522 N N . MET A 1 448 ? 11.451 7.522 -20.029 1.00 96.62 448 MET A N 1
ATOM 3523 C CA . MET A 1 448 ? 12.721 8.229 -19.920 1.00 96.62 448 MET A CA 1
ATOM 3524 C C . MET A 1 448 ? 13.156 8.280 -18.456 1.00 96.62 448 MET A C 1
ATOM 3526 O O . MET A 1 448 ? 12.331 8.374 -17.545 1.00 96.62 448 MET A O 1
ATOM 3530 N N . ARG A 1 449 ? 14.462 8.282 -18.215 1.00 96.06 449 ARG A N 1
ATOM 3531 C CA . ARG A 1 449 ? 15.052 8.478 -16.893 1.00 96.06 449 ARG A CA 1
ATOM 3532 C C . ARG A 1 449 ? 16.276 9.375 -16.995 1.00 96.06 449 ARG A C 1
ATOM 3534 O O . ARG A 1 449 ? 17.095 9.227 -17.895 1.00 96.06 449 ARG A O 1
ATOM 3541 N N . ILE A 1 450 ? 16.408 10.319 -16.069 1.00 94.81 450 ILE A N 1
ATOM 3542 C CA . ILE A 1 450 ? 17.545 11.242 -16.006 1.00 94.81 450 ILE A CA 1
ATOM 3543 C C . ILE A 1 450 ? 18.124 11.196 -14.600 1.00 94.81 450 ILE A C 1
ATOM 3545 O O . IL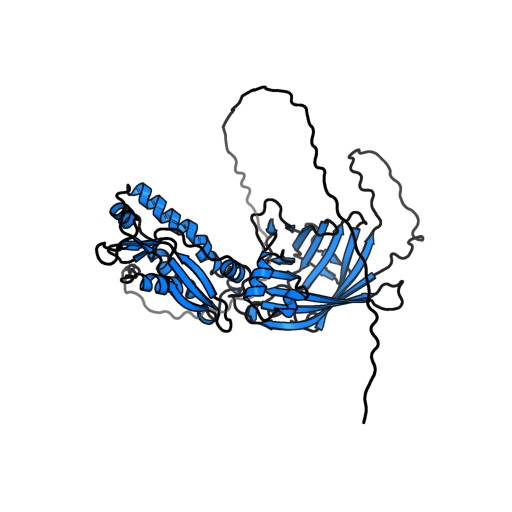E A 1 450 ? 17.444 11.560 -13.644 1.00 94.81 450 ILE A O 1
ATOM 3549 N N . VAL A 1 451 ? 19.388 10.803 -14.475 1.00 94.06 451 VAL A N 1
ATOM 3550 C CA . VAL A 1 451 ? 20.145 10.842 -13.220 1.00 94.06 451 VAL A CA 1
ATOM 3551 C C . VAL A 1 451 ? 21.191 11.947 -13.313 1.00 94.06 451 VAL A C 1
ATOM 3553 O O . VAL A 1 451 ? 22.013 11.964 -14.225 1.00 94.06 451 VAL A O 1
ATOM 3556 N N . ARG A 1 452 ? 21.161 12.882 -12.366 1.00 92.75 452 ARG A N 1
ATOM 3557 C CA . ARG A 1 452 ? 22.119 13.981 -12.227 1.00 92.75 452 ARG A CA 1
ATOM 3558 C C . ARG A 1 452 ? 22.970 13.724 -10.990 1.00 92.75 452 ARG A C 1
ATOM 3560 O O . ARG A 1 452 ? 22.457 13.764 -9.869 1.00 92.75 452 ARG A O 1
ATOM 3567 N N . SER A 1 453 ? 24.252 13.459 -11.203 1.00 90.25 453 SER A N 1
ATOM 3568 C CA . SER A 1 453 ? 25.223 13.128 -10.159 1.00 90.25 453 SER A CA 1
ATOM 3569 C C . SER A 1 453 ? 26.472 14.001 -10.263 1.00 90.25 453 SER A C 1
ATOM 3571 O O . SER A 1 453 ? 26.669 14.728 -11.237 1.00 90.25 453 SER A O 1
ATOM 3573 N N . GLY A 1 454 ? 27.370 13.889 -9.280 1.00 83.12 454 GLY A N 1
ATOM 3574 C CA . GLY A 1 454 ? 28.700 14.504 -9.368 1.00 83.12 454 GLY A CA 1
ATOM 3575 C C . GLY A 1 454 ? 29.556 13.972 -10.530 1.00 83.12 454 GLY A C 1
ATOM 3576 O O . GLY A 1 454 ? 30.523 14.628 -10.915 1.00 83.12 454 GLY A O 1
ATOM 3577 N N . ALA A 1 455 ? 29.195 12.814 -11.097 1.00 81.56 455 ALA A N 1
ATOM 3578 C CA . ALA A 1 455 ? 29.860 12.209 -12.250 1.00 81.56 455 ALA A CA 1
ATOM 3579 C C . ALA A 1 455 ? 29.329 12.723 -13.603 1.00 81.56 455 ALA A C 1
ATOM 3581 O O . ALA A 1 455 ? 29.923 12.414 -14.631 1.00 81.56 455 ALA A O 1
ATOM 3582 N N . GLY A 1 456 ? 28.245 13.506 -13.614 1.00 86.31 456 GLY A N 1
ATOM 3583 C CA . GLY A 1 456 ? 27.622 14.034 -14.827 1.00 86.31 456 GLY A CA 1
ATOM 3584 C C . GLY A 1 456 ? 26.132 13.717 -14.909 1.00 86.31 456 GLY A C 1
ATOM 3585 O O . GLY A 1 456 ? 25.473 13.406 -13.911 1.00 86.31 456 GLY A O 1
ATOM 3586 N N . ILE A 1 457 ? 25.588 13.822 -16.119 1.00 89.25 457 ILE A N 1
ATOM 3587 C CA . ILE A 1 457 ? 24.181 13.525 -16.396 1.00 89.25 457 ILE A CA 1
ATOM 3588 C C . ILE A 1 457 ? 24.115 12.197 -17.138 1.00 89.25 457 ILE A C 1
ATOM 3590 O O . ILE A 1 457 ? 24.696 12.052 -18.207 1.00 89.25 457 ILE A O 1
ATOM 3594 N N . LYS A 1 458 ? 23.380 11.234 -16.590 1.00 91.44 458 LYS A N 1
ATOM 3595 C CA . LYS A 1 458 ? 23.029 9.994 -17.279 1.00 91.44 458 LYS A CA 1
ATOM 3596 C C . LYS A 1 458 ? 21.583 10.092 -17.744 1.00 91.44 458 LYS A C 1
ATOM 3598 O O . LYS A 1 458 ? 20.694 10.316 -16.922 1.00 91.44 458 LYS A O 1
ATOM 3603 N N . ARG A 1 459 ? 21.349 9.916 -19.039 1.00 93.38 459 ARG A N 1
ATOM 3604 C CA . ARG A 1 459 ? 20.020 9.911 -19.649 1.00 93.38 459 ARG A CA 1
ATOM 3605 C C . ARG A 1 459 ? 19.737 8.531 -20.226 1.00 93.38 459 ARG A C 1
ATOM 3607 O O . ARG A 1 459 ? 20.555 8.003 -20.964 1.00 93.38 459 ARG A O 1
ATOM 3614 N N . GLU A 1 460 ? 18.601 7.952 -19.869 1.00 95.25 460 GLU A N 1
ATOM 3615 C CA . GLU A 1 460 ? 18.111 6.676 -20.387 1.00 95.25 460 GLU A CA 1
ATOM 3616 C C . GLU A 1 460 ? 16.792 6.958 -21.121 1.00 95.25 460 GLU A C 1
ATOM 3618 O O . GLU A 1 460 ? 15.853 7.475 -20.517 1.00 95.25 460 GLU A O 1
ATOM 3623 N N . GLU A 1 461 ? 16.724 6.685 -22.421 1.00 96.31 461 GLU A N 1
ATOM 3624 C CA . GLU A 1 461 ? 15.552 6.956 -23.265 1.00 96.31 461 GLU A CA 1
ATOM 3625 C C . GLU A 1 461 ? 15.025 5.661 -23.867 1.00 96.31 461 GLU A C 1
ATOM 3627 O O . GLU A 1 461 ? 15.799 4.869 -24.406 1.00 96.31 461 GLU A O 1
ATOM 3632 N N . LEU A 1 462 ? 13.713 5.444 -23.801 1.00 97.50 462 LEU A N 1
ATOM 3633 C CA . LEU A 1 462 ? 13.093 4.252 -24.364 1.00 97.50 462 LEU A CA 1
ATOM 3634 C C . LEU A 1 462 ? 13.249 4.244 -25.891 1.00 97.50 462 LEU A C 1
ATOM 3636 O O . LEU A 1 462 ? 12.848 5.187 -26.573 1.00 97.50 462 LEU A O 1
ATOM 3640 N N . ILE A 1 463 ? 13.826 3.168 -26.422 1.00 96.88 463 ILE A N 1
ATOM 3641 C CA . ILE A 1 463 ? 13.953 2.904 -27.861 1.00 96.88 463 ILE A CA 1
ATOM 3642 C C . ILE A 1 463 ? 12.833 1.983 -28.331 1.00 96.88 463 ILE A C 1
ATOM 3644 O O . ILE A 1 463 ? 12.289 2.158 -29.415 1.00 96.88 463 ILE A O 1
ATOM 3648 N N . GLN A 1 464 ? 12.529 0.957 -27.540 1.00 96.44 464 GLN A N 1
ATOM 3649 C CA . GLN A 1 464 ? 11.597 -0.093 -27.920 1.00 96.44 464 GLN A CA 1
ATOM 3650 C C . GLN A 1 464 ? 11.046 -0.762 -26.667 1.00 96.44 464 GLN A C 1
ATOM 3652 O O . GLN A 1 464 ? 11.761 -0.926 -25.682 1.00 96.44 464 GLN A O 1
ATOM 3657 N N . HIS A 1 465 ? 9.798 -1.204 -26.727 1.00 95.25 465 HIS A N 1
ATOM 3658 C CA . HIS A 1 465 ? 9.216 -2.083 -25.725 1.00 95.25 465 HIS A CA 1
ATOM 3659 C C . HIS A 1 465 ? 8.356 -3.150 -26.399 1.00 95.25 465 HIS A C 1
ATOM 3661 O O . HIS A 1 465 ? 7.906 -2.984 -27.536 1.00 95.25 465 HIS A O 1
ATOM 3667 N N . ARG A 1 466 ? 8.114 -4.243 -25.683 1.00 95.06 466 ARG A N 1
ATOM 3668 C CA . ARG A 1 466 ? 7.098 -5.242 -26.022 1.00 95.06 466 ARG A CA 1
ATOM 3669 C C . ARG A 1 466 ? 6.298 -5.523 -24.767 1.00 95.06 466 ARG A C 1
ATOM 3671 O O . ARG A 1 466 ? 6.888 -5.850 -23.743 1.00 95.06 466 ARG A O 1
ATOM 3678 N N . LEU A 1 467 ? 4.980 -5.390 -24.875 1.00 92.62 467 LEU A N 1
ATOM 3679 C CA . LEU A 1 467 ? 4.052 -5.569 -23.767 1.00 92.62 467 LEU A CA 1
ATOM 3680 C C . LEU A 1 467 ? 2.993 -6.587 -24.178 1.00 92.62 467 LEU A C 1
ATOM 3682 O O . LEU A 1 467 ? 2.348 -6.447 -25.217 1.00 92.62 467 L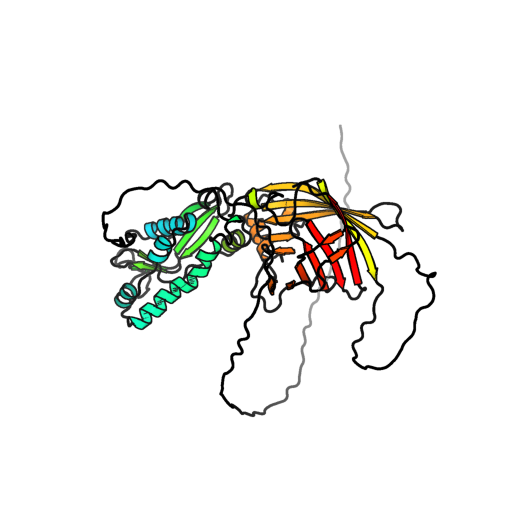EU A O 1
ATOM 3686 N N . ILE A 1 468 ? 2.882 -7.627 -23.373 1.00 89.38 468 ILE A N 1
ATOM 3687 C CA . ILE A 1 468 ? 1.806 -8.597 -23.324 1.00 89.38 468 ILE A CA 1
ATOM 3688 C C . ILE A 1 468 ? 0.849 -8.043 -22.271 1.00 89.38 468 ILE A C 1
ATOM 3690 O O . ILE A 1 468 ? 1.284 -7.707 -21.163 1.00 89.38 468 ILE A O 1
ATOM 3694 N N . LEU A 1 469 ? -0.400 -7.850 -22.688 1.00 79.62 469 LEU A N 1
ATOM 3695 C CA . LEU A 1 469 ? -1.484 -7.337 -21.858 1.00 79.62 469 LEU A CA 1
ATOM 3696 C C . LEU A 1 469 ? -2.317 -8.482 -21.314 1.00 79.62 469 LEU A C 1
ATOM 3698 O O . LEU A 1 469 ? -2.507 -9.458 -22.082 1.00 79.62 469 LEU A O 1
#